Protein AF-A0A9W8LEF3-F1 (afdb_monomer_lite)

pLDDT: mean 71.41, std 21.62, range [19.64, 96.75]

Sequence (665 aa):
MGGATNPAVAVLLEEIARAKLHAEERRRAAAEAATIQYGVIREGDSVILRLPPAPLKPADDDCCKSGCTPCILDSYQDRLHAYNEDAQALRAQYERVLSGAPIDASEHHIRHALPGGLLEPLQFSGISVMHTHMLGGYARLVVLEASASNFVLALGEHVQIRATFSDGARITRPYTPVMTEAPDGVVRPHLFVRLYGEDHRMSEFWSGVATGHRLAVRGPVATQENMTRAFASDVCVLAAAGSGIAPIFQVLQFAHVNSAYRNRRIVVVHCARDHASLWLSQEITKFSKEMPGLDAFQVVRAAGDAVAQLQWYATPSSQPSSGTAHSNIDNDQNQQPLSWFNVGIASLMLAINIVLSLWLGLGMSKSLIVSTVRCIVQLTALGMVLNQLFLTENPVYIFSMVLGLGTLAAFEVTYWRSKHRFPGMFAGAFVAITGSAVGVALFGNSLSLNTHPAYTAQKFIPTVGMLFGANLIGVSIGVNAVMSSLDTHRDRIESALCYGASRWEAMKPVVVASLKSALVPSISNMSACGLLSIPGLMVGWSLSGANVLVASRYQMVVMIMLTASTALSTMLAVIFCASVLINGTPMLRLDLLTANKPKQAVNMSGTSRSSSRMTLLRAGRRPKSDLYLSRNPSCVAVASTTTSSTTATRTHSGVRLISAAAAGR

Organism: NCBI:txid1052879

Foldseek 3Di:
DDDDPPVLLVVVLVLLVVLVVVQVVQVVVLLVVCLVVAAFDDDDPDTDGGADDQQDQDDPQQWLPQPFVVTLNNVSVVLNVLSVVLVVVRVVLNVVVVVPDDDDSVPDRRPNRQRPAQAASRFWHWWFWAAKDDQPVFKIKTWTDDRPSRQSADQQWWKKWWDADPVRRIHIHTWFWAFDQDPVRHTTTMTIGTADDPVDPVNVRVVPDHGGGIIGMHDRDHGDPVRVVLLVFQEHEAEDEQRRVRSVNVVLSVLLSDPVNLAGQYEYEYEYAAPSSPPCVVVLVVSCVSRVNYHYFYWYADDDPDGGDRDDPDDPDDDDDDDDDDDPPPPPPPDDDDDVVVVVVVVVVVVVVLVVCVVVVVPCNVVSVVVSVCVVVVVVVVVVVLVVVLVPQDLVVLVVVLLVLLLVLLCCLAPPLDQWHFPCSSVLLSCLQSVLLVVLQCCCQVPVVVDVVSSGPVRSVVLSNLLSVLLSQLQSQLLNQLVVCCVVCVVVLLVCLVVVDDLCRSCVVSNVVSNVRSLVVLVVCLVCDPPPDDDPQLVVCVVVVHDSVVSVSVVNSSSVSSSSSNSRSSSSSNVVSSDRQCDDDSDGPPVRTDRDPPPDDPDDDDDDDDDDDDDDDDDDDDDDDDDDDDDDDDDDDDDDDPRDDFDFDDDPPSNIYGYDDDDDD

InterPro domains:
  IPR001433 Oxidor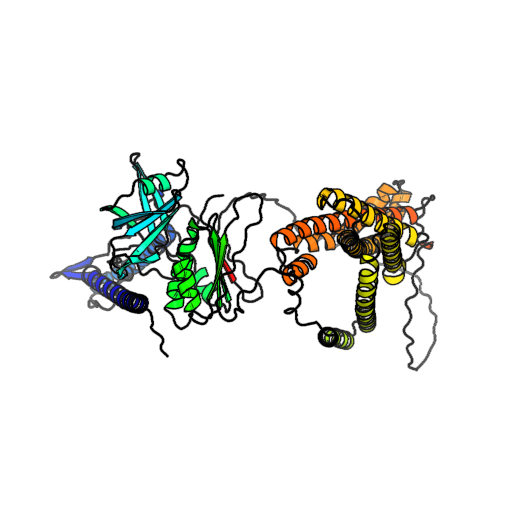eductase FAD/NAD(P)-binding [PF00175] (240-302)
  IPR005226 UPF0014 family [PF03649] (340-578)
  IPR005226 UPF0014 family [PTHR30028] (321-593)
  IPR008333 Flavoprotein pyridine nucleotide cytochrome reductase-like, FAD-binding domain [PF00970] (144-223)
  IPR017938 Riboflavin synthase-like beta-barrel [SSF63380] (124-222)
  IPR019180 Oxidoreductase-like, N-terminal [PF09791] (50-90)
  IPR039261 Ferredoxin-NADP reductase (FNR), nucleotide-binding domain [G3DSA:3.40.50.80] (233-339)
  IPR039261 Ferredoxin-NADP reductase (FNR), nucleotide-binding domain [SSF52343] (236-306)

Structure (mmCIF, N/CA/C/O backbone):
data_AF-A0A9W8LEF3-F1
#
_entry.id   AF-A0A9W8LEF3-F1
#
loop_
_atom_site.group_PDB
_atom_site.id
_atom_site.type_symbol
_atom_site.label_atom_id
_atom_site.label_alt_id
_atom_site.label_comp_id
_atom_site.label_asym_id
_atom_site.label_entity_id
_atom_site.label_seq_id
_atom_site.pdbx_PDB_ins_code
_atom_site.Cartn_x
_atom_site.Cartn_y
_atom_site.Cartn_z
_atom_site.occupancy
_atom_site.B_iso_or_equiv
_atom_site.auth_seq_id
_atom_site.auth_comp_id
_atom_site.auth_asym_id
_atom_site.auth_atom_id
_atom_site.pdbx_PDB_model_num
ATOM 1 N N . MET A 1 1 ? -3.833 -38.435 25.271 1.00 26.52 1 MET A N 1
ATOM 2 C CA . MET A 1 1 ? -3.897 -38.640 26.736 1.00 26.52 1 MET A CA 1
ATOM 3 C C . MET A 1 1 ? -2.701 -37.917 27.345 1.00 26.52 1 MET A C 1
ATOM 5 O O . MET A 1 1 ? -1.607 -38.187 26.889 1.00 26.52 1 MET A O 1
ATOM 9 N N . GLY A 1 2 ? -2.788 -36.968 28.272 1.00 25.78 2 GLY A N 1
ATOM 10 C CA . GLY A 1 2 ? -3.915 -36.203 28.794 1.00 25.78 2 GLY A CA 1
ATOM 11 C C . GLY A 1 2 ? -3.561 -34.710 28.757 1.00 25.78 2 GLY A C 1
ATOM 12 O O . GLY A 1 2 ? -2.390 -34.342 28.841 1.00 25.78 2 GLY A O 1
ATOM 13 N N . GLY A 1 3 ? -4.571 -33.862 28.567 1.00 34.03 3 GLY A N 1
ATOM 14 C CA . GLY A 1 3 ? -4.418 -32.419 28.687 1.00 34.03 3 GLY A CA 1
ATOM 15 C C . GLY A 1 3 ? -4.192 -32.063 30.149 1.00 34.03 3 GLY A C 1
ATOM 16 O O . GLY A 1 3 ? -5.148 -31.972 30.910 1.00 34.03 3 GLY A O 1
ATOM 17 N N . ALA A 1 4 ? -2.938 -31.881 30.544 1.00 30.72 4 ALA A N 1
ATOM 18 C CA . ALA A 1 4 ? -2.635 -31.155 31.763 1.00 30.72 4 ALA A CA 1
ATOM 19 C C . ALA A 1 4 ? -2.737 -29.664 31.424 1.00 30.72 4 ALA A C 1
ATOM 21 O O . ALA A 1 4 ? -1.800 -29.067 30.899 1.00 30.72 4 ALA A O 1
ATOM 22 N N . THR A 1 5 ? -3.905 -29.068 31.667 1.00 39.22 5 THR A N 1
ATOM 23 C CA . THR A 1 5 ? -3.983 -27.624 31.909 1.00 39.22 5 THR A CA 1
ATOM 24 C C . THR A 1 5 ? -2.947 -27.295 32.977 1.00 39.22 5 THR A C 1
ATOM 26 O O . THR A 1 5 ? -2.982 -27.899 34.050 1.00 39.22 5 THR A O 1
ATOM 29 N N . ASN A 1 6 ? -2.007 -26.396 32.678 1.00 41.62 6 ASN A N 1
ATOM 30 C CA . ASN A 1 6 ? -1.021 -25.948 33.654 1.00 41.62 6 ASN A CA 1
ATOM 31 C C . ASN A 1 6 ? -1.768 -25.491 34.925 1.00 41.62 6 ASN A C 1
ATOM 33 O O . ASN A 1 6 ? -2.637 -24.618 34.805 1.00 41.62 6 ASN A O 1
ATOM 37 N N . PRO A 1 7 ? -1.481 -26.058 36.113 1.00 48.97 7 PRO A N 1
ATOM 38 C CA . PRO A 1 7 ? -2.145 -25.657 37.348 1.00 48.97 7 PRO A CA 1
ATOM 39 C C . PRO A 1 7 ? -2.039 -24.146 37.583 1.00 48.97 7 PRO A C 1
ATOM 41 O O . PRO A 1 7 ? -3.008 -23.559 38.037 1.00 48.97 7 PRO A O 1
ATOM 44 N N . ALA A 1 8 ? -0.956 -23.483 37.159 1.00 41.62 8 ALA A N 1
ATOM 45 C CA . ALA A 1 8 ? -0.800 -22.030 37.276 1.00 41.62 8 ALA A CA 1
ATOM 46 C C . ALA A 1 8 ? -1.797 -21.235 36.413 1.00 41.62 8 ALA A C 1
ATOM 48 O O . ALA A 1 8 ? -2.279 -20.181 36.818 1.00 41.62 8 ALA A O 1
ATOM 49 N N . VAL A 1 9 ? -2.153 -21.745 35.230 1.00 40.91 9 VAL A N 1
ATOM 50 C CA . VAL A 1 9 ? -3.129 -21.094 34.342 1.00 40.91 9 VAL A CA 1
ATOM 51 C C . VAL A 1 9 ? -4.555 -21.376 34.805 1.00 40.91 9 VAL A C 1
ATOM 53 O O . VAL A 1 9 ? -5.395 -20.485 34.739 1.00 40.91 9 VAL A O 1
ATOM 56 N N . ALA A 1 10 ? -4.826 -22.580 35.314 1.00 45.97 10 ALA A N 1
ATOM 57 C CA . ALA A 1 10 ? -6.099 -22.904 35.956 1.00 45.97 10 ALA A CA 1
ATOM 58 C C . ALA A 1 10 ? -6.313 -22.076 37.238 1.00 45.97 10 ALA A C 1
ATOM 60 O O . ALA A 1 10 ? -7.399 -21.543 37.440 1.00 45.97 10 ALA A O 1
ATOM 61 N N . VAL A 1 11 ? -5.263 -21.880 38.041 1.00 50.81 11 VAL A N 1
ATOM 62 C CA . VAL A 1 11 ? -5.265 -20.992 39.213 1.00 50.81 11 VAL A CA 1
ATOM 63 C C . VAL A 1 11 ? -5.464 -19.540 38.791 1.00 50.81 11 VAL A C 1
ATOM 65 O O . VAL A 1 11 ? -6.337 -18.885 39.339 1.00 50.81 11 VAL A O 1
ATOM 68 N N . LEU A 1 12 ? -4.760 -19.049 37.765 1.00 48.22 12 LEU A N 1
ATOM 69 C CA . LEU A 1 12 ? -4.962 -17.702 37.215 1.00 48.22 12 LEU A CA 1
ATOM 70 C C . LEU A 1 12 ? -6.402 -17.497 36.719 1.00 48.22 12 LEU A C 1
ATOM 72 O O . LEU A 1 12 ? -7.000 -16.449 36.938 1.00 48.22 12 LEU A O 1
ATOM 76 N N . LEU A 1 13 ? -6.962 -18.497 36.042 1.00 49.72 13 LEU A N 1
ATOM 77 C CA . LEU A 1 13 ? -8.337 -18.510 35.548 1.00 49.72 13 LEU A CA 1
ATOM 78 C C . LEU A 1 13 ? -9.351 -18.403 36.683 1.00 49.72 13 LEU A C 1
ATOM 80 O O . LEU A 1 13 ? -10.273 -17.587 36.628 1.00 49.72 13 LEU A O 1
ATOM 84 N N . GLU A 1 14 ? -9.163 -19.223 37.710 1.00 53.50 14 GLU A N 1
ATOM 85 C CA . GLU A 1 14 ? -10.018 -19.255 38.884 1.00 53.50 14 GLU A CA 1
ATOM 86 C C . GLU A 1 14 ? -9.855 -17.986 39.729 1.00 53.50 14 GLU A C 1
ATOM 88 O O . GLU A 1 14 ? -10.844 -17.435 40.203 1.00 53.50 14 GLU A O 1
ATOM 93 N N . GLU A 1 15 ? -8.639 -17.448 39.839 1.00 52.44 15 GLU A N 1
ATOM 94 C CA . GLU A 1 15 ? -8.349 -16.175 40.496 1.00 52.44 15 GLU A CA 1
ATOM 95 C C . GLU A 1 15 ? -8.943 -14.990 39.741 1.00 52.44 15 GLU A C 1
ATOM 97 O O . GLU A 1 15 ? -9.512 -14.115 40.381 1.00 52.44 15 GLU A O 1
ATOM 102 N N . ILE A 1 16 ? -8.881 -14.949 38.406 1.00 52.31 16 ILE A N 1
ATOM 103 C CA . ILE A 1 16 ? -9.513 -13.892 37.601 1.00 52.31 16 ILE A CA 1
ATOM 104 C C . ILE A 1 16 ? -11.039 -13.972 37.720 1.00 52.31 16 ILE A C 1
ATOM 106 O O . ILE A 1 16 ? -11.699 -12.938 37.841 1.00 52.31 16 ILE A O 1
ATOM 110 N N . ALA A 1 17 ? -11.615 -15.177 37.697 1.00 51.53 17 ALA A N 1
ATOM 111 C CA . ALA A 1 17 ? -13.053 -15.373 37.861 1.00 51.53 17 ALA A CA 1
ATOM 112 C C . ALA A 1 17 ? -13.523 -14.972 39.271 1.00 51.53 17 ALA A C 1
ATOM 114 O O . ALA A 1 17 ? -14.443 -14.161 39.397 1.00 51.53 17 ALA A O 1
ATOM 115 N N . ARG A 1 18 ? -12.840 -15.449 40.325 1.00 55.31 18 ARG A N 1
ATOM 116 C CA . ARG A 1 18 ? -13.085 -15.036 41.718 1.00 55.31 18 ARG A CA 1
ATOM 117 C C . ARG A 1 18 ? -12.869 -13.538 41.900 1.00 55.31 18 ARG A C 1
ATOM 119 O O . ARG A 1 18 ? -13.651 -12.882 42.572 1.00 55.31 18 ARG A O 1
ATOM 126 N N . ALA A 1 19 ? -11.850 -12.968 41.268 1.00 52.25 19 ALA A N 1
ATOM 127 C CA . ALA A 1 19 ? -11.566 -11.545 41.333 1.00 52.25 19 ALA A CA 1
ATOM 128 C C . ALA A 1 19 ? -12.664 -10.686 40.715 1.00 52.25 19 ALA A C 1
ATOM 130 O O . ALA A 1 19 ? -13.012 -9.661 41.295 1.00 52.25 19 ALA A O 1
ATOM 131 N N . LYS A 1 20 ? -13.202 -11.084 39.555 1.00 51.72 20 LYS A N 1
ATOM 132 C CA . LYS A 1 20 ? -14.331 -10.388 38.928 1.00 51.72 20 LYS A CA 1
ATOM 133 C C . LYS A 1 20 ? -15.567 -10.444 39.814 1.00 51.72 20 LYS A C 1
ATOM 135 O O . LYS A 1 20 ? -16.158 -9.397 40.058 1.00 51.72 20 LYS A O 1
ATOM 140 N N . LEU A 1 21 ? -15.884 -11.622 40.354 1.00 56.53 21 LEU A N 1
ATOM 141 C CA . LEU A 1 21 ? -16.992 -11.804 41.291 1.00 56.53 21 LEU A CA 1
ATOM 142 C C . LEU A 1 21 ? -16.815 -10.915 42.535 1.00 56.53 21 LEU A C 1
ATOM 144 O O . LEU A 1 21 ? -17.673 -10.094 42.831 1.00 56.53 21 LEU A O 1
ATOM 148 N N . HIS A 1 22 ? -15.655 -10.973 43.192 1.00 58.12 22 HIS A N 1
ATOM 149 C CA . HIS A 1 22 ? -15.358 -10.157 44.371 1.00 58.12 22 HIS A CA 1
ATOM 150 C C . HIS A 1 22 ? -15.259 -8.656 44.076 1.00 58.12 22 HIS A C 1
ATOM 152 O O . HIS A 1 22 ? -15.467 -7.835 44.967 1.00 58.12 22 HIS A O 1
ATOM 158 N N . ALA A 1 23 ? -14.885 -8.251 42.861 1.00 54.81 23 ALA A N 1
ATOM 159 C CA . ALA A 1 23 ? -14.901 -6.848 42.455 1.00 54.81 23 ALA A CA 1
ATOM 160 C C . ALA A 1 23 ? -16.338 -6.348 42.248 1.00 54.81 23 ALA A C 1
ATOM 162 O O . ALA A 1 23 ? -16.652 -5.231 42.654 1.00 54.81 23 ALA A O 1
ATOM 163 N N . GLU A 1 24 ? -17.215 -7.166 41.662 1.00 58.88 24 GLU A N 1
ATOM 164 C CA . GLU A 1 24 ? -18.645 -6.866 41.541 1.00 58.88 24 GLU A CA 1
ATOM 165 C C . GLU A 1 24 ? -19.339 -6.839 42.905 1.00 58.88 24 GLU A C 1
ATOM 167 O O . GLU A 1 24 ? -20.070 -5.892 43.185 1.00 58.88 24 GLU A O 1
ATOM 172 N N . GLU A 1 25 ? -19.057 -7.802 43.783 1.00 64.00 25 GLU A N 1
ATOM 173 C CA . GLU A 1 25 ? -19.547 -7.826 45.167 1.00 64.00 25 GLU A CA 1
ATOM 174 C C . GLU A 1 25 ? -19.088 -6.589 45.944 1.00 64.00 25 GLU A C 1
ATOM 176 O O . GLU A 1 25 ? -19.910 -5.924 46.565 1.00 64.00 25 GLU A O 1
ATOM 181 N N . ARG A 1 26 ? -17.803 -6.211 45.854 1.00 63.16 26 ARG A N 1
ATOM 182 C CA . ARG A 1 26 ? -17.285 -4.981 46.481 1.00 63.16 26 ARG A CA 1
ATOM 183 C C . ARG A 1 26 ? -17.950 -3.723 45.931 1.00 63.16 26 ARG A C 1
ATOM 185 O O . ARG A 1 26 ? -18.236 -2.812 46.699 1.00 63.16 26 ARG A O 1
ATOM 192 N N . ARG A 1 27 ? -18.212 -3.658 44.620 1.00 60.84 27 ARG A N 1
ATOM 193 C CA . ARG A 1 27 ? -18.936 -2.533 44.002 1.00 60.84 27 ARG A CA 1
ATOM 194 C C . ARG A 1 27 ? -20.383 -2.463 44.473 1.00 60.84 27 ARG A C 1
ATOM 196 O O . ARG A 1 27 ? -20.844 -1.368 44.769 1.00 60.84 27 ARG A O 1
ATOM 203 N N . ARG A 1 28 ? -21.076 -3.601 44.571 1.00 64.81 28 ARG A N 1
ATOM 204 C CA . ARG A 1 28 ? -22.438 -3.672 45.120 1.00 64.81 28 ARG A CA 1
ATOM 205 C C . ARG A 1 28 ? -22.457 -3.257 46.585 1.00 64.81 28 ARG A C 1
ATOM 207 O O . ARG A 1 28 ? -23.192 -2.344 46.918 1.00 64.81 28 ARG A O 1
ATOM 214 N N . ALA A 1 29 ? -21.568 -3.805 47.410 1.00 65.69 29 ALA A N 1
ATOM 215 C CA . ALA A 1 29 ? -21.446 -3.436 48.818 1.00 65.69 29 ALA A CA 1
ATOM 216 C C . ALA A 1 29 ? -21.098 -1.947 49.011 1.00 65.69 29 ALA A C 1
ATOM 218 O O . ALA A 1 29 ? -21.640 -1.299 49.899 1.00 65.69 29 ALA A O 1
ATOM 219 N N . ALA A 1 30 ? -20.228 -1.374 48.169 1.00 63.66 30 ALA A N 1
ATOM 220 C CA . ALA A 1 30 ? -19.911 0.055 48.198 1.00 63.66 30 ALA A CA 1
ATOM 221 C C . ALA A 1 30 ? -21.093 0.927 47.745 1.00 63.66 30 ALA A C 1
ATOM 223 O O . ALA A 1 30 ? -21.325 1.980 48.332 1.00 63.66 30 ALA A O 1
ATOM 224 N N . ALA A 1 31 ? -21.853 0.495 46.735 1.00 62.41 31 ALA A N 1
ATOM 225 C CA . ALA A 1 31 ? -23.067 1.179 46.294 1.00 62.41 31 ALA A CA 1
ATOM 226 C C . ALA A 1 31 ? -24.179 1.102 47.352 1.00 62.41 31 ALA A C 1
ATOM 228 O O . ALA A 1 31 ? -24.823 2.108 47.633 1.00 62.41 31 ALA A O 1
ATOM 229 N N . GLU A 1 32 ? -24.359 -0.051 47.995 1.00 65.44 32 GLU A N 1
ATOM 230 C CA . GLU A 1 32 ? -25.280 -0.243 49.118 1.00 65.44 32 GLU A CA 1
ATOM 231 C C . GLU A 1 32 ? -24.872 0.631 50.313 1.00 65.44 32 GLU A C 1
ATOM 233 O O . GLU A 1 32 ? -25.692 1.391 50.824 1.00 65.44 32 GLU A O 1
ATOM 238 N N . ALA A 1 33 ? -23.592 0.627 50.700 1.00 66.25 33 ALA A N 1
ATOM 239 C CA . ALA A 1 33 ? -23.071 1.492 51.759 1.00 66.25 33 ALA A CA 1
ATOM 240 C C . ALA A 1 33 ? -23.239 2.986 51.433 1.00 66.25 33 ALA A C 1
ATOM 242 O O . ALA A 1 33 ? -23.631 3.768 52.299 1.00 66.25 33 ALA A O 1
ATOM 243 N N . ALA A 1 34 ? -22.998 3.388 50.180 1.00 64.31 34 ALA A N 1
ATOM 244 C CA . ALA A 1 34 ? -23.219 4.758 49.728 1.00 64.31 34 ALA A CA 1
ATOM 245 C C . ALA A 1 34 ? -24.706 5.140 49.766 1.00 64.31 34 ALA A C 1
ATOM 247 O O . ALA A 1 34 ? -25.024 6.249 50.177 1.00 64.31 34 ALA A O 1
ATOM 248 N N . THR A 1 35 ? -25.606 4.225 49.403 1.00 64.19 35 THR A N 1
ATOM 249 C CA . THR A 1 35 ? -27.065 4.440 49.448 1.00 64.19 35 THR A CA 1
ATOM 250 C C . THR A 1 35 ? -27.576 4.563 50.889 1.00 64.19 35 THR A C 1
ATOM 252 O O . THR A 1 35 ? -28.529 5.287 51.154 1.00 64.19 35 THR A O 1
ATOM 255 N N . ILE A 1 36 ? -26.919 3.905 51.850 1.00 65.94 36 ILE A N 1
ATOM 256 C CA . ILE A 1 36 ? -27.213 4.063 53.284 1.00 65.94 36 ILE A CA 1
ATOM 257 C C . ILE A 1 36 ? -26.703 5.417 53.809 1.00 65.94 36 ILE A C 1
ATOM 259 O O . ILE A 1 36 ? -27.335 6.039 54.664 1.00 65.94 36 ILE A O 1
ATOM 263 N N . GLN A 1 37 ? -25.548 5.878 53.326 1.00 69.56 37 GLN A N 1
ATOM 264 C CA . GLN A 1 37 ? -24.887 7.089 53.820 1.00 69.56 37 GLN A CA 1
ATOM 265 C C . GLN A 1 37 ? -25.419 8.387 53.186 1.00 69.56 37 GLN A C 1
ATOM 267 O O . GLN A 1 37 ? -25.444 9.435 53.841 1.00 69.56 37 GLN A O 1
ATOM 272 N N . TYR A 1 38 ? -25.824 8.323 51.920 1.00 75.56 38 TYR A N 1
ATOM 273 C CA . TYR A 1 38 ? -26.247 9.451 51.100 1.00 75.56 38 TYR A CA 1
ATOM 274 C C . TYR A 1 38 ? -27.653 9.188 50.562 1.00 75.56 38 TYR A C 1
ATOM 276 O O . TYR A 1 38 ? -27.955 8.100 50.087 1.00 75.56 38 TYR A O 1
ATOM 284 N N . GLY A 1 39 ? -28.522 10.189 50.640 1.00 79.12 39 GLY A N 1
ATOM 285 C CA . GLY A 1 39 ? -29.931 10.048 50.302 1.00 79.12 39 GLY A CA 1
ATOM 286 C C . GLY A 1 39 ? -30.819 11.012 51.079 1.00 79.12 39 GLY A C 1
ATOM 287 O O . GLY A 1 39 ? -30.340 11.930 51.753 1.00 79.12 39 GLY A O 1
ATOM 288 N N . VAL A 1 40 ? -32.128 10.791 50.982 1.00 80.19 40 VAL A N 1
ATOM 289 C CA . VAL A 1 40 ? -33.130 11.470 51.809 1.00 80.19 40 VAL A CA 1
ATOM 290 C C . VAL A 1 40 ? -33.367 10.628 53.057 1.00 80.19 40 VAL A C 1
ATOM 292 O O . VAL A 1 40 ? -33.936 9.543 52.980 1.00 80.19 40 VAL A O 1
ATOM 295 N N . ILE A 1 41 ? -32.903 11.115 54.205 1.00 80.56 41 ILE A N 1
ATOM 296 C CA . ILE A 1 41 ? -32.904 10.371 55.469 1.00 80.56 41 ILE A CA 1
ATOM 297 C C . ILE A 1 41 ? -33.775 11.117 56.479 1.00 80.56 41 ILE A C 1
ATOM 299 O O . ILE A 1 41 ? -33.809 12.348 56.502 1.00 80.56 41 ILE A O 1
ATOM 303 N N . ARG A 1 42 ? -34.482 10.372 57.329 1.00 79.00 42 ARG A N 1
ATOM 304 C CA . ARG A 1 42 ? -35.242 10.932 58.448 1.00 79.00 42 ARG A CA 1
ATOM 305 C C . ARG A 1 42 ? -34.418 10.819 59.730 1.00 79.00 42 ARG A C 1
ATOM 307 O O . ARG A 1 42 ? -34.134 9.709 60.172 1.00 79.00 42 ARG A O 1
ATOM 314 N N . GLU A 1 43 ? -34.043 11.950 60.319 1.00 79.62 43 GLU A N 1
ATOM 315 C CA . GLU A 1 43 ? -33.398 12.020 61.637 1.00 79.62 43 GLU A CA 1
ATOM 316 C C . GLU A 1 43 ? -34.360 12.722 62.610 1.00 79.62 43 GLU A C 1
ATOM 318 O O . GLU A 1 43 ? -34.551 13.942 62.566 1.00 79.62 43 GLU A O 1
ATOM 323 N N . GLY A 1 44 ? -35.020 11.930 63.463 1.00 78.81 44 GLY A N 1
ATOM 324 C CA . GLY A 1 44 ? -36.086 12.408 64.350 1.00 78.81 44 GLY A CA 1
ATOM 325 C C . GLY A 1 44 ? -37.299 12.929 63.568 1.00 78.81 44 GLY A C 1
ATOM 326 O O . GLY A 1 44 ? -37.806 12.244 62.679 1.00 78.81 44 GLY A O 1
ATOM 327 N N . ASP A 1 45 ? -37.734 14.154 63.879 1.00 76.06 45 ASP A N 1
ATOM 328 C CA . ASP A 1 45 ? -38.826 14.851 63.176 1.00 76.06 45 ASP A CA 1
ATOM 329 C C . ASP A 1 45 ? -38.370 15.585 61.903 1.00 76.06 45 ASP A C 1
ATOM 331 O O . ASP A 1 45 ? -39.199 16.089 61.144 1.00 76.06 45 ASP A O 1
ATOM 335 N N . SER A 1 46 ? -37.061 15.639 61.634 1.00 78.69 46 SER A N 1
ATOM 336 C CA . SER A 1 46 ? -36.499 16.360 60.489 1.00 78.69 46 SER A CA 1
ATOM 337 C C . SER A 1 46 ? -36.116 15.425 59.339 1.00 78.69 46 SER A C 1
ATOM 339 O O . SER A 1 46 ? -35.589 14.329 59.542 1.00 78.69 46 SER A O 1
ATOM 341 N N . VAL A 1 47 ? -36.387 15.862 58.108 1.00 83.50 47 VAL A N 1
ATOM 342 C CA . VAL A 1 47 ? -35.930 15.193 56.883 1.00 83.50 47 VAL A CA 1
ATOM 343 C C . VAL A 1 47 ? -34.673 15.910 56.404 1.00 83.50 47 VAL A C 1
ATOM 345 O O . VAL A 1 47 ? -34.672 17.132 56.276 1.00 83.50 47 VAL A O 1
ATOM 348 N N . ILE A 1 48 ? -33.605 15.161 56.136 1.00 86.31 48 ILE A N 1
ATOM 349 C CA . ILE A 1 48 ? -32.303 15.695 55.731 1.00 86.31 48 ILE A CA 1
ATOM 350 C C . ILE A 1 48 ? -31.916 15.093 54.382 1.00 86.31 48 ILE A C 1
ATOM 352 O O . ILE A 1 48 ? -31.995 13.882 54.178 1.00 86.31 48 ILE A O 1
ATOM 356 N N . LEU A 1 49 ? -31.454 15.944 53.468 1.00 86.69 49 LEU A N 1
ATOM 357 C CA . LEU A 1 49 ? -30.831 15.533 52.215 1.00 86.69 49 LEU A CA 1
ATOM 358 C C . LEU A 1 49 ? -29.307 15.463 52.391 1.00 86.69 49 LEU A C 1
ATOM 360 O O . LEU A 1 49 ? -28.657 16.491 52.588 1.00 86.69 49 LEU A O 1
ATOM 364 N N . ARG A 1 50 ? -28.723 14.267 52.272 1.00 85.19 50 ARG A N 1
ATOM 365 C CA . ARG A 1 50 ? -27.265 14.066 52.222 1.00 85.19 50 ARG A CA 1
ATOM 366 C C . ARG A 1 50 ? -26.836 13.730 50.801 1.00 85.19 50 ARG A C 1
ATOM 368 O O . ARG A 1 50 ? -27.129 12.648 50.308 1.00 85.19 50 ARG A O 1
ATOM 375 N N . LEU A 1 51 ? -26.125 14.647 50.150 1.00 82.25 51 LEU A N 1
ATOM 376 C CA . LEU A 1 51 ? -25.555 14.413 48.822 1.00 82.25 51 LEU A CA 1
ATOM 377 C C . LEU A 1 51 ? -24.179 13.735 48.926 1.00 82.25 51 LEU A C 1
ATOM 379 O O . LEU A 1 51 ? -23.427 14.047 49.856 1.00 82.25 51 LEU A O 1
ATOM 383 N N . PRO A 1 52 ? -23.822 12.852 47.975 1.00 79.12 52 PRO A N 1
ATOM 384 C CA . PRO A 1 52 ? -22.463 12.331 47.876 1.00 79.12 52 PRO A CA 1
ATOM 385 C C . PRO A 1 52 ? -21.463 13.466 47.581 1.00 79.12 52 PRO A C 1
ATOM 387 O O . PRO A 1 52 ? -21.850 14.518 47.068 1.00 79.12 52 PRO A O 1
ATOM 390 N N . PRO A 1 53 ? -20.168 13.302 47.899 1.00 80.69 53 PRO A N 1
ATOM 391 C CA . PRO A 1 53 ? -19.164 14.296 47.542 1.00 80.69 53 PRO A CA 1
ATOM 392 C C . PRO A 1 53 ? -18.980 14.349 46.018 1.00 80.69 53 PRO A C 1
ATOM 394 O O . PRO A 1 53 ? -18.913 13.316 45.348 1.00 80.69 53 PRO A O 1
ATOM 397 N N . ALA A 1 54 ? -18.871 15.563 45.474 1.00 81.50 54 ALA A N 1
ATOM 398 C CA . ALA A 1 54 ? -18.631 15.767 44.049 1.00 81.50 54 ALA A CA 1
ATOM 399 C C . ALA A 1 54 ? -17.265 15.188 43.624 1.00 81.50 54 ALA A C 1
ATOM 401 O O . ALA A 1 54 ? -16.304 15.246 44.402 1.00 81.50 54 ALA A O 1
ATOM 402 N N . PRO A 1 55 ? -17.138 14.666 42.388 1.00 82.38 55 PRO A N 1
ATOM 403 C CA . PRO A 1 55 ? -15.861 14.174 41.887 1.00 82.38 55 PRO A CA 1
ATOM 404 C C . PRO A 1 55 ? -14.821 15.302 41.855 1.00 82.38 55 PRO A C 1
ATOM 406 O O . PRO A 1 55 ? -15.103 16.421 41.425 1.00 82.38 55 PRO A O 1
ATOM 409 N N . LEU A 1 56 ? -13.595 15.005 42.291 1.00 82.12 56 LEU A N 1
ATOM 410 C CA . LEU A 1 56 ? -12.502 15.974 42.272 1.00 82.12 56 LEU A CA 1
ATOM 411 C C . LEU A 1 56 ? -11.971 16.138 40.844 1.00 82.12 56 LEU A C 1
ATOM 413 O O . LEU A 1 56 ? -11.622 15.153 40.187 1.00 82.12 56 LEU A O 1
ATOM 417 N N . LYS A 1 57 ? -11.876 17.387 40.372 1.00 83.00 57 LYS A N 1
ATOM 418 C CA . LYS A 1 57 ? -11.307 17.688 39.056 1.00 83.00 57 LYS A CA 1
ATOM 419 C C . LYS A 1 57 ? -9.821 17.286 39.014 1.00 83.00 57 LYS A C 1
ATOM 421 O O . LYS A 1 57 ? -9.063 17.744 39.872 1.00 83.00 57 LYS A O 1
ATOM 426 N N . PRO A 1 58 ? -9.388 16.488 38.020 1.00 81.88 58 PRO A N 1
ATOM 427 C CA . PRO A 1 58 ? -7.975 16.195 37.797 1.00 81.88 58 PRO A CA 1
ATOM 428 C C . PRO A 1 58 ? -7.176 17.475 37.543 1.00 81.88 58 PRO A C 1
ATOM 430 O O . PRO A 1 58 ? -7.680 18.408 36.911 1.00 81.88 58 PRO A O 1
ATOM 433 N N . ALA A 1 59 ? -5.926 17.508 37.995 1.00 79.25 59 ALA A N 1
ATOM 434 C CA . ALA A 1 59 ? -5.029 18.619 37.699 1.00 79.25 59 ALA A CA 1
ATOM 435 C C . ALA A 1 59 ? -4.468 18.508 36.264 1.00 79.25 59 ALA A C 1
ATOM 437 O O . ALA A 1 59 ? -4.456 17.429 35.671 1.00 79.25 59 ALA A O 1
ATOM 438 N N . ASP A 1 60 ? -3.994 19.609 35.675 1.00 73.69 60 ASP A N 1
ATOM 439 C CA . ASP A 1 60 ? -3.521 19.608 34.278 1.00 73.69 60 ASP A CA 1
ATOM 440 C C . ASP A 1 60 ? -2.281 18.711 34.062 1.00 73.69 60 ASP A C 1
ATOM 442 O O . ASP A 1 60 ? -2.061 18.170 32.974 1.00 73.69 60 ASP A O 1
ATOM 446 N N . ASP A 1 61 ? -1.485 18.505 35.112 1.00 74.56 61 ASP A N 1
ATOM 447 C CA . ASP A 1 61 ? -0.333 17.599 35.174 1.00 74.56 61 ASP A CA 1
ATOM 448 C C . ASP A 1 61 ? -0.717 16.115 35.340 1.00 74.56 61 ASP A C 1
ATOM 450 O O . ASP A 1 61 ? 0.119 15.220 35.161 1.00 74.56 61 ASP A O 1
ATOM 454 N N . ASP A 1 62 ? -1.999 15.832 35.578 1.00 74.50 62 ASP A N 1
ATOM 455 C CA . ASP A 1 62 ? -2.540 14.473 35.560 1.00 74.50 62 ASP A CA 1
ATOM 456 C C . ASP A 1 62 ? -2.791 13.969 34.147 1.00 74.50 62 ASP A C 1
ATOM 458 O O . ASP A 1 62 ? -2.949 12.765 33.939 1.00 74.50 62 ASP A O 1
ATOM 462 N N . CYS A 1 63 ? -2.815 14.857 33.156 1.00 74.19 63 CYS A N 1
ATOM 463 C CA . CYS A 1 63 ? -2.895 14.450 31.768 1.00 74.19 63 CYS A CA 1
ATOM 464 C C . CYS A 1 63 ? -1.560 13.832 31.328 1.00 74.19 63 CYS A C 1
ATOM 466 O O . CYS A 1 63 ? -0.506 14.468 31.352 1.00 74.19 63 CYS A O 1
ATOM 468 N N . CYS A 1 64 ? -1.601 12.592 30.842 1.00 69.56 64 CYS A N 1
ATOM 469 C CA . CYS A 1 64 ? -0.431 11.911 30.285 1.00 69.56 64 CYS A CA 1
ATOM 470 C C . CYS A 1 64 ? 0.076 12.533 28.966 1.00 69.56 64 CYS A C 1
ATOM 472 O O . CYS A 1 64 ? 1.164 12.176 28.512 1.00 69.56 64 CYS A O 1
ATOM 474 N N . LYS A 1 65 ? -0.692 13.454 28.355 1.00 70.38 65 LYS A N 1
ATOM 475 C CA . LYS A 1 65 ? -0.411 14.152 27.082 1.00 70.38 65 LYS A CA 1
ATOM 476 C C . LYS A 1 65 ? -0.102 13.225 25.897 1.00 70.38 65 LYS A C 1
ATOM 478 O O . LYS A 1 65 ? 0.481 13.654 24.909 1.00 70.38 65 LYS A O 1
ATOM 483 N N . SER A 1 66 ? -0.522 11.963 25.969 1.00 64.75 66 SER A N 1
ATOM 484 C CA . SER A 1 66 ? -0.287 10.949 24.934 1.00 64.75 66 SER A CA 1
ATOM 485 C C . SER A 1 66 ? -1.419 10.830 23.904 1.00 64.75 66 SER A C 1
ATOM 487 O O . SER A 1 66 ? -1.436 9.871 23.142 1.00 64.75 66 SER A O 1
ATOM 489 N N . GLY A 1 67 ? -2.367 11.776 23.873 1.00 58.69 67 GLY A N 1
ATOM 490 C CA . GLY A 1 67 ? -3.482 11.767 22.913 1.00 58.69 67 GLY A CA 1
ATOM 491 C C . GLY A 1 67 ? -4.523 10.665 23.158 1.00 58.69 67 GLY A C 1
ATOM 492 O O . GLY A 1 67 ? -5.116 10.158 22.210 1.00 58.69 67 GLY A O 1
ATOM 493 N N . CYS A 1 68 ? -4.719 10.253 24.415 1.00 64.38 68 CYS A N 1
ATOM 494 C CA . CYS A 1 68 ? -5.661 9.193 24.784 1.00 64.38 68 CYS A CA 1
ATOM 495 C C . CYS A 1 68 ? -7.123 9.602 24.545 1.00 64.38 68 CYS A C 1
ATOM 497 O O . CYS A 1 68 ? -7.503 10.738 24.812 1.00 64.38 68 CYS A O 1
ATOM 499 N N . THR A 1 69 ? -7.934 8.642 24.093 1.00 55.72 69 THR A N 1
ATOM 500 C CA . THR A 1 69 ? -9.398 8.737 23.992 1.00 55.72 69 THR A CA 1
ATOM 501 C C . THR A 1 69 ? -10.027 7.445 24.545 1.00 55.72 69 THR A C 1
ATOM 503 O O . THR A 1 69 ? -9.748 6.365 24.004 1.00 55.72 69 THR A O 1
ATOM 506 N N . PRO A 1 70 ? -10.857 7.514 25.605 1.00 62.91 70 PRO A N 1
ATOM 507 C CA . PRO A 1 70 ? -11.172 8.701 26.415 1.00 62.91 70 PRO A CA 1
ATOM 508 C C . PRO A 1 70 ? -9.969 9.203 27.242 1.00 62.91 70 PRO A C 1
ATOM 510 O O . PRO A 1 70 ? -9.098 8.437 27.656 1.00 62.91 70 PRO A O 1
ATOM 513 N N . CYS A 1 71 ? -9.894 10.516 27.448 1.00 72.62 71 CYS A N 1
ATOM 514 C CA . CYS A 1 71 ? -8.935 11.194 28.318 1.00 72.62 71 CYS A CA 1
ATOM 515 C C . CYS A 1 71 ? -9.415 11.177 29.784 1.00 72.62 71 CYS A C 1
ATOM 517 O O . CYS A 1 71 ? -10.594 10.990 30.065 1.00 72.62 71 CYS A O 1
ATOM 519 N N . ILE A 1 72 ? -8.518 11.452 30.740 1.00 77.12 72 ILE A N 1
ATOM 520 C CA . ILE A 1 72 ? -8.882 11.618 32.160 1.00 77.12 72 ILE A CA 1
ATOM 521 C C . ILE A 1 72 ? -9.924 12.727 32.370 1.00 77.12 72 ILE A C 1
ATOM 523 O O . ILE A 1 72 ? -10.773 12.624 33.253 1.00 77.12 72 ILE A O 1
ATOM 527 N N . LEU A 1 73 ? -9.872 13.777 31.546 1.00 80.62 73 LEU A N 1
ATOM 528 C CA . LEU A 1 73 ? -10.851 14.859 31.574 1.00 80.62 73 LEU A CA 1
ATOM 529 C C . LEU A 1 73 ? -12.222 14.391 31.079 1.00 80.62 73 LEU A C 1
ATOM 531 O O . LEU A 1 73 ? -13.223 14.825 31.637 1.00 80.62 73 LEU A O 1
ATOM 535 N N . ASP A 1 74 ? -12.261 13.465 30.120 1.00 78.44 74 ASP A N 1
ATOM 536 C CA . ASP A 1 74 ? -13.504 12.866 29.626 1.00 78.44 74 ASP A CA 1
ATOM 537 C C . ASP A 1 74 ? -14.111 11.977 30.720 1.00 78.44 74 ASP A C 1
ATOM 539 O O . ASP A 1 74 ? -15.266 12.151 31.089 1.00 78.44 74 ASP A O 1
ATOM 543 N N . SER A 1 75 ? -13.301 11.124 31.365 1.00 76.69 75 SER A N 1
ATOM 544 C CA . SER A 1 75 ? -13.764 10.313 32.505 1.00 76.69 75 SER A CA 1
ATOM 545 C C . SER A 1 75 ? -14.250 11.164 33.684 1.00 76.69 75 SER A C 1
ATOM 547 O O . SER A 1 75 ? -15.171 10.770 34.401 1.00 76.69 75 SER A O 1
ATOM 549 N N . TYR A 1 76 ? -13.633 12.328 33.908 1.00 83.81 76 TYR A N 1
ATOM 550 C CA . TYR A 1 76 ? -14.109 13.296 34.893 1.00 83.81 76 TYR A CA 1
ATOM 551 C C . TYR A 1 76 ? -15.451 13.910 34.480 1.00 83.81 76 TYR A C 1
ATOM 553 O O . TYR A 1 76 ? -16.341 14.005 35.320 1.00 83.81 76 TYR A O 1
ATOM 561 N N . GLN A 1 77 ? -15.618 14.298 33.212 1.00 84.94 77 GLN A N 1
ATOM 562 C CA . GLN A 1 77 ? -16.879 14.837 32.698 1.00 84.94 77 GLN A CA 1
ATOM 563 C C . GLN A 1 77 ? -18.016 13.817 32.805 1.00 84.94 77 GLN A C 1
ATOM 565 O O . GLN A 1 77 ? -19.086 14.172 33.295 1.00 84.94 77 GLN A O 1
ATOM 570 N N . ASP A 1 78 ? -17.766 12.556 32.450 1.00 82.00 78 ASP A N 1
ATOM 571 C CA . ASP A 1 78 ? -18.747 11.471 32.558 1.00 82.00 78 ASP A CA 1
ATOM 572 C C . ASP A 1 78 ? -19.189 11.260 34.013 1.00 82.00 78 ASP A C 1
ATOM 574 O O . ASP A 1 78 ? -20.382 11.184 34.315 1.00 82.00 78 ASP A O 1
ATOM 578 N N . ARG A 1 79 ? -18.232 11.231 34.951 1.00 79.88 79 ARG A N 1
ATOM 579 C CA . ARG A 1 79 ? -18.541 11.128 36.386 1.00 79.88 79 ARG A CA 1
ATOM 580 C C . ARG A 1 79 ? -19.269 12.351 36.918 1.00 79.88 79 ARG A C 1
ATOM 582 O O . ARG A 1 79 ? -20.186 12.202 37.718 1.00 79.88 79 ARG A O 1
ATOM 589 N N . LEU A 1 80 ? -18.881 13.548 36.487 1.00 86.50 80 LEU A N 1
ATOM 590 C CA . LEU A 1 80 ? -19.550 14.783 36.880 1.00 86.50 80 LEU A CA 1
ATOM 591 C C . LEU A 1 80 ? -20.998 14.806 36.375 1.00 86.50 80 LEU A C 1
ATOM 593 O O . LEU A 1 80 ? -21.885 15.244 37.103 1.00 86.50 80 LEU A O 1
ATOM 597 N N . HIS A 1 81 ? -21.245 14.304 35.164 1.00 86.81 81 HIS A N 1
ATOM 598 C CA . HIS A 1 81 ? -22.589 14.155 34.616 1.00 86.81 81 HIS A CA 1
ATOM 599 C C . HIS A 1 81 ? -23.432 13.195 35.461 1.00 86.81 81 HIS A C 1
ATOM 601 O O . HIS A 1 81 ? -24.513 13.574 35.903 1.00 86.81 81 HIS A O 1
ATOM 607 N N . ALA A 1 82 ? -22.908 12.002 35.766 1.00 81.56 82 ALA A N 1
ATOM 608 C CA . ALA A 1 82 ? -23.593 11.026 36.617 1.00 81.56 82 ALA A CA 1
ATOM 609 C C . ALA A 1 82 ? -23.881 11.574 38.027 1.00 81.56 82 ALA A C 1
ATOM 611 O O . ALA A 1 82 ? -24.992 11.444 38.529 1.00 81.56 82 ALA A O 1
ATOM 612 N N . TYR A 1 83 ? -22.910 12.261 38.638 1.00 86.56 83 TYR A N 1
ATOM 613 C CA . TYR A 1 83 ? -23.102 12.942 39.920 1.00 86.56 83 TYR A CA 1
ATOM 614 C C . TYR A 1 83 ? -24.227 13.985 39.857 1.00 86.56 83 TYR A C 1
ATOM 616 O O . TYR A 1 83 ? -25.041 14.073 40.775 1.00 86.56 83 TYR A O 1
ATOM 624 N N . ASN A 1 84 ? -24.287 14.781 38.785 1.00 88.69 84 ASN A N 1
ATOM 625 C CA . ASN A 1 84 ? -25.320 15.801 38.626 1.00 88.69 84 ASN A CA 1
ATOM 626 C C . ASN A 1 84 ? -26.717 15.185 38.463 1.00 88.69 84 ASN A C 1
ATOM 628 O O . ASN A 1 84 ? -27.664 15.716 39.040 1.00 88.69 84 ASN A O 1
ATOM 632 N N . GLU A 1 85 ? -26.847 14.081 37.720 1.00 87.25 85 GLU A N 1
ATOM 633 C CA . GLU A 1 85 ? -28.108 13.335 37.595 1.00 87.25 85 GLU A CA 1
ATOM 634 C C . GLU A 1 85 ? -28.567 12.778 38.949 1.00 87.25 85 GLU A C 1
ATOM 636 O O . GLU A 1 85 ? -29.711 13.008 39.348 1.00 87.25 85 GLU A O 1
ATOM 641 N N . ASP A 1 86 ? -27.668 12.121 39.690 1.00 83.88 86 ASP A N 1
ATOM 642 C CA . ASP A 1 86 ? -27.969 11.567 41.015 1.00 83.88 86 ASP A CA 1
ATOM 643 C C . ASP A 1 86 ? -28.356 12.683 42.005 1.00 83.88 86 ASP A C 1
ATOM 645 O O . ASP A 1 86 ? -29.349 12.591 42.730 1.00 83.88 86 ASP A O 1
ATOM 649 N N . ALA A 1 87 ? -27.621 13.801 42.005 1.00 86.12 87 ALA A N 1
ATOM 650 C CA . ALA A 1 87 ? -27.916 14.941 42.869 1.00 86.12 87 ALA A CA 1
ATOM 651 C C . ALA A 1 87 ? -29.265 15.601 42.538 1.00 86.12 87 ALA A C 1
ATOM 653 O O . ALA A 1 87 ? -29.966 16.049 43.448 1.00 86.12 87 ALA A O 1
ATOM 654 N N . GLN A 1 88 ? -29.640 15.674 41.258 1.00 88.00 88 GLN A N 1
ATOM 655 C CA . GLN A 1 88 ? -30.952 16.173 40.836 1.00 88.00 88 GLN A CA 1
ATOM 656 C C . GLN A 1 88 ? -32.076 15.230 41.267 1.00 88.00 88 GLN A C 1
ATOM 658 O O . GLN A 1 88 ? -33.075 15.693 41.817 1.00 88.00 88 GLN A O 1
ATOM 663 N N . ALA A 1 89 ? -31.902 13.923 41.077 1.00 85.50 89 ALA A N 1
ATOM 664 C CA . ALA A 1 89 ? -32.887 12.926 41.474 1.00 85.50 89 ALA A CA 1
ATOM 665 C C . ALA A 1 89 ? -33.115 12.912 42.995 1.00 85.50 89 ALA A C 1
ATOM 667 O O . ALA A 1 89 ? -34.263 12.930 43.442 1.00 85.50 89 ALA A O 1
ATOM 668 N N . LEU A 1 90 ? -32.044 12.983 43.792 1.00 86.00 90 LEU A N 1
ATOM 669 C CA . LEU A 1 90 ? -32.139 13.070 45.251 1.00 86.00 90 LEU A CA 1
ATOM 670 C C . LEU A 1 90 ? -32.818 14.365 45.723 1.00 86.00 90 LEU A C 1
ATOM 672 O O . LEU A 1 90 ? -33.618 14.332 46.657 1.00 86.00 90 LEU A O 1
ATOM 676 N N . ARG A 1 91 ? -32.557 15.505 45.068 1.00 89.06 91 ARG A N 1
ATOM 677 C CA . ARG A 1 91 ? -33.263 16.770 45.356 1.00 89.06 91 ARG A CA 1
ATOM 678 C C . ARG A 1 91 ? -34.754 16.677 45.037 1.00 89.06 91 ARG A C 1
ATOM 680 O O . ARG A 1 91 ? -35.568 17.073 45.864 1.00 89.06 91 ARG A O 1
ATOM 687 N N . ALA A 1 92 ? -35.116 16.099 43.893 1.00 87.12 92 ALA A N 1
ATOM 688 C CA . ALA A 1 92 ? -36.513 15.892 43.517 1.00 87.12 92 ALA A CA 1
ATOM 689 C C . ALA A 1 92 ? -37.233 14.926 44.477 1.00 87.12 92 ALA A C 1
ATOM 691 O O . ALA A 1 92 ? -38.404 15.116 44.807 1.00 87.12 92 ALA A O 1
ATOM 692 N N . GLN A 1 93 ? -36.544 13.888 44.961 1.00 85.75 93 GLN A N 1
ATOM 693 C CA . GLN A 1 93 ? -37.077 13.005 45.997 1.00 85.75 93 GLN A CA 1
ATOM 694 C C . GLN A 1 93 ? -37.277 13.755 47.321 1.00 85.75 93 GLN A C 1
ATOM 696 O O . GLN A 1 93 ? -38.336 13.628 47.931 1.00 85.75 93 GLN A O 1
ATOM 701 N N . TYR A 1 94 ? -36.312 14.580 47.734 1.00 87.38 94 TYR A N 1
ATOM 702 C CA . TYR A 1 94 ? -36.406 15.393 48.948 1.00 87.38 94 TYR A CA 1
ATOM 703 C C . TYR A 1 94 ? -37.616 16.339 48.918 1.00 87.38 94 TYR A C 1
ATOM 705 O O . TYR A 1 94 ? -38.382 16.383 49.878 1.00 87.38 94 TYR A O 1
ATOM 713 N N . GLU A 1 95 ? -37.847 17.030 47.798 1.00 87.56 95 GLU A N 1
ATOM 714 C CA . GLU A 1 95 ? -39.020 17.896 47.608 1.00 87.56 95 GLU A CA 1
ATOM 715 C C . GLU A 1 95 ? -40.343 17.119 47.699 1.00 87.56 95 GLU A C 1
ATOM 717 O O . GLU A 1 95 ? -41.281 17.566 48.364 1.00 87.56 95 GLU A O 1
ATOM 722 N N . ARG A 1 96 ? -40.415 15.919 47.105 1.00 85.94 96 ARG A N 1
ATOM 723 C CA . ARG A 1 96 ? -41.598 15.049 47.216 1.00 85.94 96 ARG A CA 1
ATOM 724 C C . ARG A 1 96 ? -41.851 14.602 48.655 1.00 85.94 96 ARG A C 1
ATOM 726 O O . ARG A 1 96 ? -42.996 14.640 49.107 1.00 85.94 96 ARG A O 1
ATOM 733 N N . VAL A 1 97 ? -40.808 14.228 49.392 1.00 86.19 97 VAL A N 1
ATOM 734 C CA . VAL A 1 97 ? -40.926 13.822 50.802 1.00 86.19 97 VAL A CA 1
ATOM 735 C C . VAL A 1 97 ? -41.388 14.993 51.674 1.00 86.19 97 VAL A C 1
ATOM 737 O O . VAL A 1 97 ? -42.275 14.815 52.508 1.00 86.19 97 VAL A O 1
ATOM 740 N N . LEU A 1 98 ? -40.880 16.209 51.436 1.00 85.94 98 LEU A N 1
ATOM 741 C CA . LEU A 1 98 ? -41.373 17.421 52.104 1.00 85.94 98 LEU A CA 1
ATOM 742 C C . LEU A 1 98 ? -42.858 17.697 51.810 1.00 85.94 98 LEU A C 1
ATOM 744 O O . LEU A 1 98 ? -43.562 18.214 52.673 1.00 85.94 98 LEU A O 1
ATOM 748 N N . SER A 1 99 ? -43.350 17.319 50.624 1.00 86.06 99 SER A N 1
ATOM 749 C CA . SER A 1 99 ? -44.768 17.432 50.246 1.00 86.06 99 SER A CA 1
ATOM 750 C C . SER A 1 99 ? -45.678 16.317 50.794 1.00 86.06 99 SER A C 1
ATOM 752 O O . SER A 1 99 ? -46.873 16.309 50.506 1.00 86.06 99 SER A O 1
ATOM 754 N N . GLY A 1 100 ? -45.141 15.390 51.599 1.00 81.50 100 GLY A N 1
ATOM 755 C CA . GLY A 1 100 ? -45.904 14.330 52.268 1.00 81.50 100 GLY A CA 1
ATOM 756 C C . GLY A 1 100 ? -45.796 12.939 51.635 1.00 81.50 100 GLY A C 1
ATOM 757 O O . GLY A 1 100 ? -46.503 12.027 52.063 1.00 81.50 100 GLY A O 1
ATOM 758 N N . ALA A 1 101 ? -44.925 12.742 50.639 1.00 82.25 101 ALA A N 1
ATOM 759 C CA . ALA A 1 101 ? -44.657 11.414 50.087 1.00 82.25 101 ALA A CA 1
ATOM 760 C C . ALA A 1 101 ? -43.823 10.547 51.063 1.00 82.25 101 ALA A C 1
ATOM 762 O O . ALA A 1 101 ? -42.970 11.078 51.781 1.00 82.25 101 ALA A O 1
ATOM 763 N N . PRO A 1 102 ? -44.027 9.215 51.097 1.00 79.19 102 PRO A N 1
ATOM 764 C CA . PRO A 1 102 ? -43.185 8.315 51.881 1.00 79.19 102 PRO A CA 1
ATOM 765 C C . PRO A 1 102 ? -41.749 8.273 51.335 1.00 79.19 102 PRO A C 1
ATOM 767 O O . PRO A 1 102 ? -41.524 8.426 50.136 1.00 79.19 102 PRO A O 1
ATOM 770 N N . ILE A 1 103 ? -40.775 8.043 52.220 1.00 76.50 103 ILE A N 1
ATOM 771 C CA . ILE A 1 103 ? -39.376 7.820 51.829 1.00 76.50 103 ILE A CA 1
ATOM 772 C C . ILE A 1 103 ? -39.254 6.385 51.315 1.00 76.50 103 ILE A C 1
ATOM 774 O O . ILE A 1 103 ? -39.452 5.443 52.082 1.00 76.50 103 ILE A O 1
ATOM 778 N N . ASP A 1 104 ? -38.899 6.221 50.044 1.00 71.12 104 ASP A N 1
ATOM 779 C CA . ASP A 1 104 ? -38.593 4.922 49.449 1.00 71.12 104 ASP A CA 1
ATOM 780 C C . ASP A 1 104 ? -37.088 4.818 49.161 1.00 71.12 104 ASP A C 1
ATOM 782 O O . ASP A 1 104 ? -36.555 5.444 48.243 1.00 71.12 104 ASP A O 1
ATOM 786 N N . ALA A 1 105 ? -36.389 4.021 49.973 1.00 62.44 105 ALA A N 1
ATOM 787 C CA . ALA A 1 105 ? -34.950 3.789 49.845 1.00 62.44 105 ALA A CA 1
ATOM 788 C C . ALA A 1 105 ? -34.577 2.970 48.594 1.00 62.44 105 ALA A C 1
ATOM 790 O O . ALA A 1 105 ? -33.411 2.939 48.208 1.00 62.44 105 ALA A O 1
ATOM 791 N N . SER A 1 106 ? -35.545 2.308 47.950 1.00 60.69 106 SER A N 1
ATOM 792 C CA . SER A 1 106 ? -35.318 1.531 46.726 1.00 60.69 106 SER A CA 1
ATOM 793 C C . SER A 1 106 ? -35.426 2.367 45.445 1.00 60.69 106 SER A C 1
ATOM 795 O O . SER A 1 106 ? -34.960 1.940 44.388 1.00 60.69 106 SER A O 1
ATOM 797 N N . GLU A 1 107 ? -35.991 3.576 45.541 1.00 61.25 107 GLU A N 1
ATOM 798 C CA . GLU A 1 107 ? -36.360 4.413 44.395 1.00 61.25 107 GLU A CA 1
ATOM 799 C C . GLU A 1 107 ? -35.146 5.019 43.671 1.00 61.25 107 GLU A C 1
ATOM 801 O O . GLU A 1 107 ? -35.202 5.278 42.466 1.00 61.25 107 GLU A O 1
ATOM 806 N N . HIS A 1 108 ? -34.024 5.219 44.373 1.00 63.06 108 HIS A N 1
ATOM 807 C CA . HIS A 1 108 ? -32.824 5.807 43.785 1.00 63.06 108 HIS A CA 1
ATOM 808 C C . HIS A 1 108 ? -31.539 5.103 44.239 1.00 63.06 108 HIS A C 1
ATOM 810 O O . HIS A 1 108 ? -31.045 5.312 45.342 1.00 63.06 108 HIS A O 1
ATOM 816 N N . HIS A 1 109 ? -30.970 4.284 43.351 1.00 64.12 109 HIS A N 1
ATOM 817 C CA . HIS A 1 109 ? -29.608 3.774 43.502 1.00 64.12 109 HIS A CA 1
ATOM 818 C C . HIS A 1 109 ? -28.617 4.828 43.015 1.00 64.12 109 HIS A C 1
ATOM 820 O O . HIS A 1 109 ? -28.645 5.187 41.836 1.00 64.12 109 HIS A O 1
ATOM 826 N N . ILE A 1 110 ? -27.723 5.273 43.900 1.00 66.38 110 ILE A N 1
ATOM 827 C CA . ILE A 1 110 ? -26.637 6.194 43.549 1.00 66.38 110 ILE A CA 1
ATOM 828 C C . ILE A 1 110 ? -25.738 5.507 42.519 1.00 66.38 110 ILE A C 1
ATOM 830 O O . ILE A 1 110 ? -25.052 4.527 42.820 1.00 66.38 110 ILE A O 1
ATOM 834 N N . ARG A 1 111 ? -25.754 6.012 41.285 1.00 60.94 111 ARG A N 1
ATOM 835 C CA . ARG A 1 111 ? -24.985 5.457 40.164 1.00 60.94 111 ARG A CA 1
ATOM 836 C C . ARG A 1 111 ? -23.524 5.879 40.253 1.00 60.94 111 ARG A C 1
ATOM 838 O O . ARG A 1 111 ? -22.631 5.101 39.918 1.00 60.94 111 ARG A O 1
ATOM 845 N N . HIS A 1 112 ? -23.274 7.084 40.758 1.00 64.38 112 HIS A N 1
ATOM 846 C CA . HIS A 1 112 ? -21.965 7.608 41.126 1.00 64.38 112 HIS A CA 1
ATOM 847 C C . HIS A 1 112 ? -21.567 7.112 42.533 1.00 64.38 112 HIS A C 1
ATOM 849 O O . HIS A 1 112 ? -21.363 7.885 43.470 1.00 64.38 112 HIS A O 1
ATOM 855 N N . ALA A 1 113 ? -21.476 5.797 42.727 1.00 53.31 113 ALA A N 1
ATOM 856 C CA . ALA A 1 113 ? -20.822 5.258 43.917 1.00 53.31 113 ALA A CA 1
ATOM 857 C C . ALA A 1 113 ? -19.299 5.368 43.734 1.00 53.31 113 ALA A C 1
ATOM 859 O O . ALA A 1 113 ? -18.772 4.962 42.694 1.00 53.31 113 ALA A O 1
ATOM 860 N N . LEU A 1 114 ? -18.588 5.921 44.728 1.00 53.06 114 LEU A N 1
ATOM 861 C CA . LEU A 1 114 ? -17.121 5.933 44.739 1.00 53.06 114 LEU A CA 1
ATOM 862 C C . LEU A 1 114 ? -16.612 4.482 44.677 1.00 53.06 114 LEU A C 1
ATOM 864 O O . LEU A 1 114 ? -16.961 3.685 45.550 1.00 53.06 114 LEU A O 1
ATOM 868 N N . PRO A 1 115 ? -15.814 4.103 43.669 1.00 51.12 115 PRO A N 1
ATOM 869 C CA . PRO A 1 115 ? -15.221 2.776 43.604 1.00 51.12 115 PRO A CA 1
ATOM 870 C C . PRO A 1 115 ? -14.358 2.470 44.841 1.00 51.12 115 PRO A C 1
ATOM 872 O O . PRO A 1 115 ? -13.233 2.925 44.986 1.00 51.12 115 PRO A O 1
ATOM 875 N N . GLY A 1 116 ? -14.860 1.626 45.740 1.00 47.69 116 GLY A N 1
ATOM 876 C CA . GLY A 1 116 ? -14.112 1.135 46.904 1.00 47.69 116 GLY A CA 1
ATOM 877 C C . GLY A 1 116 ? -13.068 0.071 46.544 1.00 47.69 116 GLY A C 1
ATOM 878 O O . GLY A 1 116 ? -13.182 -1.075 46.978 1.00 47.69 116 GLY A O 1
ATOM 879 N N . GLY A 1 117 ? -12.073 0.413 45.718 1.00 57.56 117 GLY A N 1
ATOM 880 C CA . GLY A 1 117 ? -11.039 -0.509 45.235 1.00 57.56 117 GLY A CA 1
ATOM 881 C C . GLY A 1 117 ? -9.615 0.050 45.319 1.00 57.56 117 GLY A C 1
ATOM 882 O O . GLY A 1 117 ? -9.406 1.248 45.456 1.00 57.56 117 GLY A O 1
ATOM 883 N N . LEU A 1 118 ? -8.609 -0.830 45.211 1.00 62.09 118 LEU A N 1
ATOM 884 C CA . LEU A 1 118 ? -7.193 -0.422 45.197 1.00 62.09 118 LEU A CA 1
ATOM 885 C C . LEU A 1 118 ? -6.856 0.453 43.974 1.00 62.09 118 LEU A C 1
ATOM 887 O O . LEU A 1 118 ? -5.982 1.309 44.066 1.00 62.09 118 LEU A O 1
ATOM 891 N N . LEU A 1 119 ? -7.532 0.243 42.840 1.00 71.12 119 LEU A N 1
ATOM 892 C CA . LEU A 1 119 ? -7.383 1.044 41.626 1.00 71.12 119 LEU A CA 1
ATOM 893 C C . LEU A 1 119 ? -8.650 1.870 41.380 1.00 71.12 119 LEU A C 1
ATOM 895 O O . LEU A 1 119 ? -9.739 1.321 41.212 1.00 71.12 119 LEU A O 1
ATOM 899 N N . GLU A 1 120 ? -8.467 3.187 41.342 1.00 73.44 120 GLU A N 1
ATOM 900 C CA . GLU A 1 120 ? -9.495 4.186 41.066 1.00 73.44 120 GLU A CA 1
ATOM 901 C C . GLU A 1 120 ? -9.089 4.998 39.815 1.00 73.44 120 GLU A C 1
ATOM 903 O O . GLU A 1 120 ? -7.938 5.425 39.715 1.00 73.44 120 GLU A O 1
ATOM 908 N N . PRO A 1 121 ? -9.987 5.252 38.845 1.00 73.31 121 PRO A N 1
ATOM 909 C CA . PRO A 1 121 ? -9.670 6.058 37.663 1.00 73.31 121 PRO A CA 1
ATOM 910 C C . PRO A 1 121 ? -9.274 7.514 37.955 1.00 73.31 121 PRO A C 1
ATOM 912 O O . PRO A 1 121 ? -8.404 8.056 37.275 1.00 73.31 121 PRO A O 1
ATOM 915 N N . LEU A 1 122 ? -9.901 8.159 38.949 1.00 75.00 122 LEU A N 1
ATOM 916 C CA . LEU A 1 122 ? -9.655 9.572 39.275 1.00 75.00 122 LEU A CA 1
ATOM 917 C C . LEU A 1 122 ? -8.600 9.783 40.375 1.00 75.00 122 LEU A C 1
ATOM 919 O O . LEU A 1 122 ? -7.994 10.853 40.421 1.00 75.00 122 LEU A O 1
ATOM 923 N N . GLN A 1 123 ? -8.350 8.791 41.235 1.00 78.62 123 GLN A N 1
ATOM 924 C CA . GLN A 1 123 ? -7.476 8.930 42.405 1.00 78.62 123 GLN A CA 1
ATOM 925 C C . GLN A 1 123 ? -6.258 8.011 42.323 1.00 78.62 123 GLN A C 1
ATOM 927 O O . GLN A 1 123 ? -6.332 6.886 41.840 1.00 78.62 123 GLN A O 1
ATOM 932 N N . PHE A 1 124 ? -5.121 8.499 42.815 1.00 82.12 124 PHE A N 1
ATOM 933 C CA . PHE A 1 124 ? -3.908 7.701 42.929 1.00 82.12 124 PHE A CA 1
ATOM 934 C C . PHE A 1 124 ? -3.871 6.954 44.260 1.00 82.12 124 PHE A C 1
ATOM 936 O O . PHE A 1 124 ? -3.984 7.561 45.325 1.00 82.12 124 PHE A O 1
ATOM 943 N N . SER A 1 125 ? -3.617 5.656 44.172 1.00 84.25 125 SER A N 1
ATOM 944 C CA . SER A 1 125 ? -3.393 4.757 45.297 1.00 84.25 125 SER A CA 1
ATOM 945 C C . SER A 1 125 ? -1.911 4.408 45.398 1.00 84.25 125 SER A C 1
ATOM 947 O O . SER A 1 125 ? -1.231 4.208 44.390 1.00 84.25 125 SER A O 1
ATOM 949 N N . GLY A 1 126 ? -1.389 4.336 46.622 1.00 85.88 126 GLY A N 1
ATOM 950 C CA . GLY A 1 126 ? 0.011 3.992 46.872 1.00 85.88 126 GLY A CA 1
ATOM 951 C C . GLY A 1 126 ? 0.222 2.482 46.943 1.00 85.88 126 GLY A C 1
ATOM 952 O O . GLY A 1 126 ? -0.167 1.885 47.948 1.00 85.88 126 GLY A O 1
ATOM 953 N N . ILE A 1 127 ? 0.887 1.896 45.946 1.00 86.81 127 ILE A N 1
ATOM 954 C CA . ILE A 1 127 ? 1.176 0.456 45.847 1.00 86.81 127 ILE A CA 1
ATOM 955 C C . ILE A 1 127 ? 2.673 0.213 46.044 1.00 86.81 127 ILE A C 1
ATOM 957 O O . ILE A 1 127 ? 3.498 0.856 45.397 1.00 86.81 127 ILE A O 1
ATOM 961 N N . SER A 1 128 ? 3.029 -0.707 46.938 1.00 88.31 128 SER A N 1
ATOM 962 C CA . SER A 1 128 ? 4.424 -1.025 47.249 1.00 88.31 128 SER A CA 1
ATOM 963 C C . SER A 1 128 ? 5.075 -1.875 46.154 1.00 88.31 128 SER A C 1
ATOM 965 O O . SER A 1 128 ? 4.451 -2.759 45.566 1.00 88.31 128 SER A O 1
ATOM 967 N N . VAL A 1 129 ? 6.352 -1.617 45.885 1.00 89.38 129 VAL A N 1
ATOM 968 C CA . VAL A 1 129 ? 7.193 -2.436 45.007 1.00 89.38 129 VAL A CA 1
ATOM 969 C C . VAL A 1 129 ? 7.797 -3.572 45.815 1.00 89.38 129 VAL A C 1
ATOM 971 O O . VAL A 1 129 ? 8.503 -3.332 46.789 1.00 89.38 129 VAL A O 1
ATOM 974 N N . MET A 1 130 ? 7.568 -4.807 45.388 1.00 86.50 130 MET A N 1
ATOM 975 C CA . MET A 1 130 ? 8.094 -5.988 46.066 1.00 86.50 130 MET A CA 1
ATOM 976 C C . MET A 1 130 ? 9.506 -6.313 45.574 1.00 86.50 130 MET A C 1
ATOM 978 O O . MET A 1 130 ? 10.456 -6.372 46.350 1.00 86.50 130 MET A O 1
ATOM 982 N N . HIS A 1 131 ? 9.673 -6.446 44.260 1.00 84.62 131 HIS A N 1
ATOM 983 C CA . HIS A 1 131 ? 10.958 -6.773 43.652 1.00 84.62 131 HIS A CA 1
ATOM 984 C C . HIS A 1 131 ? 11.204 -5.944 42.404 1.00 84.62 131 HIS A C 1
ATOM 986 O O . HIS A 1 131 ? 10.280 -5.530 41.702 1.00 84.62 131 HIS A O 1
ATOM 992 N N . THR A 1 132 ? 12.480 -5.714 42.126 1.00 87.06 132 THR A N 1
ATOM 993 C CA . THR A 1 132 ? 12.923 -5.012 40.934 1.00 87.06 132 THR A CA 1
ATOM 994 C C . THR A 1 132 ? 14.136 -5.712 40.340 1.00 87.06 132 THR A C 1
ATOM 996 O O . THR A 1 132 ? 15.117 -5.956 41.037 1.00 87.06 132 THR A O 1
ATOM 999 N N . HIS A 1 133 ? 14.092 -5.991 39.039 1.00 85.12 133 HIS A N 1
ATOM 1000 C CA . HIS A 1 133 ? 15.172 -6.656 38.313 1.00 85.12 133 HIS A CA 1
ATOM 1001 C C . HIS A 1 133 ? 15.556 -5.852 37.073 1.00 85.12 133 HIS A C 1
ATOM 1003 O O . HIS A 1 133 ? 14.697 -5.443 36.293 1.00 85.12 133 HIS A O 1
ATOM 1009 N N . MET A 1 134 ? 16.854 -5.629 36.875 1.00 81.62 134 MET A N 1
ATOM 1010 C CA . MET A 1 134 ? 17.367 -4.990 35.663 1.00 81.62 134 MET A CA 1
ATOM 1011 C C . MET A 1 134 ? 17.497 -6.020 34.539 1.00 81.62 134 MET A C 1
ATOM 1013 O O . MET A 1 134 ? 18.108 -7.071 34.714 1.00 81.62 134 MET A O 1
ATOM 1017 N N . LEU A 1 135 ? 16.946 -5.692 33.373 1.00 76.00 135 LEU A N 1
ATOM 1018 C CA . LEU A 1 135 ? 16.987 -6.497 32.157 1.00 76.00 135 LEU A CA 1
ATOM 1019 C C . LEU A 1 135 ? 17.894 -5.793 31.137 1.00 76.00 135 LEU A C 1
ATOM 1021 O O . LEU A 1 135 ? 17.505 -4.807 30.511 1.00 76.00 135 LEU A O 1
ATOM 1025 N N . GLY A 1 136 ? 19.135 -6.267 31.002 1.00 65.56 136 GLY A N 1
ATOM 1026 C CA . GLY A 1 136 ? 20.053 -5.841 29.935 1.00 65.56 136 GLY A CA 1
ATOM 1027 C C . GLY A 1 136 ? 20.530 -4.381 29.975 1.00 65.56 136 GLY A C 1
ATOM 1028 O O . GLY A 1 136 ? 20.989 -3.874 28.961 1.00 65.56 136 GLY A O 1
ATOM 1029 N N . GLY A 1 137 ? 20.419 -3.673 31.104 1.00 69.88 137 GLY A N 1
ATOM 1030 C CA . GLY A 1 137 ? 20.868 -2.275 31.246 1.00 69.88 137 GLY A CA 1
ATOM 1031 C C . GLY A 1 137 ? 19.953 -1.217 30.608 1.00 69.88 137 GLY A C 1
ATOM 1032 O O . GLY A 1 137 ? 20.099 -0.037 30.899 1.00 69.88 137 GLY A O 1
ATOM 1033 N N . TYR A 1 138 ? 18.971 -1.618 29.797 1.00 77.38 138 TYR A N 1
ATOM 1034 C CA . TYR A 1 138 ? 18.019 -0.719 29.121 1.00 77.38 138 TYR A CA 1
ATOM 1035 C C . TYR A 1 138 ? 16.561 -0.955 29.533 1.00 77.38 138 TYR A C 1
ATOM 1037 O O . TYR A 1 138 ? 15.646 -0.327 28.993 1.00 77.38 138 TYR A O 1
ATOM 1045 N N . ALA A 1 139 ? 16.305 -1.887 30.447 1.00 81.56 139 ALA A N 1
ATOM 1046 C CA . ALA A 1 139 ? 14.964 -2.204 30.905 1.00 81.56 139 ALA A CA 1
ATOM 1047 C C . ALA A 1 139 ? 14.947 -2.681 32.349 1.00 81.56 139 ALA A C 1
ATOM 1049 O O . ALA A 1 139 ? 15.959 -3.117 32.899 1.00 81.56 139 ALA A O 1
ATOM 1050 N N . ARG A 1 140 ? 13.772 -2.584 32.959 1.00 86.94 140 ARG A N 1
ATOM 1051 C CA . ARG A 1 140 ? 13.533 -2.911 34.355 1.00 86.94 140 ARG A CA 1
ATOM 1052 C C . ARG A 1 140 ? 12.194 -3.618 34.491 1.00 86.94 140 ARG A C 1
ATOM 1054 O O . ARG A 1 140 ? 11.179 -3.146 33.981 1.00 86.94 140 ARG A O 1
ATOM 1061 N N . LEU A 1 141 ? 12.211 -4.749 35.177 1.00 86.69 141 LEU A N 1
ATOM 1062 C CA . LEU A 1 141 ? 11.029 -5.477 35.609 1.00 86.69 141 LEU A CA 1
ATOM 1063 C C . LEU A 1 141 ? 10.706 -5.056 37.038 1.00 86.69 141 LEU A C 1
ATOM 1065 O O . LEU A 1 141 ? 11.570 -5.148 37.909 1.00 86.69 141 LEU A O 1
ATOM 1069 N N . VAL A 1 142 ? 9.477 -4.610 37.277 1.00 88.75 142 VAL A N 1
ATOM 1070 C CA . VAL A 1 142 ? 9.010 -4.188 38.603 1.00 88.75 142 VAL A CA 1
ATOM 1071 C C . VAL A 1 142 ? 7.807 -5.036 38.997 1.00 88.75 142 VAL A C 1
ATOM 1073 O O . VAL A 1 142 ? 6.803 -5.052 38.289 1.00 88.75 142 VAL A O 1
ATOM 1076 N N . VAL A 1 143 ? 7.909 -5.739 40.124 1.00 86.69 143 VAL A N 1
ATOM 1077 C CA . VAL A 1 143 ? 6.846 -6.587 40.679 1.00 86.69 143 VAL A CA 1
ATOM 1078 C C . VAL A 1 143 ? 6.128 -5.810 41.771 1.00 86.69 143 VAL A C 1
ATOM 1080 O O . VAL A 1 143 ? 6.769 -5.340 42.715 1.00 86.69 143 VAL A O 1
ATOM 1083 N N . LEU A 1 144 ? 4.810 -5.659 41.652 1.00 86.62 144 LEU A N 1
ATOM 1084 C CA . LEU A 1 144 ? 4.023 -4.910 42.630 1.00 86.62 144 LEU A CA 1
ATOM 1085 C C . LEU A 1 144 ? 3.422 -5.830 43.694 1.00 86.62 144 LEU A C 1
ATOM 1087 O O . LEU A 1 144 ? 2.983 -6.948 43.418 1.00 86.62 144 LEU A O 1
ATOM 1091 N N . GLU A 1 145 ? 3.352 -5.318 44.917 1.00 83.62 145 GLU A N 1
ATOM 1092 C CA . GLU A 1 145 ? 2.689 -5.960 46.045 1.00 83.62 145 GLU A CA 1
ATOM 1093 C C . GLU A 1 145 ? 1.177 -5.697 45.982 1.00 83.62 145 GLU A C 1
ATOM 1095 O O . GLU A 1 145 ? 0.632 -4.813 46.643 1.00 83.62 145 GLU A O 1
ATOM 1100 N N . ALA A 1 146 ? 0.485 -6.445 45.124 1.00 72.56 146 ALA A N 1
ATOM 1101 C CA . ALA A 1 146 ? -0.966 -6.394 45.015 1.00 72.56 146 ALA A CA 1
ATOM 1102 C C . ALA A 1 146 ? -1.538 -7.766 44.647 1.00 72.56 146 ALA A C 1
ATOM 1104 O O . ALA A 1 146 ? -0.942 -8.506 43.866 1.00 72.56 146 ALA A O 1
ATOM 1105 N N . SER A 1 147 ? -2.724 -8.080 45.178 1.00 65.00 147 SER A N 1
ATOM 1106 C CA . SER A 1 147 ? -3.501 -9.239 44.727 1.00 65.00 147 SER A CA 1
ATOM 1107 C C . SER A 1 147 ? -3.873 -9.069 43.252 1.00 65.00 147 SER A C 1
ATOM 1109 O O . SER A 1 147 ? -4.309 -7.983 42.853 1.00 65.00 147 SER A O 1
ATOM 1111 N N . ALA A 1 148 ? -3.772 -10.146 42.465 1.00 59.91 148 ALA A N 1
ATOM 1112 C CA . ALA A 1 148 ? -4.215 -10.188 41.069 1.00 59.91 148 ALA A CA 1
ATOM 1113 C C . ALA A 1 148 ? -5.656 -9.666 40.902 1.00 59.91 148 ALA A C 1
ATOM 1115 O O . ALA A 1 148 ? -5.981 -9.013 39.910 1.00 59.91 148 ALA A O 1
ATOM 1116 N N . SER A 1 149 ? -6.492 -9.849 41.931 1.00 59.50 149 SER A N 1
ATOM 1117 C CA . SER A 1 149 ? -7.877 -9.388 41.938 1.00 59.50 149 SER A CA 1
ATOM 1118 C C . SER A 1 149 ? -8.069 -7.874 41.876 1.00 59.50 149 SER A C 1
ATOM 1120 O O . SER A 1 149 ? -9.112 -7.398 41.432 1.00 59.50 149 SER A O 1
ATOM 1122 N N . ASN A 1 150 ? -7.064 -7.108 42.291 1.00 64.75 150 ASN A N 1
ATOM 1123 C CA . ASN A 1 150 ? -7.110 -5.652 42.270 1.00 64.75 150 ASN A CA 1
ATOM 1124 C C . ASN A 1 150 ? -6.682 -5.064 40.918 1.00 64.75 150 ASN A C 1
ATOM 1126 O O . ASN A 1 150 ? -6.880 -3.875 40.696 1.00 64.75 150 ASN A O 1
ATOM 1130 N N . PHE A 1 151 ? -6.117 -5.879 40.022 1.00 67.62 151 PHE A N 1
ATOM 1131 C CA . PHE A 1 151 ? -5.611 -5.478 38.707 1.00 67.62 151 PHE A CA 1
ATOM 1132 C C . PHE A 1 151 ? -6.313 -6.233 37.563 1.00 67.62 151 PHE A C 1
ATOM 1134 O O . PHE A 1 151 ? -5.713 -6.525 36.526 1.00 67.62 151 PHE A O 1
ATOM 1141 N N . VAL A 1 152 ? -7.603 -6.544 37.724 1.00 62.19 152 VAL A N 1
ATOM 1142 C CA . VAL A 1 152 ? -8.425 -7.087 36.632 1.00 62.19 152 VAL A CA 1
ATOM 1143 C C . VAL A 1 152 ? -8.763 -5.964 35.654 1.00 62.19 152 VAL A C 1
ATOM 1145 O O . VAL A 1 152 ? -9.803 -5.318 35.746 1.00 62.19 152 VAL A O 1
ATOM 1148 N N . LEU A 1 153 ? -7.843 -5.723 34.729 1.00 69.12 153 LEU A N 1
ATOM 1149 C CA . LEU A 1 153 ? -8.000 -4.781 33.629 1.00 69.12 153 LEU A CA 1
ATOM 1150 C C . LEU A 1 153 ? -8.727 -5.462 32.462 1.00 69.12 153 LEU A C 1
ATOM 1152 O O . LEU A 1 153 ? -8.395 -6.593 32.090 1.00 69.12 153 LEU A O 1
ATOM 1156 N N . ALA A 1 154 ? -9.701 -4.782 31.862 1.00 64.25 154 ALA A N 1
ATOM 1157 C CA . ALA A 1 154 ? -10.322 -5.222 30.621 1.00 64.25 154 ALA A CA 1
ATOM 1158 C C . ALA A 1 154 ? -9.331 -5.151 29.445 1.00 64.25 154 ALA A C 1
ATOM 1160 O O . ALA A 1 154 ? -8.256 -4.550 29.532 1.00 64.25 154 ALA A O 1
ATOM 1161 N N . LEU A 1 155 ? -9.693 -5.792 28.328 1.00 67.06 155 LEU A N 1
ATOM 1162 C CA . LEU A 1 155 ? -8.880 -5.804 27.112 1.00 67.06 155 LEU A CA 1
ATOM 1163 C C . LEU A 1 155 ? -8.525 -4.379 26.680 1.00 67.06 155 LEU A C 1
ATOM 1165 O O . LEU A 1 155 ? -9.397 -3.608 26.285 1.00 67.06 155 LEU A O 1
ATOM 1169 N N . GLY A 1 156 ? -7.233 -4.061 26.714 1.00 65.50 156 GLY A N 1
ATOM 1170 C CA . GLY A 1 156 ? -6.735 -2.764 26.285 1.00 65.50 156 GLY A CA 1
ATOM 1171 C C . GLY A 1 156 ? -6.790 -1.660 27.332 1.00 65.50 156 GLY A C 1
ATOM 1172 O O . GLY A 1 156 ? -6.450 -0.524 27.010 1.00 65.50 156 GLY A O 1
ATOM 1173 N N . GLU A 1 157 ? -7.181 -1.957 28.567 1.00 76.19 157 GLU A N 1
ATOM 1174 C CA . GLU A 1 157 ? -7.036 -1.029 29.685 1.00 76.19 157 GLU A CA 1
ATOM 1175 C C . GLU A 1 157 ? -5.599 -1.028 30.215 1.00 76.19 157 GLU A C 1
ATOM 1177 O O . GLU A 1 157 ? -4.893 -2.038 30.191 1.00 76.19 157 GLU A O 1
ATOM 1182 N N . HIS A 1 158 ? -5.165 0.121 30.722 1.00 82.25 158 HIS A N 1
ATOM 1183 C CA . HIS A 1 158 ? -3.850 0.296 31.330 1.00 82.25 158 HIS A CA 1
ATOM 1184 C C . HIS A 1 158 ? -3.965 1.061 32.653 1.00 82.25 158 HIS A C 1
ATOM 1186 O O . HIS A 1 158 ? -5.002 1.650 32.965 1.00 82.25 158 HIS A O 1
ATOM 1192 N N . VAL A 1 159 ? -2.889 1.064 33.439 1.00 86.44 159 VAL A N 1
ATOM 1193 C CA . VAL A 1 159 ? -2.773 1.908 34.635 1.00 86.44 159 VAL A CA 1
ATOM 1194 C C . VAL A 1 159 ? -1.902 3.116 34.338 1.00 86.44 159 VAL A C 1
ATOM 1196 O O . VAL A 1 159 ? -1.075 3.104 33.427 1.00 86.44 159 VAL A O 1
ATOM 1199 N N . GLN A 1 160 ? -2.068 4.177 35.112 1.00 86.81 160 GLN A N 1
ATOM 1200 C CA . GLN A 1 160 ? -1.211 5.350 35.044 1.00 86.81 160 GLN A CA 1
ATOM 1201 C C . GLN A 1 160 ? -0.409 5.484 36.327 1.00 86.81 160 GLN A C 1
ATOM 1203 O O . GLN A 1 160 ? -0.945 5.342 37.424 1.00 86.81 160 GLN A O 1
ATOM 1208 N N . ILE A 1 161 ? 0.880 5.766 36.169 1.00 89.25 161 ILE A N 1
ATOM 1209 C CA . ILE A 1 161 ? 1.824 5.897 37.275 1.00 89.25 161 ILE A CA 1
ATOM 1210 C C . ILE A 1 161 ? 2.330 7.328 37.296 1.00 89.25 161 ILE A C 1
ATOM 1212 O O . ILE A 1 161 ? 2.773 7.844 36.264 1.00 89.25 161 ILE A O 1
ATOM 1216 N N . ARG A 1 162 ? 2.239 7.960 38.468 1.00 89.75 162 ARG A N 1
ATOM 1217 C CA . ARG A 1 162 ? 2.727 9.317 38.702 1.00 89.75 162 ARG A CA 1
ATOM 1218 C C . ARG A 1 162 ? 4.076 9.262 39.411 1.00 89.75 162 ARG A C 1
ATOM 1220 O O . ARG A 1 162 ? 4.188 8.701 40.498 1.00 89.75 162 ARG A O 1
ATOM 1227 N N . ALA A 1 163 ? 5.071 9.881 38.794 1.00 89.50 163 ALA A N 1
ATOM 1228 C CA . ALA A 1 163 ? 6.362 10.175 39.393 1.00 89.50 163 ALA A CA 1
ATOM 1229 C C . ALA A 1 163 ? 6.351 11.603 39.951 1.00 89.50 163 ALA A C 1
ATOM 1231 O O . ALA A 1 163 ? 5.911 12.530 39.265 1.00 89.50 163 ALA A O 1
ATOM 1232 N N . THR A 1 164 ? 6.854 11.767 41.172 1.00 87.75 164 THR A N 1
ATOM 1233 C CA . THR A 1 164 ? 7.071 13.070 41.812 1.00 87.75 164 THR A CA 1
ATOM 1234 C C . THR A 1 164 ? 8.567 13.251 42.012 1.00 87.75 164 THR A C 1
ATOM 1236 O O . THR A 1 164 ? 9.230 12.353 42.528 1.00 87.75 164 THR A O 1
ATOM 1239 N N . PHE A 1 165 ? 9.091 14.397 41.593 1.00 86.50 165 PHE A N 1
ATOM 1240 C CA . PHE A 1 165 ? 10.518 14.710 41.638 1.00 86.50 165 PHE A CA 1
ATOM 1241 C C . PHE A 1 165 ? 10.826 15.735 42.739 1.00 86.50 165 PHE A C 1
ATOM 1243 O O . PHE A 1 165 ? 9.924 16.384 43.271 1.00 86.50 165 PHE A O 1
ATOM 1250 N N . SER A 1 166 ? 12.106 15.879 43.091 1.00 82.38 166 SER A N 1
ATOM 1251 C CA . SER A 1 166 ? 12.579 16.796 44.142 1.00 82.38 166 SER A CA 1
ATOM 1252 C C . SER A 1 166 ? 12.316 18.275 43.835 1.00 82.38 166 SER A C 1
ATOM 1254 O O . SER A 1 166 ? 12.158 19.067 44.758 1.00 82.38 166 SER A O 1
ATOM 1256 N N . ASP A 1 167 ? 12.207 18.638 42.555 1.00 83.50 167 ASP A N 1
ATOM 1257 C CA . ASP A 1 167 ? 11.826 19.971 42.067 1.00 83.50 167 ASP A CA 1
ATOM 1258 C C . ASP A 1 167 ? 10.314 20.259 42.192 1.00 83.50 167 ASP A C 1
ATOM 1260 O O . ASP A 1 167 ? 9.848 21.323 41.790 1.00 83.50 167 ASP A O 1
ATOM 1264 N N . GLY A 1 168 ? 9.530 19.312 42.719 1.00 80.94 168 GLY A N 1
ATOM 1265 C CA . GLY A 1 168 ? 8.075 19.407 42.839 1.00 80.94 168 GLY A CA 1
ATOM 1266 C C . GLY A 1 168 ? 7.318 19.104 41.543 1.00 80.94 168 GLY A C 1
ATOM 1267 O O . GLY A 1 168 ? 6.085 19.084 41.550 1.00 80.94 168 GLY A O 1
ATOM 1268 N N . ALA A 1 169 ? 8.012 18.828 40.433 1.00 82.62 169 ALA A N 1
ATOM 1269 C CA . ALA A 1 169 ? 7.351 18.464 39.190 1.00 82.62 169 ALA A CA 1
ATOM 1270 C C . ALA A 1 169 ? 6.729 17.064 39.293 1.00 82.62 169 ALA A C 1
ATOM 1272 O O . ALA A 1 169 ? 7.263 16.153 39.935 1.00 82.62 169 ALA A O 1
ATOM 1273 N N . ARG A 1 170 ? 5.591 16.882 38.618 1.00 86.69 170 ARG A N 1
ATOM 1274 C CA . ARG A 1 170 ? 4.850 15.618 38.572 1.00 86.69 170 ARG A CA 1
ATOM 1275 C C . ARG A 1 170 ? 4.687 15.174 37.127 1.00 86.69 170 ARG A C 1
ATOM 1277 O O . ARG A 1 170 ? 4.316 15.965 36.263 1.00 86.69 170 ARG A O 1
ATOM 1284 N N . ILE A 1 171 ? 4.992 13.909 36.850 1.00 85.44 171 ILE A N 1
ATOM 1285 C CA . ILE A 1 171 ? 4.878 13.324 35.510 1.00 85.44 171 ILE A CA 1
ATOM 1286 C C . ILE A 1 171 ? 4.059 12.045 35.601 1.00 85.44 171 ILE A C 1
ATOM 1288 O O . ILE A 1 171 ? 4.410 11.130 36.338 1.00 85.44 171 ILE A O 1
ATOM 1292 N N . THR A 1 172 ? 2.996 11.964 34.804 1.00 85.62 172 THR A N 1
ATOM 1293 C CA . THR A 1 172 ? 2.124 10.786 34.736 1.00 85.62 172 THR A CA 1
ATOM 1294 C C . THR A 1 172 ? 2.308 10.056 33.406 1.00 85.62 172 THR A C 1
ATOM 1296 O O . THR A 1 172 ? 2.279 10.683 32.340 1.00 85.62 172 THR A O 1
ATOM 1299 N N . ARG A 1 173 ? 2.502 8.731 33.435 1.00 85.44 173 ARG A N 1
ATOM 1300 C CA . ARG A 1 173 ? 2.657 7.899 32.225 1.00 85.44 173 ARG A CA 1
ATOM 1301 C C . ARG A 1 173 ? 1.838 6.604 32.285 1.00 85.44 173 ARG A C 1
ATOM 1303 O O . ARG A 1 173 ? 1.669 6.056 33.375 1.00 85.44 173 ARG A O 1
ATOM 1310 N N . PRO A 1 174 ? 1.320 6.128 31.136 1.00 85.81 174 PRO A N 1
ATOM 1311 C CA . PRO A 1 174 ? 0.570 4.880 31.057 1.00 85.81 174 PRO A CA 1
ATOM 1312 C C . PRO A 1 174 ? 1.499 3.658 31.035 1.00 85.81 174 PRO A C 1
ATOM 1314 O O . PRO A 1 174 ? 2.530 3.670 30.363 1.00 85.81 174 PRO A O 1
ATOM 1317 N N . TYR A 1 175 ? 1.098 2.596 31.731 1.00 87.25 175 TYR A N 1
ATOM 1318 C CA . TYR A 1 175 ? 1.766 1.297 31.755 1.00 87.25 175 TYR A CA 1
ATOM 1319 C C . TYR A 1 175 ? 0.733 0.174 31.763 1.00 87.25 175 TYR A C 1
ATOM 1321 O O . TYR A 1 175 ? -0.275 0.251 32.465 1.00 87.25 175 TYR A O 1
ATOM 1329 N N . THR A 1 176 ? 0.999 -0.893 31.014 1.00 86.25 176 THR A N 1
ATOM 1330 C CA . THR A 1 176 ? 0.158 -2.093 31.030 1.00 86.25 176 THR A CA 1
ATOM 1331 C C . THR A 1 176 ? 0.801 -3.144 31.935 1.00 86.25 176 THR A C 1
ATOM 1333 O O . THR A 1 176 ? 1.886 -3.629 31.604 1.00 86.25 176 THR A O 1
ATOM 1336 N N . PRO A 1 177 ? 0.186 -3.481 33.080 1.00 86.19 177 PRO A N 1
ATOM 1337 C CA . PRO A 1 177 ? 0.662 -4.552 33.934 1.00 86.19 177 PRO A CA 1
ATOM 1338 C C . PRO A 1 177 ? 0.353 -5.898 33.288 1.00 86.19 177 PRO A C 1
ATOM 1340 O O . PRO A 1 177 ? -0.720 -6.115 32.727 1.00 86.19 177 PRO A O 1
ATOM 1343 N N . VAL A 1 178 ? 1.317 -6.800 33.383 1.00 79.94 178 VAL A N 1
ATOM 1344 C CA . VAL A 1 178 ? 1.233 -8.169 32.890 1.00 79.94 178 VAL A CA 1
ATOM 1345 C C . VAL A 1 178 ? 1.122 -9.098 34.093 1.00 79.94 178 VAL A C 1
ATOM 1347 O O . VAL A 1 178 ? 1.884 -8.961 35.047 1.00 79.94 178 VAL A O 1
ATOM 1350 N N . MET A 1 179 ? 0.172 -10.031 34.069 1.00 76.81 179 MET A N 1
ATOM 1351 C CA . MET A 1 179 ? 0.031 -11.012 35.146 1.00 76.81 179 MET A CA 1
ATOM 1352 C C . MET A 1 179 ? 0.990 -12.165 34.905 1.00 76.81 179 MET A C 1
ATOM 1354 O O . MET A 1 179 ? 0.820 -12.908 33.946 1.00 76.81 179 MET A O 1
ATOM 1358 N N . THR A 1 180 ? 1.987 -12.345 35.757 1.00 66.62 180 THR A N 1
ATOM 1359 C CA . THR A 1 180 ? 2.889 -13.501 35.677 1.00 66.62 180 THR A CA 1
ATOM 1360 C C . THR A 1 180 ? 3.088 -14.108 37.051 1.00 66.62 180 THR A C 1
ATOM 1362 O O . THR A 1 180 ? 2.908 -13.443 38.073 1.00 66.62 180 THR A O 1
ATOM 1365 N N . GLU A 1 181 ? 3.425 -15.392 37.055 1.00 64.75 181 GLU A N 1
ATOM 1366 C CA . GLU A 1 181 ? 3.808 -16.129 38.252 1.00 64.75 181 GLU A CA 1
ATOM 1367 C C . GLU A 1 181 ? 5.122 -15.547 38.787 1.00 64.75 181 GLU A C 1
ATOM 1369 O O . GLU A 1 181 ? 6.121 -15.472 38.067 1.00 64.75 181 GLU A O 1
ATOM 1374 N N . ALA A 1 182 ? 5.096 -15.057 40.024 1.00 61.81 182 ALA A N 1
ATOM 1375 C CA . ALA A 1 182 ? 6.295 -14.639 40.729 1.00 61.81 182 ALA A CA 1
ATOM 1376 C C . ALA A 1 182 ? 7.075 -15.881 41.224 1.00 61.81 182 ALA A C 1
ATOM 1378 O O . ALA A 1 182 ? 6.541 -16.990 41.217 1.00 61.81 182 ALA A O 1
ATOM 1379 N N . PRO A 1 183 ? 8.347 -15.742 41.646 1.00 57.16 183 PRO A N 1
ATOM 1380 C CA . PRO A 1 183 ? 9.180 -16.882 42.056 1.00 57.16 183 PRO A CA 1
ATOM 1381 C C . PRO A 1 183 ? 8.620 -17.709 43.226 1.00 57.16 183 PRO A C 1
ATOM 1383 O O . PRO A 1 183 ? 9.052 -18.836 43.441 1.00 57.16 183 PRO A O 1
ATOM 1386 N N . ASP A 1 184 ? 7.678 -17.143 43.984 1.00 65.12 184 ASP A N 1
ATOM 1387 C CA . ASP A 1 184 ? 6.931 -17.776 45.074 1.00 65.12 184 ASP A CA 1
ATOM 1388 C C . ASP A 1 184 ? 5.711 -18.591 44.589 1.00 65.12 184 ASP A C 1
ATOM 1390 O O . ASP A 1 184 ? 4.977 -19.134 45.411 1.00 65.12 184 ASP A O 1
ATOM 1394 N N . GLY A 1 185 ? 5.484 -18.685 43.274 1.00 58.16 185 GLY A N 1
ATOM 1395 C CA . GLY A 1 185 ? 4.347 -19.385 42.668 1.00 58.16 185 GLY A CA 1
ATOM 1396 C C . GLY A 1 185 ? 3.043 -18.578 42.665 1.00 58.16 185 GLY A C 1
ATOM 1397 O O . GLY A 1 185 ? 2.004 -19.080 42.239 1.00 58.16 185 GLY A O 1
ATOM 1398 N N . VAL A 1 186 ? 3.067 -17.326 43.139 1.00 67.56 186 VAL A N 1
ATOM 1399 C CA . VAL A 1 186 ? 1.877 -16.469 43.243 1.00 67.56 186 VAL A CA 1
ATOM 1400 C C . VAL A 1 186 ? 1.782 -15.553 42.026 1.00 67.56 186 VAL A C 1
ATOM 1402 O O . VAL A 1 186 ? 2.747 -14.887 41.651 1.00 67.56 186 VAL A O 1
ATOM 1405 N N . VAL A 1 187 ? 0.604 -15.458 41.407 1.00 68.12 187 VAL A N 1
ATOM 1406 C CA . VAL A 1 187 ? 0.379 -14.529 40.293 1.00 68.12 187 VAL A CA 1
ATOM 1407 C C . VAL A 1 187 ? 0.341 -13.092 40.811 1.00 68.12 187 VAL A C 1
ATOM 1409 O O . VAL A 1 187 ? -0.484 -12.734 41.653 1.00 68.12 187 VAL A O 1
ATOM 1412 N N . ARG A 1 188 ? 1.205 -12.233 40.261 1.00 77.69 188 ARG A N 1
ATOM 1413 C CA . ARG A 1 188 ? 1.277 -10.810 40.623 1.00 77.69 188 ARG A CA 1
ATOM 1414 C C . ARG A 1 188 ? 1.368 -9.908 39.387 1.00 77.69 188 ARG A C 1
ATOM 1416 O O . ARG A 1 188 ? 1.818 -10.354 38.326 1.00 77.69 188 ARG A O 1
ATOM 1423 N N . PRO A 1 189 ? 0.982 -8.626 39.499 1.00 83.50 189 PRO A N 1
ATOM 1424 C CA . PRO A 1 189 ? 1.172 -7.656 38.428 1.00 83.50 189 PRO A CA 1
ATOM 1425 C C . PRO A 1 189 ? 2.650 -7.274 38.275 1.00 83.50 189 PRO A C 1
ATOM 1427 O O . PRO A 1 189 ? 3.281 -6.740 39.191 1.00 83.50 189 PRO A O 1
ATOM 1430 N N . HIS A 1 190 ? 3.177 -7.517 37.078 1.00 85.44 190 HIS A N 1
ATOM 1431 C CA . HIS A 1 190 ? 4.531 -7.181 36.659 1.00 85.44 190 HIS A CA 1
ATOM 1432 C C . HIS A 1 190 ? 4.502 -6.024 35.659 1.00 85.44 190 HIS A C 1
ATOM 1434 O O . HIS A 1 190 ? 3.736 -6.025 34.693 1.00 85.44 190 HIS A O 1
ATOM 1440 N N . LEU A 1 191 ? 5.359 -5.031 35.872 1.00 88.88 191 LEU A N 1
ATOM 1441 C CA . LEU A 1 191 ? 5.541 -3.900 34.973 1.00 88.88 191 LEU A CA 1
ATOM 1442 C C . LEU A 1 191 ? 6.862 -4.042 34.227 1.00 88.88 191 LEU A C 1
ATOM 1444 O O . LEU A 1 191 ? 7.934 -4.079 34.831 1.00 88.88 191 LEU A O 1
ATOM 1448 N N . PHE A 1 192 ? 6.769 -4.064 32.902 1.00 86.00 192 PHE A N 1
ATOM 1449 C CA . PHE A 1 192 ? 7.923 -4.035 32.017 1.00 86.00 192 PHE A CA 1
ATOM 1450 C C . PHE A 1 192 ? 8.218 -2.595 31.607 1.00 86.00 192 PHE A C 1
ATOM 1452 O O . PHE A 1 192 ? 7.517 -2.002 30.783 1.00 86.00 192 PHE A O 1
ATOM 1459 N N . VAL A 1 193 ? 9.267 -2.023 32.188 1.00 87.94 193 VAL A N 1
ATOM 1460 C CA . VAL A 1 193 ? 9.645 -0.629 31.977 1.00 87.94 193 VAL A CA 1
ATOM 1461 C C . VAL A 1 193 ? 10.892 -0.563 31.114 1.00 87.94 193 VAL A C 1
ATOM 1463 O O . VAL A 1 193 ? 11.950 -1.071 31.475 1.00 87.94 193 VAL A O 1
ATOM 1466 N N . ARG A 1 194 ? 10.790 0.116 29.972 1.00 86.69 194 ARG A N 1
ATOM 1467 C CA . ARG A 1 194 ? 11.961 0.471 29.171 1.00 86.69 194 ARG A CA 1
ATOM 1468 C C . ARG A 1 194 ? 12.612 1.731 29.733 1.00 86.69 194 ARG A C 1
ATOM 1470 O O . ARG A 1 194 ? 11.929 2.736 29.919 1.00 86.69 194 ARG A O 1
ATOM 1477 N N . LEU A 1 195 ? 13.920 1.673 29.949 1.00 86.50 195 LEU A N 1
ATOM 1478 C CA . LEU A 1 195 ? 14.738 2.814 30.330 1.00 86.50 195 LEU A CA 1
ATOM 1479 C C . LEU A 1 195 ? 15.313 3.451 29.062 1.00 86.50 195 LEU A C 1
ATOM 1481 O O . LEU A 1 195 ? 15.903 2.788 28.207 1.00 86.50 195 LEU A O 1
ATOM 1485 N N . TYR A 1 196 ? 15.090 4.749 28.935 1.00 81.88 196 TYR A N 1
ATOM 1486 C CA . TYR A 1 196 ? 15.682 5.599 27.907 1.00 81.88 196 TYR A CA 1
ATOM 1487 C C . TYR A 1 196 ? 16.825 6.414 28.533 1.00 81.88 196 TYR A C 1
ATOM 1489 O O . TYR A 1 196 ? 16.903 6.472 29.758 1.00 81.88 196 TYR A O 1
ATOM 1497 N N . GLY A 1 197 ? 17.702 7.004 27.713 1.00 74.94 197 GLY A N 1
ATOM 1498 C CA . GLY A 1 197 ? 18.903 7.721 28.177 1.00 74.94 197 GLY A CA 1
ATOM 1499 C C . GLY A 1 197 ? 18.635 8.867 29.165 1.00 74.94 197 GLY A C 1
ATOM 1500 O O . GLY A 1 197 ? 17.484 9.197 29.448 1.00 74.94 197 GLY A O 1
ATOM 1501 N N . GLU A 1 198 ? 19.713 9.478 29.661 1.00 64.06 198 GLU A N 1
ATOM 1502 C CA . GLU A 1 198 ? 19.718 10.411 30.806 1.00 64.06 198 GLU A CA 1
ATOM 1503 C C . GLU A 1 198 ? 18.779 11.626 30.657 1.00 64.06 198 GLU A C 1
ATOM 1505 O O . GLU A 1 198 ? 18.284 12.139 31.654 1.00 64.06 198 GLU A O 1
ATOM 1510 N N . ASP A 1 199 ? 18.403 12.007 29.433 1.00 70.69 199 ASP A N 1
ATOM 1511 C CA . ASP A 1 199 ? 17.465 13.112 29.171 1.00 70.69 199 ASP A CA 1
ATOM 1512 C C . ASP A 1 199 ? 15.985 12.789 29.491 1.00 70.69 199 ASP A C 1
ATOM 1514 O O . ASP A 1 199 ? 15.095 13.633 29.341 1.00 70.69 199 ASP A O 1
ATOM 1518 N N . HIS A 1 200 ? 15.666 11.558 29.909 1.00 80.81 200 HIS A N 1
ATOM 1519 C CA . HIS A 1 200 ? 14.293 11.120 30.160 1.00 80.81 200 HIS A CA 1
ATOM 1520 C C . HIS A 1 200 ? 13.960 11.032 31.655 1.00 80.81 200 HIS A C 1
ATOM 1522 O O . HIS A 1 200 ? 14.136 9.990 32.283 1.00 80.81 200 HIS A O 1
ATOM 1528 N N . ARG A 1 201 ? 13.310 12.076 32.185 1.00 84.06 201 ARG A N 1
ATOM 1529 C CA . ARG A 1 201 ? 12.873 12.175 33.596 1.00 84.06 201 ARG A CA 1
ATOM 1530 C C . ARG A 1 201 ? 12.128 10.944 34.135 1.00 84.06 201 ARG A C 1
ATOM 1532 O O . ARG A 1 201 ? 12.340 10.525 35.264 1.00 84.06 201 ARG A O 1
ATOM 1539 N N . MET A 1 202 ? 11.243 10.330 33.343 1.00 87.31 202 MET A N 1
ATOM 1540 C CA . MET A 1 202 ? 10.533 9.122 33.799 1.00 87.31 202 MET A CA 1
ATOM 1541 C C . MET A 1 202 ? 11.478 7.914 33.928 1.00 87.31 202 MET A C 1
ATOM 1543 O O . MET A 1 202 ? 11.302 7.099 34.827 1.00 87.31 202 MET A O 1
ATOM 1547 N N . SER A 1 203 ? 12.482 7.792 33.053 1.00 86.81 203 SER A N 1
ATOM 1548 C CA . SER A 1 203 ? 13.511 6.746 33.152 1.00 86.81 203 SER A CA 1
ATOM 1549 C C . SER A 1 203 ? 14.376 6.940 34.395 1.00 86.81 203 SER A C 1
ATOM 1551 O O . SER A 1 203 ? 14.678 5.963 35.072 1.00 86.81 203 SER A O 1
ATOM 1553 N N . GLU A 1 204 ? 14.715 8.190 34.720 1.00 87.00 204 GLU A N 1
ATOM 1554 C CA . GLU A 1 204 ? 15.425 8.556 35.950 1.00 87.00 204 GLU A CA 1
ATOM 1555 C C . GLU A 1 204 ? 14.632 8.109 37.186 1.00 87.00 204 GLU A C 1
ATOM 1557 O O . GLU A 1 204 ? 15.163 7.374 38.020 1.00 87.00 204 GLU A O 1
ATOM 1562 N N . PHE A 1 205 ? 13.331 8.421 37.245 1.00 90.06 205 PHE A N 1
ATOM 1563 C CA . PHE A 1 205 ? 12.448 7.926 38.305 1.00 90.06 205 PHE A CA 1
ATOM 1564 C C . PHE A 1 205 ? 12.522 6.398 38.434 1.00 90.06 205 PHE A C 1
ATOM 1566 O O . PHE A 1 205 ? 12.825 5.884 39.507 1.00 90.06 205 PHE A O 1
ATOM 1573 N N . TRP A 1 206 ? 12.329 5.663 37.335 1.00 90.38 206 TRP A N 1
ATOM 1574 C CA . TRP A 1 206 ? 12.373 4.198 37.352 1.00 90.38 206 TRP A CA 1
ATOM 1575 C C . TRP A 1 206 ? 13.743 3.615 37.699 1.00 90.38 206 TRP A C 1
ATOM 1577 O O . TRP A 1 206 ? 13.811 2.516 38.248 1.00 90.38 206 TRP A O 1
ATOM 1587 N N . SER A 1 207 ? 14.831 4.327 37.406 1.00 86.12 207 SER A N 1
ATOM 1588 C CA . SER A 1 207 ? 16.177 3.903 37.790 1.00 86.12 207 SER A CA 1
ATOM 1589 C C . SER A 1 207 ? 16.370 3.912 39.313 1.00 86.12 207 SER A C 1
ATOM 1591 O O . SER A 1 207 ? 17.001 2.994 39.844 1.00 86.12 207 SER A O 1
ATOM 1593 N N . GLY A 1 208 ? 15.742 4.871 40.008 1.00 85.50 208 GLY A N 1
ATOM 1594 C CA . GLY A 1 208 ? 15.784 5.028 41.464 1.00 85.50 208 GLY A CA 1
ATOM 1595 C C . GLY A 1 208 ? 14.769 4.189 42.253 1.00 85.50 208 GLY A C 1
ATOM 1596 O O . GLY A 1 208 ? 14.869 4.110 43.476 1.00 85.50 208 GLY A O 1
ATOM 1597 N N . VAL A 1 209 ? 13.799 3.539 41.597 1.00 89.12 209 VAL A N 1
ATOM 1598 C CA . VAL A 1 209 ? 12.785 2.711 42.279 1.00 89.12 209 VAL A CA 1
ATOM 1599 C C . VAL A 1 209 ? 13.420 1.443 42.860 1.00 89.12 209 VAL A C 1
ATOM 1601 O O . VAL A 1 209 ? 13.854 0.558 42.123 1.00 89.12 209 VAL A O 1
ATOM 1604 N N . ALA A 1 210 ? 13.419 1.316 44.186 1.00 88.25 210 ALA A N 1
ATOM 1605 C CA . ALA A 1 210 ? 13.901 0.141 44.912 1.00 88.25 210 ALA A CA 1
ATOM 1606 C C . ALA A 1 210 ? 12.748 -0.690 45.507 1.00 88.25 210 ALA A C 1
ATOM 1608 O O . ALA A 1 210 ? 11.596 -0.252 45.552 1.00 88.25 210 ALA A O 1
ATOM 1609 N N . THR A 1 211 ? 13.062 -1.895 45.987 1.00 89.44 211 THR A N 1
ATOM 1610 C CA . THR A 1 211 ? 12.134 -2.699 46.798 1.00 89.44 211 THR A CA 1
ATOM 1611 C C . THR A 1 211 ? 11.661 -1.901 48.020 1.00 89.44 211 THR A C 1
ATOM 1613 O O . THR A 1 211 ? 12.449 -1.223 48.672 1.00 89.44 211 THR A O 1
ATOM 1616 N N . GLY A 1 212 ? 10.361 -1.958 48.303 1.00 85.50 212 GLY A N 1
ATOM 1617 C CA . GLY A 1 212 ? 9.674 -1.200 49.350 1.00 85.50 212 GLY A CA 1
ATOM 1618 C C . GLY A 1 212 ? 9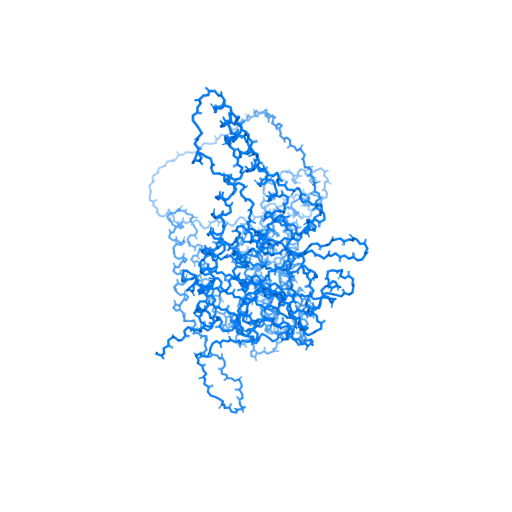.195 0.193 48.925 1.00 85.50 212 GLY A C 1
ATOM 1619 O O . GLY A 1 212 ? 8.430 0.822 49.656 1.00 85.50 212 GLY A O 1
ATOM 1620 N N . HIS A 1 213 ? 9.588 0.692 47.746 1.00 89.19 213 HIS A N 1
ATOM 1621 C CA . HIS A 1 213 ? 9.142 2.002 47.268 1.00 89.19 213 HIS A CA 1
ATOM 1622 C C . HIS A 1 213 ? 7.631 2.006 46.982 1.00 89.19 213 HIS A C 1
ATOM 1624 O O . HIS A 1 213 ? 7.108 1.060 46.393 1.00 89.19 213 HIS A O 1
ATOM 1630 N N . ARG A 1 214 ? 6.917 3.072 47.367 1.00 89.75 214 ARG A N 1
ATOM 1631 C CA . ARG A 1 214 ? 5.470 3.204 47.122 1.00 89.75 214 ARG A CA 1
ATOM 1632 C C . ARG A 1 214 ? 5.208 3.993 45.845 1.00 89.75 214 ARG A C 1
ATOM 1634 O O . ARG A 1 214 ? 5.465 5.190 45.788 1.00 89.75 214 ARG A O 1
ATOM 1641 N N . LEU A 1 215 ? 4.655 3.330 44.836 1.00 90.75 215 LEU A N 1
ATOM 1642 C CA . LEU A 1 215 ? 4.256 3.938 43.571 1.00 90.75 215 LEU A CA 1
ATOM 1643 C C . LEU A 1 215 ? 2.847 4.519 43.670 1.00 90.75 215 LEU A C 1
ATOM 1645 O O . LEU A 1 215 ? 1.931 3.854 44.150 1.00 90.75 215 LEU A O 1
ATOM 1649 N N . ALA A 1 216 ? 2.659 5.734 43.158 1.00 90.06 216 ALA A N 1
ATOM 1650 C CA . ALA A 1 216 ? 1.336 6.312 42.962 1.00 90.06 216 ALA A CA 1
ATOM 1651 C C . ALA A 1 216 ? 0.733 5.759 41.662 1.00 90.06 216 ALA A C 1
ATOM 1653 O O . ALA A 1 216 ? 1.146 6.151 40.567 1.00 90.06 216 ALA A O 1
ATOM 1654 N N . VAL A 1 217 ? -0.245 4.859 41.782 1.00 88.62 217 VAL A N 1
ATOM 1655 C CA . VAL A 1 217 ? -0.896 4.163 40.662 1.00 88.62 217 VAL A CA 1
ATOM 1656 C C . VAL A 1 217 ? -2.385 4.496 40.629 1.00 88.62 217 VAL A C 1
ATOM 1658 O O . VAL A 1 217 ? -3.039 4.513 41.666 1.00 88.62 217 VAL A O 1
ATOM 1661 N N . ARG A 1 218 ? -2.934 4.730 39.437 1.00 84.50 218 ARG A N 1
ATOM 1662 C CA . ARG A 1 218 ? -4.378 4.876 39.208 1.00 84.50 218 ARG A CA 1
ATOM 1663 C C . ARG A 1 218 ? -4.841 4.072 37.998 1.00 84.50 218 ARG A C 1
ATOM 1665 O O . ARG A 1 218 ? -4.036 3.753 37.122 1.00 84.50 218 ARG A O 1
ATOM 1672 N N . GLY A 1 219 ? -6.133 3.791 37.914 1.00 78.75 219 GLY A N 1
ATOM 1673 C CA . GLY A 1 219 ? -6.742 3.057 36.804 1.00 78.75 219 GLY A CA 1
ATOM 1674 C C . GLY A 1 219 ? -7.992 2.293 37.242 1.00 78.75 219 GLY A C 1
ATOM 1675 O O . GLY A 1 219 ? -8.412 2.442 38.383 1.00 78.75 219 GLY A O 1
ATOM 1676 N N . PRO A 1 220 ? -8.593 1.468 36.374 1.00 76.81 220 PRO A N 1
ATOM 1677 C CA . PRO A 1 220 ? -8.265 1.284 34.960 1.00 76.81 220 PRO A CA 1
ATOM 1678 C C . PRO A 1 220 ? -8.504 2.552 34.133 1.00 76.81 220 PRO A C 1
ATOM 1680 O O . PRO A 1 220 ? -9.457 3.291 34.369 1.00 76.81 220 PRO A O 1
ATOM 1683 N N . VAL A 1 221 ? -7.638 2.799 33.150 1.00 73.44 221 VAL A N 1
ATOM 1684 C CA . VAL A 1 221 ? -7.865 3.800 32.102 1.00 73.44 221 VAL A CA 1
ATOM 1685 C C . VAL A 1 221 ? -8.120 3.056 30.799 1.00 73.44 221 VAL A C 1
ATOM 1687 O O . VAL A 1 221 ? -7.263 2.306 30.322 1.00 73.44 221 VAL A O 1
ATOM 1690 N N . ALA A 1 222 ? -9.310 3.248 30.236 1.00 64.88 222 ALA A N 1
ATOM 1691 C CA . ALA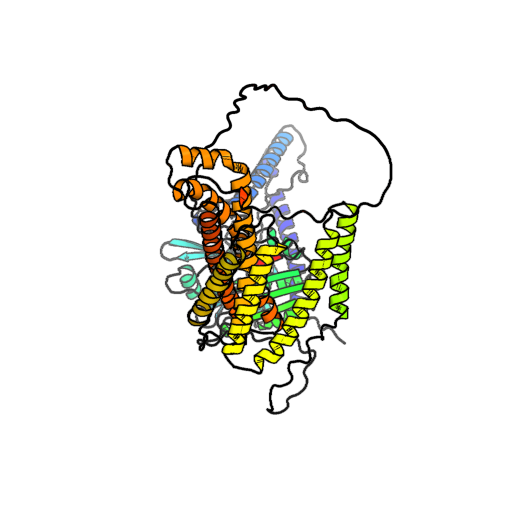 A 1 222 ? -9.687 2.640 28.971 1.00 64.88 222 ALA A CA 1
ATOM 1692 C C . ALA A 1 222 ? -8.907 3.263 27.811 1.00 64.88 222 ALA A C 1
ATOM 1694 O O . ALA A 1 222 ? -8.766 4.482 27.711 1.00 64.88 222 ALA A O 1
ATOM 1695 N N . THR A 1 223 ? -8.438 2.417 26.899 1.00 59.75 223 THR A N 1
ATOM 1696 C CA . THR A 1 223 ? -7.859 2.854 25.626 1.00 59.75 223 THR A CA 1
ATOM 1697 C C . THR A 1 223 ? -8.678 2.250 24.495 1.00 59.75 223 THR A C 1
ATOM 1699 O O . THR A 1 223 ? -8.568 1.054 24.266 1.00 59.75 223 THR A O 1
ATOM 1702 N N . GLN A 1 224 ? -9.472 3.089 23.813 1.00 53.19 224 GLN A N 1
ATOM 1703 C CA . GLN A 1 224 ? -10.270 2.836 22.596 1.00 53.19 224 GLN A CA 1
ATOM 1704 C C . GLN A 1 224 ? -11.094 1.526 22.498 1.00 53.19 224 GLN A C 1
ATOM 1706 O O . GLN A 1 224 ? -10.589 0.416 22.618 1.00 53.19 224 GLN A O 1
ATOM 1711 N N . GLU A 1 225 ? -12.337 1.639 22.005 1.00 50.41 225 GLU A N 1
ATOM 1712 C CA . GLU A 1 225 ? -13.206 0.519 21.557 1.00 50.41 225 GLU A CA 1
ATOM 1713 C C . GLU A 1 225 ? -12.571 -0.437 20.511 1.00 50.41 225 GLU A C 1
ATOM 1715 O O . GLU A 1 225 ? -13.155 -1.455 20.128 1.00 50.41 225 GLU A O 1
ATOM 1720 N N . ASN A 1 226 ? -11.383 -0.108 19.999 1.00 52.03 226 ASN A N 1
ATOM 1721 C CA . ASN A 1 226 ? -10.738 -0.769 18.873 1.00 52.03 226 ASN A CA 1
ATOM 1722 C C . ASN A 1 226 ? -10.207 -2.170 19.194 1.00 52.03 226 ASN A C 1
ATOM 1724 O O . ASN A 1 226 ? -10.259 -3.024 18.311 1.00 52.03 226 ASN A O 1
ATOM 1728 N N . MET A 1 227 ? -9.736 -2.446 20.417 1.00 56.59 227 MET A N 1
ATOM 1729 C CA . MET A 1 227 ? -9.186 -3.772 20.742 1.00 56.59 227 MET A CA 1
ATOM 1730 C C . MET A 1 227 ? -10.281 -4.838 20.787 1.00 56.59 227 MET A C 1
ATOM 1732 O O . MET A 1 227 ? -10.195 -5.826 20.061 1.00 56.59 227 MET A O 1
ATOM 1736 N N . THR A 1 228 ? -11.374 -4.602 21.511 1.00 54.25 228 THR A N 1
ATOM 1737 C CA . THR A 1 228 ? -12.522 -5.525 21.546 1.00 54.25 228 THR A CA 1
ATOM 1738 C C . THR A 1 228 ? -13.131 -5.729 20.151 1.00 54.25 228 THR A C 1
ATOM 1740 O O . THR A 1 228 ? -13.476 -6.849 19.781 1.00 54.25 228 THR A O 1
ATOM 1743 N N . ARG A 1 229 ? -13.186 -4.675 19.319 1.00 57.12 229 ARG A N 1
ATOM 1744 C CA . ARG A 1 229 ? -13.648 -4.759 17.918 1.00 57.12 229 ARG A CA 1
ATOM 1745 C C . ARG A 1 229 ? -12.674 -5.461 16.971 1.00 57.12 229 ARG A C 1
ATOM 1747 O O . ARG A 1 229 ? -13.114 -5.970 15.942 1.00 57.12 229 ARG A O 1
ATOM 1754 N N . ALA A 1 230 ? -11.373 -5.452 17.238 1.00 54.72 230 ALA A N 1
ATOM 1755 C CA . ALA A 1 230 ? -10.404 -6.192 16.431 1.00 54.72 230 ALA A CA 1
ATOM 1756 C C . ALA A 1 230 ? -10.466 -7.692 16.725 1.00 54.72 230 ALA A C 1
ATOM 1758 O O . ALA A 1 230 ? -10.371 -8.497 15.804 1.00 54.72 230 ALA A O 1
ATOM 1759 N N . PHE A 1 231 ? -10.763 -8.054 17.975 1.00 57.72 231 PHE A N 1
ATOM 1760 C CA . PHE A 1 231 ? -11.067 -9.430 18.367 1.00 57.72 231 PHE A CA 1
ATOM 1761 C C . PHE A 1 231 ? -12.410 -9.947 17.863 1.00 57.72 231 PHE A C 1
ATOM 1763 O O . PHE A 1 231 ? -12.683 -11.130 18.030 1.00 57.72 231 PHE A O 1
ATOM 1770 N N . ALA A 1 232 ? -13.230 -9.108 17.224 1.00 56.44 232 ALA A N 1
ATOM 1771 C CA . ALA A 1 232 ? -14.442 -9.549 16.545 1.00 56.44 232 ALA A CA 1
ATOM 1772 C C . ALA A 1 232 ? -14.163 -10.168 15.160 1.00 56.44 232 ALA A C 1
ATOM 1774 O O . ALA A 1 232 ? -14.974 -10.969 14.702 1.00 56.44 232 ALA A O 1
ATOM 1775 N N . SER A 1 233 ? -13.023 -9.866 14.524 1.00 63.38 233 SER A N 1
ATOM 1776 C CA . SER A 1 233 ? -12.638 -10.378 13.196 1.00 63.38 233 SER A CA 1
ATOM 1777 C C . SER A 1 233 ? -12.146 -11.838 13.216 1.00 63.38 233 SER A C 1
ATOM 1779 O O . SER A 1 233 ? -11.679 -12.329 14.246 1.00 63.38 233 SER A O 1
ATOM 1781 N N . ASP A 1 234 ? -12.208 -12.514 12.060 1.00 65.94 234 ASP A N 1
ATOM 1782 C CA . ASP A 1 234 ? -11.763 -13.912 11.884 1.00 65.94 234 ASP A CA 1
ATOM 1783 C C . ASP A 1 234 ? -10.241 -14.090 12.025 1.00 65.94 234 ASP A C 1
ATOM 1785 O O . ASP A 1 234 ? -9.767 -15.141 12.460 1.00 65.94 234 ASP A O 1
ATOM 1789 N N . VAL A 1 235 ? -9.471 -13.049 11.682 1.00 75.62 235 VAL A N 1
ATOM 1790 C CA . VAL A 1 235 ? -8.007 -13.008 11.806 1.00 75.62 235 VAL A CA 1
ATOM 1791 C C . VAL A 1 235 ? -7.585 -11.726 12.519 1.00 75.62 235 VAL A C 1
ATOM 1793 O O . VAL A 1 235 ? -7.920 -10.625 12.073 1.00 75.62 235 VAL A O 1
ATOM 1796 N N . CYS A 1 236 ? -6.822 -11.869 13.604 1.00 80.75 236 CYS A N 1
ATOM 1797 C CA . CYS A 1 236 ? -6.295 -10.762 14.399 1.00 80.75 236 CYS A CA 1
ATOM 1798 C C . CYS A 1 236 ? -4.766 -10.715 14.287 1.00 80.75 236 CYS A C 1
ATOM 1800 O O . CYS A 1 236 ? -4.096 -11.668 14.677 1.00 80.75 236 CYS A O 1
ATOM 1802 N N . VAL A 1 237 ? -4.210 -9.620 13.757 1.00 83.88 237 VAL A N 1
ATOM 1803 C CA . VAL A 1 237 ? -2.754 -9.424 13.649 1.00 83.88 237 VAL A CA 1
ATOM 1804 C C . VAL A 1 237 ? -2.303 -8.372 14.661 1.00 83.88 237 VAL A C 1
ATOM 1806 O O . VAL A 1 237 ? -2.757 -7.225 14.617 1.00 83.88 237 VAL A O 1
ATOM 1809 N N . LEU A 1 238 ? -1.394 -8.764 15.553 1.00 85.31 238 LEU A N 1
ATOM 1810 C CA . LEU A 1 238 ? -0.880 -7.972 16.666 1.00 85.31 238 LEU A CA 1
ATOM 1811 C C . LEU A 1 238 ? 0.624 -7.748 16.485 1.00 85.31 238 LEU A C 1
ATOM 1813 O O . LEU A 1 238 ? 1.401 -8.697 16.538 1.00 85.31 238 LEU A O 1
ATOM 1817 N N . ALA A 1 239 ? 1.047 -6.499 16.292 1.00 85.56 239 ALA A N 1
ATOM 1818 C CA . ALA A 1 239 ? 2.462 -6.154 16.152 1.00 85.56 239 ALA A CA 1
ATOM 1819 C C . ALA A 1 239 ? 2.966 -5.344 17.357 1.00 85.56 239 ALA A C 1
ATOM 1821 O O . ALA A 1 239 ? 2.399 -4.298 17.687 1.00 85.56 239 ALA A O 1
ATOM 1822 N N . ALA A 1 240 ? 4.052 -5.806 17.985 1.00 84.31 240 ALA A N 1
ATOM 1823 C CA . ALA A 1 240 ? 4.736 -5.127 19.086 1.00 84.31 240 ALA A CA 1
ATOM 1824 C C . ALA A 1 240 ? 6.220 -4.918 18.808 1.00 84.31 240 ALA A C 1
ATOM 1826 O O . ALA A 1 240 ? 6.886 -5.745 18.187 1.00 84.31 240 ALA A O 1
ATOM 1827 N N . ALA A 1 241 ? 6.752 -3.842 19.385 1.00 81.69 241 ALA A N 1
ATOM 1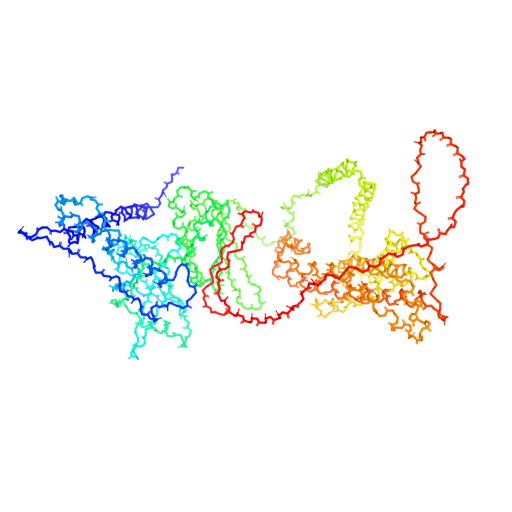828 C CA . ALA A 1 241 ? 8.183 -3.626 19.523 1.00 81.69 241 ALA A CA 1
ATOM 1829 C C . ALA A 1 241 ? 8.540 -3.269 20.975 1.00 81.69 241 ALA A C 1
ATOM 1831 O O . ALA A 1 241 ? 7.937 -2.368 21.568 1.00 81.69 241 ALA A O 1
ATOM 1832 N N . GLY A 1 242 ? 9.534 -3.956 21.548 1.00 78.50 242 GLY A N 1
ATOM 1833 C CA . GLY A 1 242 ? 9.989 -3.737 22.927 1.00 78.50 242 GLY A CA 1
ATOM 1834 C C . GLY A 1 242 ? 8.851 -3.804 23.955 1.00 78.50 242 GLY A C 1
ATOM 1835 O O . GLY A 1 242 ? 8.071 -4.751 23.967 1.00 78.50 242 GLY A O 1
ATOM 1836 N N . SER A 1 243 ? 8.700 -2.766 24.789 1.00 78.31 243 SER A N 1
ATOM 1837 C CA . SER A 1 243 ? 7.663 -2.706 25.836 1.00 78.31 243 SER A CA 1
ATOM 1838 C C . SER A 1 243 ? 6.222 -2.714 25.313 1.00 78.31 243 SER A C 1
ATOM 1840 O O . SER A 1 243 ? 5.300 -2.948 26.091 1.00 78.31 243 SER A O 1
ATOM 1842 N N . GLY A 1 244 ? 6.011 -2.509 24.006 1.00 79.19 244 GLY A N 1
ATOM 1843 C CA . GLY A 1 244 ? 4.704 -2.670 23.362 1.00 79.19 244 GLY A CA 1
ATOM 1844 C C . GLY A 1 244 ? 4.157 -4.102 23.421 1.00 79.19 244 GLY A C 1
ATOM 1845 O O . GLY A 1 244 ? 2.987 -4.312 23.117 1.00 79.19 244 GLY A O 1
ATOM 1846 N N . ILE A 1 245 ? 4.965 -5.083 23.840 1.00 84.31 245 ILE A N 1
ATOM 1847 C CA . ILE A 1 245 ? 4.518 -6.467 24.020 1.00 84.31 245 ILE A CA 1
ATOM 1848 C C . ILE A 1 245 ? 3.576 -6.648 25.218 1.00 84.31 245 ILE A C 1
ATOM 1850 O O . ILE A 1 245 ? 2.731 -7.533 25.181 1.00 84.31 245 ILE A O 1
ATOM 1854 N N . ALA A 1 246 ? 3.663 -5.801 26.249 1.00 83.00 246 ALA A N 1
ATOM 1855 C CA . ALA A 1 246 ? 2.840 -5.909 27.456 1.00 83.00 246 ALA A CA 1
ATOM 1856 C C . ALA A 1 246 ? 1.315 -5.902 27.180 1.00 83.00 246 ALA A C 1
ATOM 1858 O O . ALA A 1 246 ? 0.637 -6.833 27.619 1.00 83.00 246 ALA A O 1
ATOM 1859 N N . PRO A 1 247 ? 0.753 -4.947 26.406 1.00 80.75 247 PRO A N 1
ATOM 1860 C CA . PRO A 1 247 ? -0.668 -4.983 26.047 1.00 80.75 247 PRO A CA 1
ATOM 1861 C C . PRO A 1 247 ? -1.046 -6.166 25.150 1.00 80.75 247 PRO A C 1
ATOM 1863 O O . PRO A 1 247 ? -2.127 -6.727 25.310 1.00 80.75 247 PRO A O 1
ATOM 1866 N N . ILE A 1 248 ? -0.163 -6.606 24.246 1.00 84.69 248 ILE A N 1
ATOM 1867 C CA . ILE A 1 248 ? -0.410 -7.812 23.436 1.00 84.69 248 ILE A CA 1
ATOM 1868 C C . ILE A 1 248 ? -0.441 -9.054 24.324 1.00 84.69 248 ILE A C 1
ATOM 1870 O O . ILE A 1 248 ? -1.269 -9.937 24.133 1.00 84.69 248 ILE A O 1
ATOM 1874 N N . PHE A 1 249 ? 0.431 -9.125 25.321 1.00 82.75 249 PHE A N 1
ATOM 1875 C CA . PHE A 1 249 ? 0.472 -10.253 26.231 1.00 82.75 249 PHE A CA 1
ATOM 1876 C C . PHE A 1 249 ? -0.793 -10.336 27.090 1.00 82.75 249 PHE A C 1
ATOM 1878 O O . PHE A 1 249 ? -1.394 -11.402 27.169 1.00 82.75 249 PHE A O 1
ATOM 1885 N N . GLN A 1 250 ? -1.268 -9.212 27.637 1.00 78.88 250 GLN A N 1
ATOM 1886 C CA . GLN A 1 250 ? -2.556 -9.136 28.343 1.00 78.88 250 GLN A CA 1
ATOM 1887 C C . GLN A 1 250 ? -3.713 -9.669 27.478 1.00 78.88 250 GLN A C 1
ATOM 1889 O O . GLN A 1 250 ? -4.577 -10.415 27.940 1.00 78.88 250 GLN A O 1
ATOM 1894 N N . VAL A 1 251 ? -3.705 -9.312 26.195 1.00 78.00 251 VAL A N 1
ATOM 1895 C CA . VAL A 1 251 ? -4.668 -9.789 25.202 1.00 78.00 251 VAL A CA 1
ATOM 1896 C C . VAL A 1 251 ? -4.566 -11.306 24.987 1.00 78.00 251 VAL A C 1
ATOM 1898 O O . VAL A 1 251 ? -5.591 -11.986 24.956 1.00 78.00 251 VAL A O 1
ATOM 1901 N N . LEU A 1 252 ? -3.353 -11.855 24.866 1.00 79.25 252 LEU A N 1
ATOM 1902 C CA . LEU A 1 252 ? -3.138 -13.300 24.725 1.00 79.25 252 LEU A CA 1
ATOM 1903 C C . LEU A 1 252 ? -3.608 -14.067 25.961 1.00 79.25 252 LEU A C 1
ATOM 1905 O O . LEU A 1 252 ? -4.250 -15.104 25.815 1.00 79.25 252 LEU A O 1
ATOM 1909 N N . GLN A 1 253 ? -3.360 -13.539 27.161 1.00 77.06 253 GLN A N 1
ATOM 1910 C CA . GLN A 1 253 ? -3.865 -14.123 28.404 1.00 77.06 253 GLN A CA 1
ATOM 1911 C C . GLN A 1 253 ? -5.392 -14.171 28.403 1.00 77.06 253 GLN A C 1
ATOM 1913 O O . GLN A 1 253 ? -5.982 -15.210 28.685 1.00 77.06 253 GLN A O 1
ATOM 1918 N N . PHE A 1 254 ? -6.044 -13.079 28.006 1.00 74.31 254 PHE A N 1
ATOM 1919 C CA . PHE A 1 254 ? -7.498 -13.042 27.890 1.00 74.31 254 PHE A CA 1
ATOM 1920 C C . PHE A 1 254 ? -8.034 -14.022 26.832 1.00 74.31 254 PHE A C 1
ATOM 1922 O O . PHE A 1 254 ? -9.045 -14.685 27.069 1.00 74.31 254 PHE A O 1
ATOM 1929 N N . ALA A 1 255 ? -7.381 -14.128 25.672 1.00 73.94 255 ALA A N 1
ATOM 1930 C CA . ALA A 1 255 ? -7.789 -15.035 24.598 1.00 73.94 255 ALA A CA 1
ATOM 1931 C C . ALA A 1 255 ? -7.594 -16.512 24.973 1.00 73.94 255 ALA A C 1
ATOM 1933 O O . ALA A 1 255 ? -8.432 -17.345 24.639 1.00 73.94 255 ALA A O 1
ATOM 1934 N N . HIS A 1 256 ? -6.526 -16.821 25.709 1.00 73.56 256 HIS A N 1
ATOM 1935 C CA . HIS A 1 256 ? -6.257 -18.156 26.231 1.00 73.56 256 HIS A CA 1
ATOM 1936 C C . HIS A 1 256 ? -7.329 -18.600 27.235 1.00 73.56 256 HIS A C 1
ATOM 1938 O O . HIS A 1 256 ? -7.778 -19.746 27.216 1.00 73.56 256 HIS A O 1
ATOM 1944 N N . VAL A 1 257 ? -7.762 -17.664 28.084 1.00 66.69 257 VAL A N 1
ATOM 1945 C CA . VAL A 1 257 ? -8.770 -17.874 29.127 1.00 66.69 257 VAL A CA 1
ATOM 1946 C C . VAL A 1 257 ? -10.172 -18.084 28.550 1.00 66.69 257 VAL A C 1
ATOM 1948 O O . VAL A 1 257 ? -10.933 -18.925 29.025 1.00 66.69 257 VAL A O 1
ATOM 1951 N N . ASN A 1 258 ? -10.532 -17.327 27.516 1.00 66.12 258 ASN A N 1
ATOM 1952 C CA . ASN A 1 258 ? -11.875 -17.356 26.954 1.00 66.12 258 ASN A CA 1
ATOM 1953 C C . ASN A 1 258 ? -11.978 -18.351 25.790 1.00 66.12 258 ASN A C 1
ATOM 1955 O O . ASN A 1 258 ? -11.461 -18.113 24.696 1.00 66.12 258 ASN A O 1
ATOM 1959 N N . SER A 1 259 ? -12.748 -19.424 25.984 1.00 64.12 259 SER A N 1
ATOM 1960 C CA . SER A 1 259 ? -12.975 -20.474 24.975 1.00 64.12 259 SER A CA 1
ATOM 1961 C C . SER A 1 259 ? -13.482 -19.943 23.625 1.00 64.12 259 SER A C 1
ATOM 1963 O O . SER A 1 259 ? -13.111 -20.479 22.584 1.00 64.12 259 SER A O 1
ATOM 1965 N N . ALA A 1 260 ? -14.249 -18.846 23.626 1.00 65.62 260 ALA A N 1
ATOM 1966 C CA . ALA A 1 260 ? -14.738 -18.173 22.419 1.00 65.62 260 ALA A CA 1
ATOM 1967 C C . ALA A 1 260 ? -13.626 -17.581 21.525 1.00 65.62 260 ALA A C 1
ATOM 1969 O O . ALA A 1 260 ? -13.845 -17.354 20.334 1.00 65.62 260 ALA A O 1
ATOM 1970 N N . TYR A 1 261 ? -12.441 -17.316 22.085 1.00 68.38 261 TYR A N 1
ATOM 1971 C CA . TYR A 1 261 ? -11.310 -16.710 21.374 1.00 68.38 261 TYR A CA 1
ATOM 1972 C C . TYR A 1 261 ? -10.128 -17.671 21.192 1.00 68.38 261 TYR A C 1
ATOM 1974 O O . TYR A 1 261 ? -9.311 -17.446 20.303 1.00 68.38 261 TYR A O 1
ATOM 1982 N N . ARG A 1 262 ? -10.072 -18.771 21.955 1.00 67.50 262 ARG A N 1
ATOM 1983 C CA . ARG A 1 262 ? -8.974 -19.755 21.938 1.00 67.50 262 ARG A CA 1
ATOM 1984 C C . ARG A 1 262 ? -8.695 -20.383 20.565 1.00 67.50 262 ARG A C 1
ATOM 1986 O O . ARG A 1 262 ? -7.553 -20.711 20.262 1.00 67.50 262 ARG A O 1
ATOM 1993 N N . ASN A 1 263 ? -9.734 -20.535 19.743 1.00 69.00 263 ASN A N 1
ATOM 1994 C CA . ASN A 1 263 ? -9.643 -21.133 18.406 1.00 69.00 263 ASN A CA 1
ATOM 1995 C C . ASN A 1 263 ? -9.556 -20.094 17.275 1.00 69.00 263 ASN A C 1
ATOM 1997 O O . ASN A 1 263 ? -9.570 -20.468 16.103 1.00 69.00 263 ASN A O 1
ATOM 2001 N N . ARG A 1 264 ? -9.507 -18.793 17.592 1.00 74.81 264 ARG A N 1
ATOM 2002 C CA . ARG A 1 264 ? -9.359 -17.755 16.566 1.00 74.81 264 ARG A CA 1
ATOM 2003 C C . ARG A 1 264 ? -7.935 -17.719 16.038 1.00 74.81 264 ARG A C 1
ATOM 2005 O O . ARG A 1 264 ? -6.988 -18.034 16.755 1.00 74.81 264 ARG A O 1
ATOM 2012 N N . ARG A 1 265 ? -7.789 -17.268 14.792 1.00 83.31 265 ARG A N 1
ATOM 2013 C CA . ARG A 1 265 ? -6.478 -17.089 14.179 1.00 83.31 265 ARG A CA 1
ATOM 2014 C C . ARG A 1 265 ? -5.859 -15.776 14.654 1.00 83.31 265 ARG A C 1
ATOM 2016 O O . ARG A 1 265 ? -6.298 -14.695 14.257 1.00 83.31 265 ARG A O 1
ATOM 2023 N N . ILE A 1 266 ? -4.859 -15.873 15.521 1.00 84.69 266 ILE A N 1
ATOM 2024 C CA . ILE A 1 266 ? -4.132 -14.742 16.094 1.00 84.69 266 ILE A CA 1
ATOM 2025 C C . ILE A 1 266 ? -2.694 -14.816 15.593 1.00 84.69 266 ILE A C 1
ATOM 2027 O O . ILE A 1 266 ? -2.019 -15.820 15.778 1.00 84.69 266 ILE A O 1
ATOM 2031 N N . VAL A 1 267 ? -2.216 -13.747 14.970 1.00 85.88 267 VAL A N 1
ATOM 2032 C CA . VAL A 1 267 ? -0.834 -13.631 14.503 1.00 85.88 267 VAL A CA 1
ATOM 2033 C C . VAL A 1 267 ? -0.133 -12.562 15.326 1.00 85.88 267 VAL A C 1
ATOM 2035 O O . VAL A 1 267 ? -0.516 -11.397 15.271 1.00 85.88 267 VAL A O 1
ATOM 2038 N N . VAL A 1 268 ? 0.897 -12.936 16.080 1.00 86.62 268 VAL A N 1
ATOM 2039 C CA . VAL A 1 268 ? 1.704 -12.015 16.890 1.00 86.62 268 VAL A CA 1
ATOM 2040 C C . VAL A 1 268 ? 3.046 -11.796 16.215 1.00 86.62 268 VAL A C 1
ATOM 2042 O O . VAL A 1 268 ? 3.757 -12.753 15.946 1.00 86.62 268 VAL A O 1
ATOM 2045 N N . VAL A 1 269 ? 3.427 -10.544 15.978 1.00 88.44 269 VAL A N 1
ATOM 2046 C CA . VAL A 1 269 ? 4.743 -10.164 15.454 1.00 88.44 269 VAL A CA 1
ATOM 2047 C C . VAL A 1 269 ? 5.461 -9.323 16.505 1.00 88.44 269 VAL A C 1
ATOM 2049 O O . VAL A 1 269 ? 5.076 -8.186 16.767 1.00 88.44 269 VAL A O 1
ATOM 2052 N N . HIS A 1 270 ? 6.497 -9.882 17.123 1.00 86.25 270 HIS A N 1
ATOM 2053 C CA . HIS A 1 270 ? 7.308 -9.227 18.142 1.00 86.25 270 HIS A CA 1
ATOM 2054 C C . HIS A 1 270 ? 8.685 -8.862 17.581 1.00 86.25 270 HIS A C 1
ATOM 2056 O O . HIS A 1 270 ? 9.497 -9.734 17.282 1.00 86.25 270 HIS A O 1
ATOM 2062 N N . CYS A 1 271 ? 8.954 -7.565 17.467 1.00 84.69 271 CYS A N 1
ATOM 2063 C CA . CYS A 1 271 ? 10.203 -7.027 16.941 1.00 84.69 271 CYS A CA 1
ATOM 2064 C C . CYS A 1 271 ? 11.120 -6.511 18.063 1.00 84.69 271 CYS A C 1
ATOM 2066 O O . CYS A 1 271 ? 10.708 -5.717 18.911 1.00 84.69 271 CYS A O 1
ATOM 2068 N N . ALA A 1 272 ? 12.393 -6.892 18.016 1.00 78.50 272 ALA A N 1
ATOM 2069 C CA . ALA A 1 272 ? 13.422 -6.526 18.983 1.00 78.50 272 ALA A CA 1
ATOM 2070 C C . ALA A 1 272 ? 14.755 -6.187 18.289 1.00 78.50 272 ALA A C 1
ATOM 2072 O O . ALA A 1 272 ? 14.986 -6.531 17.127 1.00 78.50 272 ALA A O 1
ATOM 2073 N N . ARG A 1 273 ? 15.643 -5.461 18.982 1.00 75.88 273 ARG A N 1
ATOM 2074 C CA . ARG A 1 273 ? 16.970 -5.112 18.433 1.00 75.88 273 ARG A CA 1
ATOM 2075 C C . ARG A 1 273 ? 17.973 -6.250 18.590 1.00 75.88 273 ARG A C 1
ATOM 2077 O O . ARG A 1 273 ? 18.870 -6.369 17.773 1.00 75.88 273 ARG A O 1
ATOM 2084 N N . ASP A 1 274 ? 17.809 -7.050 19.626 1.00 74.31 274 ASP A N 1
ATOM 2085 C CA . ASP A 1 274 ? 18.715 -8.097 20.074 1.00 74.31 274 ASP A CA 1
ATOM 2086 C C . ASP A 1 274 ? 17.879 -9.196 20.742 1.00 74.31 274 ASP A C 1
ATOM 2088 O O . ASP A 1 274 ? 16.757 -8.945 21.183 1.00 74.31 274 ASP A O 1
ATOM 2092 N N . HIS A 1 275 ? 18.401 -10.420 20.828 1.00 73.88 275 HIS A N 1
ATOM 2093 C CA . HIS A 1 275 ? 17.651 -11.521 21.441 1.00 73.88 275 HIS A CA 1
ATOM 2094 C C . HIS A 1 275 ? 17.320 -11.259 22.916 1.00 73.88 275 HIS A C 1
ATOM 2096 O O . HIS A 1 275 ? 16.281 -11.715 23.388 1.00 73.88 275 HIS A O 1
ATOM 2102 N N . ALA A 1 276 ? 18.141 -10.483 23.633 1.00 70.81 276 ALA A N 1
ATOM 2103 C CA . ALA A 1 276 ? 17.854 -10.134 25.021 1.00 70.81 276 ALA A CA 1
ATOM 2104 C C . ALA A 1 276 ? 16.695 -9.124 25.154 1.00 70.81 276 ALA A C 1
ATOM 2106 O O . ALA A 1 276 ? 16.061 -9.075 26.208 1.00 70.81 276 ALA A O 1
ATOM 2107 N N . SER A 1 277 ? 16.355 -8.371 24.094 1.00 73.25 277 SER A N 1
ATOM 2108 C CA . SER A 1 277 ? 15.198 -7.459 24.094 1.00 73.25 277 SER A CA 1
ATOM 2109 C C . SER A 1 277 ? 13.875 -8.123 23.702 1.00 73.25 277 SER A C 1
ATOM 2111 O O . SER A 1 277 ? 12.840 -7.454 23.708 1.00 73.25 277 SER A O 1
ATOM 2113 N N . LEU A 1 278 ? 13.866 -9.435 23.435 1.00 77.50 278 LEU A N 1
ATOM 2114 C CA . LEU A 1 278 ? 12.644 -10.223 23.255 1.00 77.50 278 LEU A CA 1
ATOM 2115 C C . LEU A 1 278 ? 12.023 -10.605 24.605 1.00 77.50 278 LEU A C 1
ATOM 2117 O O . LEU A 1 278 ? 12.153 -11.733 25.090 1.00 77.50 278 LEU A O 1
ATOM 2121 N N . TRP A 1 279 ? 11.314 -9.658 25.212 1.00 79.81 279 TRP A N 1
ATOM 2122 C CA . TRP A 1 279 ? 10.592 -9.897 26.462 1.00 79.81 279 TRP A CA 1
ATOM 2123 C C . TRP A 1 279 ? 9.435 -10.882 26.270 1.00 79.81 279 TRP A C 1
ATOM 2125 O O . TRP A 1 279 ? 8.788 -10.897 25.221 1.00 79.81 279 TRP A O 1
ATOM 2135 N N . LEU A 1 280 ? 9.168 -11.686 27.303 1.00 76.62 280 LEU A N 1
ATOM 2136 C CA . LEU A 1 280 ? 8.079 -12.672 27.344 1.00 76.62 280 LEU A CA 1
ATOM 2137 C C . LEU A 1 280 ? 8.127 -13.723 26.215 1.00 76.62 280 LEU A C 1
ATOM 2139 O O . LEU A 1 280 ? 7.115 -14.320 25.844 1.00 76.62 280 LEU A O 1
ATOM 2143 N N . SER A 1 281 ? 9.301 -13.936 25.614 1.00 77.75 281 SER A N 1
ATOM 2144 C CA . SER A 1 281 ? 9.463 -14.821 24.457 1.00 77.75 281 SER A CA 1
ATOM 2145 C C . SER A 1 281 ? 9.134 -16.278 24.777 1.00 77.75 281 SER A C 1
ATOM 2147 O O . SER A 1 281 ? 8.518 -16.961 23.952 1.00 77.75 281 SER A O 1
ATOM 2149 N N . GLN A 1 282 ? 9.491 -16.752 25.972 1.00 77.94 282 GLN A N 1
ATOM 2150 C CA . GLN A 1 282 ? 9.206 -18.117 26.412 1.00 77.94 282 GLN A CA 1
ATOM 2151 C C . GLN A 1 282 ? 7.709 -18.323 26.648 1.00 77.94 282 GLN A C 1
ATOM 2153 O O . GLN A 1 282 ? 7.144 -19.333 26.237 1.00 77.94 282 GLN A O 1
ATOM 2158 N N . GLU A 1 283 ? 7.053 -17.351 27.268 1.00 78.38 283 GLU A N 1
ATOM 2159 C CA . GLU A 1 283 ? 5.635 -17.351 27.602 1.00 78.38 283 GLU A CA 1
ATOM 2160 C C . GLU A 1 283 ? 4.772 -17.293 26.340 1.00 78.38 283 GLU A C 1
ATOM 2162 O O . GLU A 1 283 ? 3.830 -18.069 26.198 1.00 78.38 283 GLU A O 1
ATOM 2167 N N . ILE A 1 284 ? 5.139 -16.455 25.366 1.00 81.12 284 ILE A N 1
ATOM 2168 C CA . ILE A 1 284 ? 4.468 -16.406 24.059 1.00 81.12 284 ILE A CA 1
ATOM 2169 C C . ILE A 1 284 ? 4.631 -17.737 23.313 1.00 81.12 284 ILE A C 1
ATOM 2171 O O . ILE A 1 284 ? 3.676 -18.241 22.723 1.00 81.12 284 ILE A O 1
ATOM 2175 N N . THR A 1 285 ? 5.821 -18.342 23.372 1.00 78.81 285 THR A N 1
ATOM 2176 C CA . THR A 1 285 ? 6.073 -19.653 22.751 1.00 78.81 285 THR A CA 1
ATOM 2177 C C . THR A 1 285 ? 5.241 -20.755 23.411 1.00 78.81 285 THR A C 1
ATOM 2179 O O . THR A 1 285 ? 4.734 -21.640 22.723 1.00 78.81 285 THR A O 1
ATOM 2182 N N . LYS A 1 286 ? 5.052 -20.702 24.737 1.00 77.31 286 LYS A N 1
ATOM 2183 C CA . LYS A 1 286 ? 4.140 -21.605 25.458 1.00 77.31 286 LYS A CA 1
ATOM 2184 C C . LYS A 1 286 ? 2.700 -21.412 24.982 1.00 77.31 286 LYS A C 1
ATOM 2186 O O . LYS A 1 286 ? 2.062 -22.385 24.592 1.00 77.31 286 LYS A O 1
ATOM 2191 N N . PHE A 1 287 ? 2.227 -20.169 24.901 1.00 78.31 287 PHE A N 1
ATOM 2192 C CA . PHE A 1 287 ? 0.885 -19.871 24.404 1.00 78.31 287 PHE A CA 1
ATOM 2193 C C . PHE A 1 287 ? 0.645 -20.362 22.973 1.00 78.31 287 PHE A C 1
ATOM 2195 O O . PHE A 1 287 ? -0.436 -20.873 22.692 1.00 78.31 287 PHE A O 1
ATOM 2202 N N . SER A 1 288 ? 1.640 -20.263 22.087 1.00 80.00 288 SER A N 1
ATOM 2203 C CA . SER A 1 288 ? 1.537 -20.771 20.710 1.00 80.00 288 SER A CA 1
ATOM 2204 C C . SER A 1 288 ? 1.377 -22.298 20.658 1.00 80.00 288 SER A C 1
ATOM 2206 O O . SER A 1 288 ? 0.678 -22.816 19.795 1.00 80.00 288 SER A O 1
ATOM 2208 N N . LYS A 1 289 ? 1.935 -23.039 21.628 1.00 79.56 289 LYS A N 1
ATOM 2209 C CA . LYS A 1 289 ? 1.717 -24.494 21.742 1.00 79.56 289 LYS A CA 1
ATOM 2210 C C . LYS A 1 289 ? 0.324 -24.852 22.264 1.00 79.56 289 LYS A C 1
ATOM 2212 O O . LYS A 1 289 ? -0.212 -25.896 21.908 1.00 79.56 289 LYS A O 1
ATOM 2217 N N . GLU A 1 290 ? -0.248 -24.020 23.130 1.00 75.12 290 GLU A N 1
ATOM 2218 C CA . GLU A 1 290 ? -1.525 -24.293 23.807 1.00 75.12 290 GLU A CA 1
ATOM 2219 C C . GLU A 1 290 ? -2.756 -23.743 23.067 1.00 75.12 290 GLU A C 1
ATOM 2221 O O . GLU A 1 290 ? -3.892 -24.129 23.374 1.00 75.12 290 GLU A O 1
ATOM 2226 N N . MET A 1 291 ? -2.547 -22.824 22.120 1.00 76.25 291 MET A N 1
ATOM 2227 C CA . MET A 1 291 ? -3.576 -22.230 21.271 1.00 76.25 291 MET A CA 1
ATOM 2228 C C . MET A 1 291 ? -3.272 -22.547 19.801 1.00 76.25 291 MET A C 1
ATOM 2230 O O . MET A 1 291 ? -2.410 -21.900 19.214 1.00 76.25 291 MET A O 1
ATOM 2234 N N . PRO A 1 292 ? -3.989 -23.493 19.167 1.00 75.06 292 PRO A N 1
ATOM 2235 C CA . PRO A 1 292 ? -3.679 -23.942 17.806 1.00 75.06 292 PRO A CA 1
ATOM 2236 C C . PRO A 1 292 ? -3.881 -22.859 16.734 1.00 75.06 292 PRO A C 1
ATOM 2238 O O . PRO A 1 292 ? -3.388 -23.003 15.622 1.00 75.06 292 PRO A O 1
ATOM 2241 N N . GLY A 1 293 ? -4.610 -21.784 17.051 1.00 78.94 293 GLY A N 1
ATOM 2242 C CA . GLY A 1 293 ? -4.784 -20.628 16.173 1.00 78.94 293 GLY A CA 1
ATOM 2243 C C . GLY A 1 293 ? -3.754 -19.509 16.370 1.00 78.94 293 GLY A C 1
ATOM 2244 O O . GLY A 1 293 ? -3.861 -18.501 15.675 1.00 78.94 293 GLY A O 1
ATOM 2245 N N . LEU A 1 294 ? -2.801 -19.635 17.307 1.00 84.00 294 LEU A N 1
ATOM 2246 C CA . LEU A 1 294 ? -1.809 -18.597 17.605 1.00 84.00 294 LEU A CA 1
ATOM 2247 C C . LEU A 1 294 ? -0.475 -18.844 16.880 1.00 84.00 294 LEU A C 1
ATOM 2249 O O . LEU A 1 294 ? 0.329 -19.680 17.299 1.00 84.00 294 LEU A O 1
ATOM 2253 N N . ASP A 1 295 ? -0.194 -18.004 15.887 1.00 84.38 295 ASP A N 1
ATOM 2254 C CA . ASP A 1 295 ? 1.092 -17.933 15.194 1.00 84.38 295 ASP A CA 1
ATOM 2255 C C . ASP A 1 295 ? 1.936 -16.792 15.790 1.00 84.38 295 ASP A C 1
ATOM 2257 O O . ASP A 1 295 ? 1.562 -15.621 15.694 1.00 84.38 295 ASP A O 1
ATOM 2261 N N . ALA A 1 296 ? 3.080 -17.099 16.411 1.00 83.56 296 ALA A N 1
ATOM 2262 C CA . ALA A 1 296 ? 3.967 -16.097 17.008 1.00 83.56 296 ALA A CA 1
ATOM 2263 C C . ALA A 1 296 ? 5.298 -15.974 16.249 1.00 83.56 296 ALA A C 1
ATOM 2265 O O . ALA A 1 296 ? 6.083 -16.915 16.170 1.00 83.56 296 ALA A O 1
ATOM 2266 N N . PHE A 1 297 ? 5.581 -14.777 15.744 1.00 82.88 297 PHE A N 1
ATOM 2267 C CA . PHE A 1 297 ? 6.778 -14.418 14.993 1.00 82.88 297 PHE A CA 1
ATOM 2268 C C . PHE A 1 297 ? 7.659 -13.489 15.829 1.00 82.88 297 PHE A C 1
ATOM 2270 O O . PHE A 1 297 ? 7.226 -12.407 16.221 1.00 82.88 297 PHE A O 1
ATOM 2277 N N . GLN A 1 298 ? 8.905 -13.885 16.084 1.00 81.62 298 GLN A N 1
ATOM 2278 C CA . GLN A 1 298 ? 9.896 -13.058 16.777 1.00 81.62 298 GLN A CA 1
ATOM 2279 C C . GLN A 1 298 ? 10.963 -12.601 15.780 1.00 81.62 298 GLN A C 1
ATOM 2281 O O . GLN A 1 298 ? 11.572 -13.415 15.091 1.00 81.62 298 GLN A O 1
ATOM 2286 N N . VAL A 1 299 ? 11.172 -11.291 15.679 1.00 81.44 299 VAL A N 1
ATOM 2287 C CA . VAL A 1 299 ? 12.056 -10.664 14.692 1.00 81.44 299 VAL A CA 1
ATOM 2288 C C . VAL A 1 299 ? 13.146 -9.897 15.424 1.00 81.44 299 VAL A C 1
ATOM 2290 O O . VAL A 1 299 ? 12.855 -8.951 16.153 1.00 81.44 299 VAL A O 1
ATOM 2293 N N . VAL A 1 300 ? 14.404 -10.279 15.212 1.00 79.50 300 VAL A N 1
ATOM 2294 C CA . VAL A 1 300 ? 15.572 -9.625 15.817 1.00 79.50 300 VAL A CA 1
ATOM 2295 C C . VAL A 1 300 ? 16.427 -8.985 14.729 1.00 79.50 300 VAL A C 1
ATOM 2297 O O . VAL A 1 300 ? 16.631 -9.561 13.661 1.00 79.50 300 VAL A O 1
ATOM 2300 N N . ARG A 1 301 ? 16.941 -7.779 14.982 1.00 66.31 301 ARG A N 1
ATOM 2301 C CA . ARG A 1 301 ? 17.926 -7.138 14.102 1.00 66.31 301 ARG A CA 1
ATOM 2302 C C . ARG A 1 301 ? 19.275 -7.866 14.227 1.00 66.31 301 ARG A C 1
ATOM 2304 O O . ARG A 1 301 ? 19.814 -7.969 15.321 1.00 66.31 301 ARG A O 1
ATOM 2311 N N . ALA A 1 302 ? 19.846 -8.338 13.120 1.00 56.03 302 ALA A N 1
ATOM 2312 C CA . ALA A 1 302 ? 21.194 -8.914 13.141 1.00 56.03 302 ALA A CA 1
ATOM 2313 C C . ALA A 1 302 ? 22.243 -7.825 13.421 1.00 56.03 302 ALA A C 1
ATOM 2315 O O . ALA A 1 302 ? 22.116 -6.685 12.963 1.00 56.03 302 ALA A O 1
ATOM 2316 N N . ALA A 1 303 ? 23.260 -8.175 14.209 1.00 41.34 303 ALA A N 1
ATOM 2317 C CA . ALA A 1 303 ? 24.394 -7.307 14.493 1.00 41.34 303 ALA A CA 1
ATOM 2318 C C . ALA A 1 303 ? 25.394 -7.354 13.321 1.00 41.34 303 ALA A C 1
ATOM 2320 O O . ALA A 1 303 ? 25.903 -8.421 12.984 1.00 41.34 303 ALA A O 1
ATOM 2321 N N . GLY A 1 304 ? 25.666 -6.193 12.714 1.00 39.38 304 GLY A N 1
ATOM 2322 C CA . GLY A 1 304 ? 26.518 -6.021 11.526 1.00 39.38 304 GLY A CA 1
ATOM 2323 C C . GLY A 1 304 ? 25.716 -5.766 10.244 1.00 39.38 304 GLY A C 1
ATOM 2324 O O . GLY A 1 304 ? 24.515 -6.011 10.210 1.00 39.38 304 GLY A O 1
ATOM 2325 N N . ASP A 1 305 ? 26.369 -5.304 9.170 1.00 35.75 305 ASP A N 1
ATOM 2326 C CA . ASP A 1 305 ? 25.779 -5.124 7.820 1.00 35.75 305 ASP A CA 1
ATOM 2327 C C . ASP A 1 305 ? 25.275 -6.438 7.172 1.00 35.75 305 ASP A C 1
ATOM 2329 O O . ASP A 1 305 ? 24.878 -6.481 6.006 1.00 35.75 305 ASP A O 1
ATOM 2333 N N . ALA A 1 306 ? 25.228 -7.521 7.947 1.00 31.94 306 ALA A N 1
ATOM 2334 C CA . ALA A 1 306 ? 24.502 -8.731 7.643 1.00 31.94 306 ALA A CA 1
ATOM 2335 C C . ALA A 1 306 ? 23.022 -8.562 8.024 1.00 31.94 306 ALA A C 1
ATOM 2337 O O . ALA A 1 306 ? 22.652 -8.263 9.153 1.00 31.94 306 ALA A O 1
ATOM 2338 N N . VAL A 1 307 ? 22.174 -8.766 7.025 1.00 35.19 307 VAL A N 1
ATOM 2339 C CA . VAL A 1 307 ? 20.720 -8.934 7.082 1.00 35.19 307 VAL A CA 1
ATOM 2340 C C . VAL A 1 307 ? 20.240 -9.604 8.380 1.00 35.19 307 VAL A C 1
ATOM 2342 O O . VAL A 1 307 ? 20.713 -10.677 8.741 1.00 35.19 307 VAL A O 1
ATOM 2345 N N . ALA A 1 308 ? 19.243 -8.995 9.036 1.00 33.59 308 ALA A N 1
ATOM 2346 C CA . ALA A 1 308 ? 18.468 -9.596 10.122 1.00 33.59 308 ALA A CA 1
ATOM 2347 C C . ALA A 1 308 ? 18.060 -11.040 9.779 1.00 33.59 308 ALA A C 1
ATOM 2349 O O . ALA A 1 308 ? 17.235 -11.255 8.889 1.00 33.59 308 ALA A O 1
ATOM 2350 N N . GLN A 1 309 ? 18.655 -12.024 10.459 1.00 29.95 309 GLN A N 1
ATOM 2351 C CA . GLN A 1 309 ? 18.226 -13.415 10.378 1.00 29.95 309 GLN A CA 1
ATOM 2352 C C . GLN A 1 309 ? 16.854 -13.532 11.050 1.00 29.95 309 GLN A C 1
ATOM 2354 O O . GLN A 1 309 ? 16.722 -13.422 12.265 1.00 29.95 309 GLN A O 1
ATOM 2359 N N . LEU A 1 310 ? 15.817 -13.741 10.240 1.00 34.81 310 LEU A N 1
ATOM 2360 C CA . LEU A 1 310 ? 14.514 -14.207 10.704 1.00 34.81 310 LEU A CA 1
ATOM 2361 C C . LEU A 1 310 ? 14.676 -15.662 11.148 1.00 34.81 310 LEU A C 1
ATOM 2363 O O . LEU A 1 310 ? 14.736 -16.564 10.314 1.00 34.81 310 LEU A O 1
ATOM 2367 N N . GLN A 1 311 ? 14.784 -15.890 12.454 1.00 32.16 311 GLN A N 1
ATOM 2368 C CA . GLN A 1 311 ? 14.848 -17.237 13.005 1.00 32.16 311 GLN A CA 1
ATOM 2369 C C . GLN A 1 311 ? 13.419 -17.773 13.161 1.00 32.16 311 GLN A C 1
ATOM 2371 O O . GLN A 1 311 ? 12.638 -17.294 13.981 1.00 32.16 311 GLN A O 1
ATOM 2376 N N . TRP A 1 312 ? 13.063 -18.737 12.313 1.00 29.44 312 TRP A N 1
ATOM 2377 C CA . TRP A 1 312 ? 11.780 -19.433 12.346 1.00 29.44 312 TRP A CA 1
ATOM 2378 C C . TRP A 1 312 ? 11.716 -20.370 13.557 1.00 29.44 312 TRP A C 1
ATOM 2380 O O . TRP A 1 312 ? 12.493 -21.317 13.642 1.00 29.44 312 TRP A O 1
ATOM 2390 N N . TYR A 1 313 ? 10.746 -20.163 14.445 1.00 34.34 313 TYR A N 1
ATOM 2391 C CA . TYR A 1 313 ? 10.293 -21.194 15.380 1.00 34.34 313 TYR A CA 1
ATOM 2392 C C . TYR A 1 313 ? 8.941 -21.719 14.893 1.00 34.34 313 TYR A C 1
ATOM 2394 O O . TYR A 1 313 ? 7.893 -21.359 15.418 1.00 34.34 313 TYR A O 1
ATOM 2402 N N . ALA A 1 314 ? 8.963 -22.541 13.841 1.00 29.69 314 ALA A N 1
ATOM 2403 C CA . ALA A 1 314 ? 7.815 -23.379 13.516 1.00 29.69 314 ALA A CA 1
ATOM 2404 C C . ALA A 1 314 ? 7.696 -24.491 14.570 1.00 29.69 314 ALA A C 1
ATOM 2406 O O . ALA A 1 314 ? 8.698 -25.029 15.049 1.00 29.69 314 ALA A O 1
ATOM 2407 N N . THR A 1 315 ? 6.467 -24.834 14.937 1.00 30.33 315 THR A N 1
ATOM 2408 C CA . THR A 1 315 ? 6.144 -26.000 15.761 1.00 30.33 315 THR A CA 1
ATOM 2409 C C . THR A 1 315 ? 6.753 -27.285 15.168 1.00 30.33 315 THR A C 1
ATOM 2411 O O . THR A 1 315 ? 6.766 -27.464 13.949 1.00 30.33 315 THR A O 1
ATOM 2414 N N . PRO A 1 316 ? 7.269 -28.210 16.001 1.00 28.81 316 PRO A N 1
ATOM 2415 C CA . PRO A 1 316 ? 7.877 -29.444 15.529 1.00 28.81 316 PRO A CA 1
ATOM 2416 C C . PRO A 1 316 ? 6.784 -30.450 15.166 1.00 28.81 316 PRO A C 1
ATOM 2418 O O . PRO A 1 316 ? 6.406 -31.302 15.965 1.00 28.81 316 PRO A O 1
ATOM 2421 N N . SER A 1 317 ? 6.280 -30.374 13.942 1.00 32.16 317 SER A N 1
ATOM 2422 C CA . SER A 1 317 ? 5.588 -31.499 13.317 1.00 32.16 317 SER A CA 1
ATOM 2423 C C . SER A 1 317 ? 6.078 -31.701 11.885 1.00 32.16 317 SER A C 1
ATOM 2425 O O . SER A 1 317 ? 5.292 -31.583 10.957 1.00 32.16 317 SER A O 1
ATOM 2427 N N . SER A 1 318 ? 7.388 -31.952 11.743 1.00 31.72 318 SER A N 1
ATOM 2428 C CA . SER A 1 318 ? 8.043 -32.748 10.682 1.00 31.72 318 SER A CA 1
ATOM 2429 C C . SER A 1 318 ? 9.532 -32.369 10.579 1.00 31.72 318 SER A C 1
ATOM 2431 O O . SER A 1 318 ? 9.911 -31.523 9.772 1.00 31.72 318 SER A O 1
ATOM 2433 N N . GLN A 1 319 ? 10.397 -32.975 11.395 1.00 27.11 319 GLN A N 1
ATOM 2434 C CA . GLN A 1 319 ? 11.822 -33.073 11.047 1.00 27.11 319 GLN A CA 1
ATOM 2435 C C . GLN A 1 319 ? 12.042 -34.349 10.226 1.00 27.11 319 GLN A C 1
ATOM 2437 O O . GLN A 1 319 ? 11.459 -35.378 10.571 1.00 27.11 319 GLN A O 1
ATOM 2442 N N . PRO A 1 320 ? 12.975 -34.344 9.264 1.00 27.75 320 PRO A N 1
ATOM 2443 C CA . PRO A 1 320 ? 13.858 -35.475 9.083 1.00 27.75 320 PRO A CA 1
ATOM 2444 C C . PRO A 1 320 ? 15.275 -35.136 9.559 1.00 27.75 320 PRO A C 1
ATOM 2446 O O . PRO A 1 320 ? 15.719 -33.990 9.598 1.00 27.75 320 PRO A O 1
ATOM 2449 N N . SER A 1 321 ? 15.925 -36.200 9.999 1.00 27.20 321 SER A N 1
ATOM 2450 C CA . SER A 1 321 ? 17.169 -36.310 10.746 1.00 27.20 321 SER A CA 1
ATOM 2451 C C . SER A 1 321 ? 18.413 -35.722 10.079 1.00 27.20 321 SER A C 1
ATOM 2453 O O . SER A 1 321 ? 18.584 -35.758 8.865 1.00 27.20 321 SER A O 1
ATOM 2455 N N . SER A 1 322 ? 19.326 -35.295 10.950 1.00 32.53 322 SER A N 1
ATOM 2456 C CA . SER A 1 322 ? 20.735 -34.982 10.716 1.00 32.53 322 SER A CA 1
ATOM 2457 C C . SER A 1 322 ? 21.444 -35.935 9.744 1.00 32.53 322 SER A C 1
ATOM 2459 O O . SER A 1 322 ? 21.516 -37.138 9.993 1.00 32.53 322 SER A O 1
ATOM 2461 N N . GLY A 1 323 ? 22.057 -35.362 8.709 1.00 25.75 323 GLY A N 1
ATOM 2462 C CA . GLY A 1 323 ? 22.983 -36.018 7.794 1.00 25.75 323 GLY A CA 1
ATOM 2463 C C . GLY A 1 323 ? 23.934 -34.981 7.199 1.00 25.75 323 GLY A C 1
ATOM 2464 O O . GLY A 1 323 ? 23.544 -33.861 6.893 1.00 25.75 323 GLY A O 1
ATOM 2465 N N . THR A 1 324 ? 25.201 -35.350 7.136 1.00 26.05 324 THR A N 1
ATOM 2466 C CA . THR A 1 324 ? 26.396 -34.583 6.777 1.00 26.05 324 THR A CA 1
ATOM 2467 C C . THR A 1 324 ? 26.336 -33.788 5.470 1.00 26.05 324 THR A C 1
ATOM 2469 O O . THR A 1 324 ? 25.697 -34.184 4.503 1.00 26.05 324 THR A O 1
ATOM 2472 N N . ALA A 1 325 ? 27.106 -32.696 5.459 1.00 33.91 325 ALA A N 1
ATOM 2473 C CA . ALA A 1 325 ? 27.413 -31.821 4.336 1.00 33.91 325 ALA A CA 1
ATOM 2474 C C . ALA A 1 325 ? 27.546 -32.536 2.979 1.00 33.91 325 ALA A C 1
ATOM 2476 O O . ALA A 1 325 ? 28.554 -33.184 2.735 1.00 33.91 325 ALA A O 1
ATOM 2477 N N . HIS A 1 326 ? 26.582 -32.321 2.081 1.00 29.28 326 HIS A N 1
ATOM 2478 C CA . HIS A 1 326 ? 26.760 -32.372 0.630 1.00 29.28 326 HIS A CA 1
ATOM 2479 C C . HIS A 1 326 ? 25.700 -31.481 -0.044 1.00 29.28 326 HIS A C 1
ATOM 2481 O O . HIS A 1 326 ? 24.524 -31.554 0.285 1.00 29.28 326 HIS A O 1
ATOM 2487 N N . SER A 1 327 ? 26.172 -30.596 -0.933 1.00 31.47 327 SER A N 1
ATOM 2488 C CA . SER A 1 327 ? 25.452 -29.902 -2.019 1.00 31.47 327 SER A CA 1
ATOM 2489 C C . SER A 1 327 ? 23.957 -29.598 -1.828 1.00 31.47 327 SER A C 1
ATOM 2491 O O . SER A 1 327 ? 23.109 -30.446 -2.081 1.00 31.47 327 SER A O 1
ATOM 2493 N N . ASN A 1 328 ? 23.629 -28.331 -1.543 1.00 30.00 328 ASN A N 1
ATOM 2494 C CA . ASN A 1 328 ? 22.276 -27.788 -1.707 1.00 30.00 328 ASN A CA 1
ATOM 2495 C C . ASN A 1 328 ? 21.891 -27.735 -3.201 1.00 30.00 328 ASN A C 1
ATOM 2497 O O . ASN A 1 328 ? 21.978 -26.689 -3.840 1.00 30.00 328 ASN A O 1
ATOM 2501 N N . ILE A 1 329 ? 21.471 -28.874 -3.743 1.00 36.19 329 ILE A N 1
ATOM 2502 C CA . ILE A 1 329 ? 20.664 -29.016 -4.957 1.00 36.19 329 ILE A CA 1
ATOM 2503 C C . ILE A 1 329 ? 19.474 -29.882 -4.538 1.00 36.19 329 ILE A C 1
ATOM 2505 O O . ILE A 1 329 ? 19.455 -31.043 -4.890 1.00 36.19 329 ILE A O 1
ATOM 2509 N N . ASP A 1 330 ? 18.562 -29.386 -3.692 1.00 32.31 330 ASP A N 1
ATOM 2510 C CA . ASP A 1 330 ? 17.348 -30.153 -3.318 1.00 32.31 330 ASP A CA 1
ATOM 2511 C C . ASP A 1 330 ? 16.211 -29.307 -2.696 1.00 32.31 330 ASP A C 1
ATOM 2513 O O . ASP A 1 330 ? 15.304 -29.838 -2.060 1.00 32.31 330 ASP A O 1
ATOM 2517 N N . ASN A 1 331 ? 16.185 -27.979 -2.891 1.00 38.09 331 ASN A N 1
ATOM 2518 C CA . ASN A 1 331 ? 15.091 -27.138 -2.362 1.00 38.09 331 ASN A CA 1
ATOM 2519 C C . ASN A 1 331 ? 13.918 -26.921 -3.348 1.00 38.09 331 ASN A C 1
ATOM 2521 O O . ASN A 1 331 ? 13.026 -26.122 -3.072 1.00 38.09 331 ASN A O 1
ATOM 2525 N N . ASP A 1 332 ? 13.885 -27.646 -4.473 1.00 36.81 332 ASP A N 1
ATOM 2526 C CA . ASP A 1 332 ? 12.830 -27.544 -5.501 1.00 36.81 332 ASP A CA 1
ATOM 2527 C C . ASP A 1 332 ? 11.580 -28.405 -5.207 1.00 36.81 332 ASP A C 1
ATOM 2529 O O . ASP A 1 332 ? 10.591 -28.347 -5.935 1.00 36.81 332 ASP A O 1
ATOM 2533 N N . GLN A 1 333 ? 11.568 -29.199 -4.131 1.00 36.50 333 GLN A N 1
ATOM 2534 C CA . GLN A 1 333 ? 10.552 -30.246 -3.928 1.00 36.50 333 GLN A CA 1
ATOM 2535 C C . GLN A 1 333 ? 9.239 -29.806 -3.247 1.00 36.50 333 GLN A C 1
ATOM 2537 O O . GLN A 1 333 ? 8.347 -30.638 -3.099 1.00 36.50 333 GLN A O 1
ATOM 2542 N N . ASN A 1 334 ? 9.056 -28.533 -2.863 1.00 40.22 334 ASN A N 1
ATOM 2543 C CA . ASN A 1 334 ? 7.806 -28.084 -2.212 1.00 40.22 334 ASN A CA 1
ATOM 2544 C C . ASN A 1 334 ? 7.025 -26.987 -2.965 1.00 40.22 334 ASN A C 1
ATOM 2546 O O . ASN A 1 334 ? 6.074 -26.418 -2.428 1.00 40.22 334 ASN A O 1
ATOM 2550 N N . GLN A 1 335 ? 7.380 -26.695 -4.221 1.00 47.06 335 GLN A N 1
ATOM 2551 C CA . GLN A 1 335 ? 6.506 -25.947 -5.129 1.00 47.06 335 GLN A CA 1
ATOM 2552 C C . GLN A 1 335 ? 5.678 -26.952 -5.932 1.00 47.06 335 GLN A C 1
ATOM 2554 O O . GLN A 1 335 ? 6.206 -27.641 -6.800 1.00 47.06 335 GLN A O 1
ATOM 2559 N N . GLN A 1 336 ? 4.373 -27.060 -5.649 1.00 53.69 336 GLN A N 1
ATOM 2560 C CA . GLN A 1 336 ? 3.484 -27.860 -6.496 1.00 53.69 336 GLN A CA 1
ATOM 2561 C C . GLN A 1 336 ? 3.604 -27.364 -7.948 1.00 53.69 336 GLN A C 1
ATOM 2563 O O . GLN A 1 336 ? 3.353 -26.179 -8.195 1.00 53.69 336 GLN A O 1
ATOM 2568 N N . PRO A 1 337 ? 3.989 -28.219 -8.912 1.00 58.53 337 PRO A N 1
ATOM 2569 C CA . PRO A 1 337 ? 4.203 -27.781 -10.281 1.00 58.53 337 PRO A CA 1
ATOM 2570 C C . PRO A 1 337 ? 2.878 -27.287 -10.865 1.00 58.53 337 PRO A C 1
ATOM 2572 O O . PRO A 1 337 ? 1.895 -28.029 -10.944 1.00 58.53 337 PRO A O 1
ATOM 2575 N N . LEU A 1 338 ? 2.832 -26.014 -11.265 1.00 71.38 338 LEU A N 1
ATOM 2576 C CA . LEU A 1 338 ? 1.662 -25.451 -11.932 1.00 71.38 338 LEU A CA 1
ATOM 2577 C C . LEU A 1 338 ? 1.495 -26.124 -13.300 1.00 71.38 338 LEU A C 1
ATOM 2579 O O . LEU A 1 338 ? 2.192 -25.806 -14.261 1.00 71.38 338 LEU A O 1
ATOM 2583 N N . SER A 1 339 ? 0.546 -27.056 -13.380 1.00 83.81 339 SER A N 1
ATOM 2584 C CA . SER A 1 339 ? 0.146 -27.702 -14.629 1.00 83.81 339 SER A CA 1
ATOM 2585 C C . SER A 1 339 ? -0.624 -26.734 -15.533 1.00 83.81 339 SER A C 1
ATOM 2587 O O . SER A 1 339 ? -1.328 -25.837 -15.059 1.00 83.81 339 SER A O 1
ATOM 2589 N N . TRP A 1 340 ? -0.575 -26.976 -16.847 1.00 85.44 340 TRP A N 1
ATOM 2590 C CA . TRP A 1 340 ? -1.404 -26.300 -17.854 1.00 85.44 340 TRP A CA 1
ATOM 2591 C C . TRP A 1 340 ? -2.905 -26.327 -17.519 1.00 85.44 340 TRP A C 1
ATOM 2593 O O . TRP A 1 340 ? -3.645 -25.424 -17.909 1.00 85.44 340 TRP A O 1
ATOM 2603 N N . PHE A 1 341 ? -3.351 -27.310 -16.732 1.00 85.62 341 PHE A N 1
ATOM 2604 C CA . PHE A 1 341 ? -4.719 -27.384 -16.221 1.00 85.62 341 PHE A CA 1
ATOM 2605 C C . PHE A 1 341 ? -5.107 -26.174 -15.349 1.00 85.62 341 PHE A C 1
ATOM 2607 O O . PHE A 1 341 ? -6.196 -25.622 -15.509 1.00 85.62 341 PHE A O 1
ATOM 2614 N N . ASN A 1 342 ? -4.197 -25.683 -14.501 1.00 86.75 342 ASN A N 1
ATOM 2615 C CA . ASN A 1 342 ? -4.445 -24.521 -13.638 1.00 86.75 342 ASN A CA 1
ATOM 2616 C C . ASN A 1 342 ? -4.616 -23.235 -14.462 1.00 86.75 342 ASN A C 1
ATOM 2618 O O . ASN A 1 342 ? -5.469 -22.400 -14.161 1.00 86.75 342 ASN A O 1
ATOM 2622 N N . VAL A 1 343 ? -3.849 -23.104 -15.550 1.00 84.38 343 VAL A N 1
ATOM 2623 C CA . VAL A 1 343 ? -3.989 -22.000 -16.515 1.00 84.38 343 VAL A CA 1
ATOM 2624 C C . VAL A 1 343 ? -5.350 -22.066 -17.221 1.00 84.38 343 VAL A C 1
ATOM 2626 O O . VAL A 1 343 ? -5.990 -21.032 -17.441 1.00 84.38 343 VAL A O 1
ATOM 2629 N N . GLY A 1 344 ? -5.832 -23.277 -17.524 1.00 85.19 344 GLY A N 1
ATOM 2630 C CA . GLY A 1 344 ? -7.171 -23.516 -18.067 1.00 85.19 344 GLY A CA 1
ATOM 2631 C C . GLY A 1 344 ? -8.286 -23.057 -17.123 1.00 85.19 344 GLY A C 1
ATOM 2632 O O . GLY A 1 344 ? -9.180 -22.323 -17.547 1.00 85.19 344 GLY A O 1
ATOM 2633 N N . ILE A 1 345 ? -8.196 -23.404 -15.834 1.00 87.00 345 ILE A N 1
ATOM 2634 C CA . ILE A 1 345 ? -9.161 -22.963 -14.812 1.00 87.00 345 ILE A CA 1
ATOM 2635 C C . ILE A 1 345 ? -9.176 -21.432 -14.694 1.00 87.00 345 ILE A C 1
ATOM 2637 O O . ILE A 1 345 ? -10.246 -20.825 -14.707 1.00 87.00 345 ILE A O 1
ATOM 2641 N N . ALA A 1 346 ? -8.011 -20.780 -14.640 1.00 85.00 346 ALA A N 1
ATOM 2642 C CA . ALA A 1 346 ? -7.943 -19.317 -14.582 1.00 85.00 346 ALA A CA 1
ATOM 2643 C C . ALA A 1 346 ? -8.560 -18.655 -15.831 1.00 85.00 346 ALA A C 1
ATOM 2645 O O . ALA A 1 346 ? -9.263 -17.647 -15.733 1.00 85.00 346 ALA A O 1
ATOM 2646 N N . SER A 1 347 ? -8.363 -19.255 -17.007 1.00 82.88 347 SER A N 1
ATOM 2647 C CA . SER A 1 347 ? -8.945 -18.776 -18.268 1.00 82.88 347 SER A CA 1
ATOM 2648 C C . SER A 1 347 ? -10.478 -18.872 -18.289 1.00 82.88 347 SER A C 1
ATOM 2650 O O . SER A 1 347 ? -11.131 -18.044 -18.927 1.00 82.88 347 SER A O 1
ATOM 2652 N N . LEU A 1 348 ? -11.076 -19.810 -17.542 1.00 85.25 348 LEU A N 1
ATOM 2653 C CA . LEU A 1 348 ? -12.532 -19.925 -17.396 1.00 85.25 348 LEU A CA 1
ATOM 2654 C C . LEU A 1 348 ? -13.140 -18.702 -16.694 1.00 85.25 348 LEU A C 1
ATOM 2656 O O . LEU A 1 348 ? -14.220 -18.249 -17.072 1.00 85.25 348 LEU A O 1
ATOM 2660 N N . MET A 1 349 ? -12.434 -18.101 -15.731 1.00 84.94 349 MET A N 1
ATOM 2661 C CA . MET A 1 349 ? -12.904 -16.867 -15.086 1.00 84.94 349 MET A CA 1
ATOM 2662 C C . MET A 1 349 ? -13.010 -15.708 -16.087 1.00 84.94 349 MET A C 1
ATOM 2664 O O . MET A 1 349 ? -13.888 -14.849 -15.980 1.00 84.94 349 MET A O 1
ATOM 2668 N N . LEU A 1 350 ? -12.159 -15.697 -17.116 1.00 85.06 350 LEU A N 1
ATOM 2669 C CA . LEU A 1 350 ? -12.249 -14.719 -18.194 1.00 85.06 350 LEU A CA 1
ATOM 2670 C C . LEU A 1 350 ? -13.403 -15.018 -19.164 1.00 85.06 350 LEU A C 1
ATOM 2672 O O . LEU A 1 350 ? -13.975 -14.085 -19.730 1.00 85.06 350 LEU A O 1
ATOM 2676 N N . ALA A 1 351 ? -13.806 -16.284 -19.305 1.00 83.75 351 ALA A N 1
ATOM 2677 C CA . ALA A 1 351 ? -14.966 -16.667 -20.109 1.00 83.75 351 ALA A CA 1
ATOM 2678 C C . ALA A 1 351 ? -16.261 -16.020 -19.590 1.00 83.75 351 ALA A C 1
ATOM 2680 O O . ALA A 1 351 ? -17.072 -15.562 -20.392 1.00 83.75 351 ALA A O 1
ATOM 2681 N N . ILE A 1 352 ? -16.411 -15.867 -18.269 1.00 87.12 352 ILE A N 1
ATOM 2682 C CA . ILE A 1 352 ? -17.551 -15.157 -17.662 1.00 87.12 352 ILE A CA 1
ATOM 2683 C C . ILE A 1 352 ? -17.618 -13.705 -18.159 1.00 87.12 352 ILE A C 1
ATOM 2685 O O . ILE A 1 352 ? -18.682 -13.233 -18.554 1.00 87.12 352 ILE A O 1
ATOM 2689 N N . ASN A 1 353 ? -16.480 -13.007 -18.220 1.00 85.44 353 ASN A N 1
ATOM 2690 C CA . ASN A 1 353 ? -16.415 -11.632 -18.727 1.00 85.44 353 ASN A CA 1
ATOM 2691 C C . ASN A 1 353 ? -16.750 -11.547 -20.222 1.00 85.44 353 ASN A C 1
ATOM 2693 O O . ASN A 1 353 ? -17.372 -10.583 -20.665 1.00 85.44 353 ASN A O 1
ATOM 2697 N N . ILE A 1 354 ? -16.373 -12.561 -21.006 1.00 86.06 354 ILE A N 1
ATOM 2698 C CA . ILE A 1 354 ? -16.728 -12.648 -22.427 1.00 86.06 354 ILE A CA 1
ATOM 2699 C C . ILE A 1 354 ? -18.241 -12.844 -22.589 1.00 86.06 354 ILE A C 1
ATOM 2701 O O . ILE A 1 354 ? -18.854 -12.151 -23.400 1.00 86.06 354 ILE A O 1
ATOM 2705 N N . VAL A 1 355 ? -18.854 -13.728 -21.796 1.00 86.38 355 VAL A N 1
ATOM 2706 C CA . VAL A 1 355 ? -20.309 -13.962 -21.801 1.00 86.38 355 VAL A CA 1
ATOM 2707 C C . VAL A 1 355 ? -21.062 -12.704 -21.376 1.00 86.38 355 VAL A C 1
ATOM 2709 O O . VAL A 1 355 ? -21.994 -12.291 -22.062 1.00 86.38 355 VAL A O 1
ATOM 2712 N N . LEU A 1 356 ? -20.615 -12.033 -20.312 1.00 85.81 356 LEU A N 1
ATOM 2713 C CA . LEU A 1 356 ? -21.205 -10.773 -19.866 1.00 85.81 356 LEU A CA 1
ATOM 2714 C C . LEU A 1 356 ? -21.051 -9.670 -20.926 1.00 85.81 356 LEU A C 1
ATOM 2716 O O . LEU A 1 356 ? -21.980 -8.901 -21.159 1.00 85.81 356 LEU A O 1
ATOM 2720 N N . SER A 1 357 ? -19.908 -9.628 -21.622 1.00 87.31 357 SER A N 1
ATOM 2721 C CA . SER A 1 357 ? -19.663 -8.691 -22.723 1.00 87.31 357 SER A CA 1
ATOM 2722 C C . SER A 1 357 ? -20.627 -8.896 -23.895 1.00 87.31 357 SER A C 1
ATOM 2724 O O . SER A 1 357 ? -21.070 -7.919 -24.501 1.00 87.31 357 SER A O 1
ATOM 2726 N N . LEU A 1 358 ? -20.965 -10.154 -24.199 1.00 85.38 358 LEU A N 1
ATOM 2727 C CA . LEU A 1 358 ? -21.960 -10.509 -25.212 1.00 85.38 358 LEU A CA 1
ATOM 2728 C C . LEU A 1 358 ? -23.379 -10.170 -24.748 1.00 85.38 358 LEU A C 1
ATOM 2730 O O . LEU A 1 358 ? -24.142 -9.608 -25.527 1.00 85.38 358 LEU A O 1
ATOM 2734 N N . TRP A 1 359 ? -23.705 -10.454 -23.484 1.00 89.38 359 TRP A N 1
ATOM 2735 C CA . TRP A 1 359 ? -25.025 -10.189 -22.910 1.00 89.38 359 TRP A CA 1
ATOM 2736 C C . TRP A 1 359 ? -25.352 -8.691 -22.855 1.00 89.38 359 TRP A C 1
ATOM 2738 O O . TRP A 1 359 ? -26.445 -8.280 -23.227 1.00 89.38 359 TRP A O 1
ATOM 2748 N N . LEU A 1 360 ? -24.378 -7.863 -22.472 1.00 87.56 360 LEU A N 1
ATOM 2749 C CA . LEU A 1 360 ? -24.498 -6.401 -22.438 1.00 87.56 360 LEU A CA 1
ATOM 2750 C C . LEU A 1 360 ? -24.245 -5.733 -23.805 1.00 87.56 360 LEU A C 1
ATOM 2752 O O . LEU A 1 360 ? -24.306 -4.510 -23.905 1.00 87.56 360 LEU A O 1
ATOM 2756 N N . GLY A 1 361 ? -23.908 -6.497 -24.852 1.00 84.81 361 GLY A N 1
ATOM 2757 C CA . GLY A 1 361 ? -23.687 -5.961 -26.199 1.00 84.81 361 GLY A CA 1
ATOM 2758 C C . GLY A 1 361 ? -22.470 -5.033 -26.348 1.00 84.81 361 GLY A C 1
ATOM 2759 O O . GLY A 1 361 ? -22.437 -4.219 -27.266 1.00 84.81 361 GLY A O 1
ATOM 2760 N N . LEU A 1 362 ? -21.442 -5.152 -25.496 1.00 77.56 362 LEU A N 1
ATOM 2761 C CA . LEU A 1 362 ? -20.276 -4.244 -25.477 1.00 77.56 362 LEU A CA 1
ATOM 2762 C C . LEU A 1 362 ? -19.368 -4.352 -26.719 1.00 77.56 362 LEU A C 1
ATOM 2764 O O . LEU A 1 362 ? -18.459 -3.543 -26.890 1.00 77.56 362 LEU A O 1
ATOM 2768 N N . GLY A 1 363 ? -19.539 -5.379 -27.559 1.00 82.31 363 GLY A N 1
ATOM 2769 C CA . GLY A 1 363 ? -18.739 -5.578 -28.777 1.00 82.31 363 GLY A CA 1
ATOM 2770 C C . GLY A 1 363 ? -17.253 -5.896 -28.540 1.00 82.31 363 GLY A C 1
ATOM 2771 O O . GLY A 1 363 ? -16.483 -5.972 -29.496 1.00 82.31 363 GLY A O 1
ATOM 2772 N N . MET A 1 364 ? -16.831 -6.112 -27.287 1.00 80.00 364 MET A N 1
ATOM 2773 C CA . MET A 1 364 ? -15.425 -6.328 -26.915 1.00 80.00 364 MET A CA 1
ATOM 2774 C C . MET A 1 364 ? -15.005 -7.804 -26.867 1.00 80.00 364 MET A C 1
ATOM 2776 O O . MET A 1 364 ? -13.814 -8.091 -26.760 1.00 80.00 364 MET A O 1
ATOM 2780 N N . SER A 1 365 ? -15.943 -8.744 -26.998 1.00 83.25 365 SER A N 1
ATOM 2781 C CA . SER A 1 365 ? -15.700 -10.191 -26.875 1.00 83.25 365 SER A CA 1
ATOM 2782 C C . SER A 1 365 ? -14.562 -10.700 -27.770 1.00 83.25 365 SER A C 1
ATOM 2784 O O . SER A 1 365 ? -13.646 -11.364 -27.288 1.00 83.25 365 SER A O 1
ATOM 2786 N N . LYS A 1 366 ? -14.557 -10.321 -29.056 1.00 82.88 366 LYS A N 1
ATOM 2787 C CA . LYS A 1 366 ? -13.491 -10.691 -30.006 1.00 82.88 366 LYS A CA 1
ATOM 2788 C C . LYS A 1 366 ? -12.130 -10.137 -29.587 1.00 82.88 366 LYS A C 1
ATOM 2790 O O . LYS A 1 366 ? -11.126 -10.828 -29.722 1.00 82.88 366 LYS A O 1
ATOM 2795 N N . SER A 1 367 ? -12.095 -8.910 -29.065 1.00 80.38 367 SER A N 1
ATOM 2796 C CA . SER A 1 367 ? -10.853 -8.297 -28.590 1.00 80.38 367 SER A CA 1
ATOM 2797 C C . SER A 1 367 ? -10.322 -9.010 -27.351 1.00 80.38 367 SER A C 1
ATOM 2799 O O . SER A 1 367 ? -9.126 -9.273 -27.297 1.00 80.38 367 SER A O 1
ATOM 2801 N N . LEU A 1 368 ? -11.189 -9.356 -26.388 1.00 83.81 368 LEU A N 1
ATOM 2802 C CA . LEU A 1 368 ? -10.779 -10.099 -25.194 1.00 83.81 368 LEU A CA 1
ATOM 2803 C C . LEU A 1 368 ? -10.176 -11.453 -25.573 1.00 83.81 368 LEU A C 1
ATOM 2805 O O . LEU A 1 368 ? -9.060 -11.739 -25.161 1.00 83.81 368 LEU A O 1
ATOM 2809 N N . ILE A 1 369 ? -10.862 -12.240 -26.411 1.00 86.56 369 ILE A N 1
ATOM 2810 C CA . ILE A 1 369 ? -10.393 -13.574 -26.822 1.00 86.56 369 ILE A CA 1
ATOM 2811 C C . ILE A 1 369 ? -9.024 -13.490 -27.506 1.00 86.56 369 ILE A C 1
ATOM 2813 O O . ILE A 1 369 ? -8.107 -14.230 -27.150 1.00 86.56 369 ILE A O 1
ATOM 2817 N N . VAL A 1 370 ? -8.862 -12.571 -28.465 1.00 86.25 370 VAL A N 1
ATOM 2818 C CA . VAL A 1 370 ? -7.586 -12.391 -29.173 1.00 86.25 370 VAL A CA 1
ATOM 2819 C C . VAL A 1 370 ? -6.476 -11.990 -28.198 1.00 86.25 370 VAL A C 1
ATOM 2821 O O . VAL A 1 370 ? -5.373 -12.527 -28.286 1.00 86.25 370 VAL A O 1
ATOM 2824 N N . SER A 1 371 ? -6.755 -11.101 -27.239 1.00 84.44 371 SER A N 1
ATOM 2825 C CA . SER A 1 371 ? -5.788 -10.718 -26.205 1.00 84.44 371 SER A CA 1
ATOM 2826 C C . SER A 1 371 ? -5.412 -11.884 -25.285 1.00 84.44 371 SER A C 1
ATOM 2828 O O . SER A 1 371 ? -4.232 -12.035 -24.975 1.00 84.44 371 SER A O 1
ATOM 2830 N N . THR A 1 372 ? -6.362 -12.736 -24.890 1.00 85.81 372 THR A N 1
ATOM 2831 C CA . THR A 1 372 ? -6.105 -13.919 -24.049 1.00 85.81 372 THR A CA 1
ATOM 2832 C C . THR A 1 372 ? -5.220 -14.931 -24.755 1.00 85.81 372 THR A C 1
ATOM 2834 O O . THR A 1 372 ? -4.196 -15.337 -24.210 1.00 85.81 372 THR A O 1
ATOM 2837 N N . VAL A 1 373 ? -5.581 -15.305 -25.986 1.00 89.25 373 VAL A N 1
ATOM 2838 C CA . VAL A 1 373 ? -4.810 -16.269 -26.782 1.00 89.25 373 VAL A CA 1
ATOM 2839 C C . VAL A 1 373 ? -3.400 -15.737 -27.018 1.00 89.25 373 VAL A C 1
ATOM 2841 O O . VAL A 1 373 ? -2.422 -16.448 -26.799 1.00 89.25 373 VAL A O 1
ATOM 2844 N N . ARG A 1 374 ? -3.282 -14.455 -27.384 1.00 88.81 374 ARG A N 1
ATOM 2845 C CA . ARG A 1 374 ? -1.988 -13.792 -27.548 1.00 88.81 374 ARG A CA 1
ATOM 2846 C C . ARG A 1 374 ? -1.165 -13.822 -26.258 1.00 88.81 374 ARG A C 1
ATOM 2848 O O . ARG A 1 374 ? 0.018 -14.124 -26.333 1.00 88.81 374 ARG A O 1
ATOM 2855 N N . CYS A 1 375 ? -1.765 -13.554 -25.098 1.00 88.50 375 CYS A N 1
ATOM 2856 C CA . CYS A 1 375 ? -1.080 -13.586 -23.803 1.00 88.50 375 CYS A CA 1
ATOM 2857 C C . CYS A 1 375 ? -0.488 -14.973 -23.499 1.00 88.50 375 CYS A C 1
ATOM 2859 O O . CYS A 1 375 ? 0.700 -15.079 -23.195 1.00 88.50 375 CYS A O 1
ATOM 2861 N N . ILE A 1 376 ? -1.285 -16.036 -23.664 1.00 88.81 376 ILE A N 1
ATOM 2862 C CA . ILE A 1 376 ? -0.858 -17.423 -23.414 1.00 88.81 376 ILE A CA 1
ATOM 2863 C C . ILE A 1 376 ? 0.303 -17.808 -24.338 1.00 88.81 376 ILE A C 1
ATOM 2865 O O . ILE A 1 376 ? 1.336 -18.292 -23.870 1.00 88.81 376 ILE A O 1
ATOM 2869 N N . VAL A 1 377 ? 0.163 -17.557 -25.643 1.00 90.81 377 VAL A N 1
ATOM 2870 C CA . VAL A 1 377 ? 1.202 -17.880 -26.632 1.00 90.81 377 VAL A CA 1
ATOM 2871 C C . VAL A 1 377 ? 2.477 -17.071 -26.378 1.00 90.81 377 VAL A C 1
ATOM 2873 O O . VAL A 1 377 ? 3.569 -17.632 -26.402 1.00 90.81 377 VAL A O 1
ATOM 2876 N N . GLN A 1 378 ? 2.360 -15.770 -26.093 1.00 89.31 378 GLN A N 1
ATOM 2877 C CA . GLN A 1 378 ? 3.519 -14.895 -25.895 1.00 89.31 378 GLN A CA 1
ATOM 2878 C C . GLN A 1 378 ? 4.293 -15.213 -24.618 1.00 89.31 378 GLN A C 1
ATOM 2880 O O . GLN A 1 378 ? 5.519 -15.254 -24.668 1.00 89.31 378 GLN A O 1
ATOM 2885 N N . LEU A 1 379 ? 3.615 -15.471 -23.496 1.00 86.44 379 LEU A N 1
ATOM 2886 C CA . LEU A 1 379 ? 4.289 -15.848 -22.249 1.00 86.44 379 LEU A CA 1
ATOM 2887 C C . LEU A 1 379 ? 4.972 -17.215 -22.367 1.00 86.44 379 LEU A C 1
ATOM 2889 O O . LEU A 1 379 ? 6.099 -17.373 -21.901 1.00 86.44 379 LEU A O 1
ATOM 2893 N N . THR A 1 380 ? 4.334 -18.171 -23.050 1.00 87.88 380 THR A N 1
ATOM 2894 C CA . THR A 1 380 ? 4.910 -19.500 -23.304 1.00 87.88 380 THR A CA 1
ATOM 2895 C C . THR A 1 380 ? 6.159 -19.403 -24.183 1.00 87.88 380 THR A C 1
ATOM 2897 O O . THR A 1 380 ? 7.209 -19.939 -23.832 1.00 87.88 380 THR A O 1
ATOM 2900 N N . ALA A 1 381 ? 6.078 -18.658 -25.290 1.00 88.25 381 ALA A N 1
ATOM 2901 C CA . ALA A 1 381 ? 7.213 -18.438 -26.182 1.00 88.25 381 ALA A CA 1
ATOM 2902 C C . ALA A 1 381 ? 8.355 -17.685 -25.482 1.00 88.25 381 ALA A C 1
ATOM 2904 O O . ALA A 1 381 ? 9.515 -18.067 -25.617 1.00 88.25 381 ALA A O 1
ATOM 2905 N N . LEU A 1 382 ? 8.038 -16.651 -24.693 1.00 85.31 382 LEU A N 1
ATOM 2906 C CA . LEU A 1 382 ? 9.034 -15.905 -23.926 1.00 85.31 382 LEU A CA 1
ATOM 2907 C C . LEU A 1 382 ? 9.769 -16.814 -22.932 1.00 85.31 382 LEU A C 1
ATOM 2909 O O . LEU A 1 382 ? 10.991 -16.743 -22.855 1.00 85.31 382 LEU A O 1
ATOM 2913 N N . GLY A 1 383 ? 9.054 -17.692 -22.220 1.00 84.75 383 GLY A N 1
ATOM 2914 C CA . GLY A 1 383 ? 9.667 -18.663 -21.308 1.00 84.75 383 GLY A CA 1
ATOM 2915 C C . GLY A 1 383 ? 10.655 -19.602 -22.011 1.00 84.75 383 GLY A C 1
ATOM 2916 O O . GLY A 1 383 ? 11.761 -19.811 -21.515 1.00 84.75 383 GLY A O 1
ATOM 2917 N N . MET A 1 384 ? 10.302 -20.102 -23.201 1.00 85.38 384 MET A N 1
ATOM 2918 C CA . MET A 1 384 ? 11.185 -20.960 -24.006 1.00 85.38 384 MET A CA 1
ATOM 2919 C C . MET A 1 384 ? 12.440 -20.218 -24.484 1.00 85.38 384 MET A C 1
ATOM 2921 O O . MET A 1 384 ? 13.549 -20.744 -24.380 1.00 85.38 384 MET A O 1
ATOM 2925 N N . VAL A 1 385 ? 12.273 -18.988 -24.981 1.00 84.50 385 VAL A N 1
ATOM 2926 C CA . VAL A 1 385 ? 13.378 -18.165 -25.496 1.00 84.50 385 VAL A CA 1
ATOM 2927 C C . VAL A 1 385 ? 14.338 -17.761 -24.378 1.00 84.50 385 VAL A C 1
ATOM 2929 O O . VAL A 1 385 ? 15.550 -17.836 -24.563 1.00 84.50 385 VAL A O 1
ATOM 2932 N N . LEU A 1 386 ? 13.824 -17.365 -23.207 1.00 81.12 386 LEU A N 1
ATOM 2933 C CA . LEU A 1 386 ? 14.663 -16.955 -22.077 1.00 81.12 386 LEU A CA 1
ATOM 2934 C C . LEU A 1 386 ? 15.568 -18.090 -21.584 1.00 81.12 386 LEU A C 1
ATOM 2936 O O . LEU A 1 386 ? 16.727 -17.830 -21.270 1.00 81.12 386 LEU A O 1
ATOM 2940 N N . ASN A 1 387 ? 15.084 -19.338 -21.584 1.00 77.12 387 ASN A N 1
ATOM 2941 C CA . ASN A 1 387 ? 15.895 -20.488 -21.177 1.00 77.12 387 ASN A CA 1
ATOM 2942 C C . ASN A 1 387 ? 17.116 -20.685 -22.095 1.00 77.12 387 ASN A C 1
ATOM 2944 O O . ASN A 1 387 ? 18.228 -20.890 -21.622 1.00 77.12 387 ASN A O 1
ATOM 2948 N N . GLN A 1 388 ? 16.934 -20.547 -23.411 1.00 75.56 388 GLN A N 1
ATOM 2949 C CA . GLN A 1 388 ? 18.039 -20.638 -24.375 1.00 75.56 388 GLN A CA 1
ATOM 2950 C C . GLN A 1 388 ? 18.996 -19.442 -24.281 1.00 75.56 388 GLN A C 1
ATOM 2952 O O . GLN A 1 388 ? 20.207 -19.576 -24.458 1.00 75.56 388 GLN A O 1
ATOM 2957 N N . LEU A 1 389 ? 18.458 -18.263 -23.981 1.00 77.44 389 LEU A N 1
ATOM 2958 C CA . LEU A 1 389 ? 19.230 -17.030 -23.928 1.00 77.44 389 LEU A CA 1
ATOM 2959 C C . LEU A 1 389 ? 20.151 -16.964 -22.705 1.00 77.44 389 LEU A C 1
ATOM 2961 O O . LEU A 1 389 ? 21.260 -16.451 -22.813 1.00 77.44 389 LEU A O 1
ATOM 2965 N N . PHE A 1 390 ? 19.736 -17.515 -21.562 1.00 74.38 390 PHE A N 1
ATOM 2966 C CA . PHE A 1 390 ? 20.591 -17.582 -20.372 1.00 74.38 390 PHE A CA 1
ATOM 2967 C C . PHE A 1 390 ? 21.778 -18.538 -20.525 1.00 74.38 390 PHE A C 1
ATOM 2969 O O . PHE A 1 390 ? 22.765 -18.375 -19.818 1.00 74.38 390 PHE A O 1
ATOM 2976 N N . LEU A 1 391 ? 21.722 -19.481 -21.470 1.00 70.94 391 LEU A N 1
ATOM 2977 C CA . LEU A 1 391 ? 22.841 -20.377 -21.781 1.00 70.94 391 LEU A CA 1
ATOM 2978 C C . LEU A 1 391 ? 23.922 -19.704 -22.640 1.00 70.94 391 LEU A C 1
ATOM 2980 O O . LEU A 1 391 ? 25.038 -20.208 -22.733 1.00 70.94 391 LEU A O 1
ATOM 2984 N N . THR A 1 392 ? 23.604 -18.572 -23.272 1.00 67.06 392 THR A N 1
ATOM 2985 C CA . THR A 1 392 ? 24.487 -17.896 -24.225 1.00 67.06 392 THR A CA 1
ATOM 2986 C C . THR A 1 392 ? 24.798 -16.496 -23.693 1.00 67.06 392 THR A C 1
ATOM 2988 O O . THR A 1 392 ? 24.107 -15.535 -24.020 1.00 67.06 392 THR A O 1
ATOM 2991 N N . GLU A 1 393 ? 25.835 -16.347 -22.860 1.00 69.62 393 GLU A N 1
ATOM 2992 C CA . GLU A 1 393 ? 26.250 -15.063 -22.247 1.00 69.62 393 GLU A CA 1
ATOM 2993 C C . GLU A 1 393 ? 26.857 -14.049 -23.250 1.00 69.62 393 GLU A C 1
ATOM 2995 O O . GLU A 1 393 ? 27.769 -13.286 -22.936 1.00 69.62 393 GLU A O 1
ATOM 3000 N N . ASN A 1 394 ? 26.378 -14.020 -24.495 1.00 81.50 394 ASN A N 1
ATOM 3001 C CA . ASN A 1 394 ? 26.902 -13.153 -25.542 1.00 81.50 394 ASN A CA 1
ATOM 3002 C C . ASN A 1 394 ? 26.081 -11.844 -25.639 1.00 81.50 394 ASN A C 1
ATOM 3004 O O . ASN A 1 394 ? 24.870 -11.890 -25.890 1.00 81.50 394 ASN A O 1
ATOM 3008 N N . PRO A 1 395 ? 26.713 -10.661 -25.498 1.00 82.50 395 PRO A N 1
ATOM 3009 C CA . PRO A 1 395 ? 26.016 -9.373 -25.465 1.00 82.50 395 PRO A CA 1
ATOM 3010 C C . PRO A 1 395 ? 25.251 -9.061 -26.758 1.00 82.50 395 PRO A C 1
ATOM 3012 O O . PRO A 1 395 ? 24.211 -8.405 -26.705 1.00 82.50 395 PRO A O 1
ATOM 3015 N N . VAL A 1 396 ? 25.707 -9.562 -27.912 1.00 87.19 396 VAL A N 1
ATOM 3016 C CA . VAL A 1 396 ? 25.036 -9.338 -29.203 1.00 87.19 396 VAL A CA 1
ATOM 3017 C C . VAL A 1 396 ? 23.622 -9.920 -29.188 1.00 87.19 396 VAL A C 1
ATOM 3019 O O . VAL A 1 396 ? 22.680 -9.259 -29.627 1.00 87.19 396 VAL A O 1
ATOM 3022 N N . TYR A 1 397 ? 23.443 -11.112 -28.613 1.00 85.25 397 TYR A N 1
ATOM 3023 C CA . TYR A 1 397 ? 22.130 -11.747 -28.514 1.00 85.25 397 TYR A CA 1
ATOM 3024 C C . TYR A 1 397 ? 21.189 -10.962 -27.593 1.00 85.25 397 TYR A C 1
ATOM 3026 O O . TYR A 1 397 ? 20.036 -10.730 -27.959 1.00 85.25 397 TYR A O 1
ATOM 3034 N N . ILE A 1 398 ? 21.689 -10.458 -26.460 1.00 86.88 398 ILE A N 1
ATOM 3035 C CA . ILE A 1 398 ? 20.910 -9.647 -25.510 1.00 86.88 398 ILE A CA 1
ATOM 3036 C C . ILE A 1 398 ? 20.405 -8.360 -26.178 1.00 86.88 398 ILE A C 1
ATOM 3038 O O . ILE A 1 398 ? 19.208 -8.066 -26.139 1.00 86.88 398 ILE A O 1
ATOM 3042 N N . PHE A 1 399 ? 21.288 -7.606 -26.842 1.00 88.75 399 PHE A N 1
ATOM 3043 C CA . PHE A 1 399 ? 20.892 -6.377 -27.536 1.00 88.75 399 PHE A CA 1
ATOM 3044 C C . PHE A 1 399 ? 19.992 -6.650 -28.747 1.00 88.75 399 PHE A C 1
ATOM 3046 O O . PHE A 1 399 ? 19.056 -5.884 -28.983 1.00 88.75 399 PHE A O 1
ATOM 3053 N N . SER A 1 400 ? 20.204 -7.754 -29.474 1.00 88.56 400 SER A N 1
ATOM 3054 C CA . SER A 1 400 ? 19.320 -8.152 -30.579 1.00 88.56 400 SER A CA 1
ATOM 3055 C C . SER A 1 400 ? 17.897 -8.455 -30.097 1.00 88.56 400 SER A C 1
ATOM 3057 O O . SER A 1 400 ? 16.930 -8.015 -30.718 1.00 88.56 400 SER A O 1
ATOM 3059 N N . MET A 1 401 ? 17.754 -9.117 -28.942 1.00 87.88 401 MET A N 1
ATOM 3060 C CA . MET A 1 401 ? 16.456 -9.407 -28.338 1.00 87.88 401 MET A CA 1
ATOM 3061 C C . MET A 1 401 ? 15.759 -8.118 -27.898 1.00 87.88 401 MET A C 1
ATOM 3063 O O . MET A 1 401 ? 14.575 -7.930 -28.174 1.00 87.88 401 MET A O 1
ATOM 3067 N N . VAL A 1 402 ? 16.489 -7.205 -27.253 1.00 90.25 402 VAL A N 1
ATOM 3068 C CA . VAL A 1 402 ? 15.957 -5.897 -26.847 1.00 90.25 402 VAL A CA 1
ATOM 3069 C C . VAL A 1 402 ? 15.490 -5.086 -28.053 1.00 90.25 402 VAL A C 1
ATOM 3071 O O . VAL A 1 402 ? 14.412 -4.493 -28.010 1.00 90.25 402 VAL A O 1
ATOM 3074 N N . LEU A 1 403 ? 16.251 -5.104 -29.148 1.00 92.06 403 LEU A N 1
ATOM 3075 C CA . LEU A 1 403 ? 15.859 -4.456 -30.394 1.00 92.06 403 LEU A CA 1
ATOM 3076 C C . LEU A 1 403 ? 14.604 -5.110 -30.989 1.00 92.06 403 LEU A C 1
ATOM 3078 O O . LEU A 1 403 ? 13.666 -4.403 -31.357 1.00 92.06 403 LEU A O 1
ATOM 3082 N N . GLY A 1 404 ? 14.529 -6.444 -30.993 1.00 91.75 404 GLY A N 1
ATOM 3083 C CA . GLY A 1 404 ? 13.339 -7.196 -31.395 1.00 91.75 404 GLY A CA 1
ATOM 3084 C C . GLY A 1 404 ? 12.095 -6.809 -30.585 1.00 91.75 404 GLY A C 1
ATOM 3085 O O . GLY A 1 404 ? 11.075 -6.430 -31.159 1.00 91.75 404 GLY A O 1
ATOM 3086 N N . LEU A 1 405 ? 12.185 -6.799 -29.254 1.00 89.88 405 LEU A N 1
ATOM 3087 C CA . LEU A 1 405 ? 11.091 -6.366 -28.376 1.00 89.88 405 LEU A CA 1
ATOM 3088 C C . LEU A 1 405 ? 10.699 -4.898 -28.612 1.00 89.88 405 LEU A C 1
ATOM 3090 O O . LEU A 1 405 ? 9.508 -4.585 -28.663 1.00 89.88 405 LEU A O 1
ATOM 3094 N N . GLY A 1 406 ? 11.675 -4.012 -28.828 1.00 92.31 406 GLY A N 1
ATOM 3095 C CA . GLY A 1 406 ? 11.440 -2.606 -29.163 1.00 92.31 406 GLY A CA 1
ATOM 3096 C C . GLY A 1 406 ? 10.688 -2.427 -30.486 1.00 92.31 406 GLY A C 1
ATOM 3097 O O . GLY A 1 406 ? 9.742 -1.639 -30.561 1.00 92.31 406 GLY A O 1
ATOM 3098 N N . THR A 1 407 ? 11.037 -3.203 -31.522 1.00 92.88 407 THR A N 1
ATOM 3099 C CA . THR A 1 407 ? 10.310 -3.179 -32.806 1.00 92.88 407 THR A CA 1
ATOM 3100 C C . THR A 1 407 ? 8.870 -3.665 -32.660 1.00 92.88 407 THR A C 1
ATOM 3102 O O . THR A 1 407 ? 7.961 -3.028 -33.194 1.00 92.88 407 THR A O 1
ATOM 3105 N N . LEU A 1 408 ? 8.635 -4.731 -31.887 1.00 90.81 408 LEU A N 1
ATOM 3106 C CA . LEU A 1 408 ? 7.290 -5.238 -31.608 1.00 90.81 408 LEU A CA 1
ATOM 3107 C C . LEU A 1 408 ? 6.453 -4.217 -30.829 1.00 90.81 408 LEU A C 1
ATOM 3109 O O . LEU A 1 408 ? 5.287 -4.005 -31.162 1.00 90.81 408 LEU A O 1
ATOM 3113 N N . ALA A 1 409 ? 7.042 -3.538 -29.840 1.00 89.69 409 ALA A N 1
ATOM 3114 C CA . ALA A 1 409 ? 6.365 -2.480 -29.097 1.00 89.69 409 ALA A CA 1
ATOM 3115 C C . ALA A 1 409 ? 5.979 -1.304 -30.014 1.00 89.69 409 ALA A C 1
ATOM 3117 O O . ALA A 1 409 ? 4.828 -0.863 -30.011 1.00 89.69 409 ALA A O 1
ATOM 3118 N N . ALA A 1 410 ? 6.900 -0.836 -30.861 1.00 91.06 410 ALA A N 1
ATOM 3119 C CA . ALA A 1 410 ? 6.624 0.228 -31.827 1.00 91.06 410 ALA A CA 1
ATOM 3120 C C . ALA A 1 410 ? 5.550 -0.173 -32.853 1.00 91.06 410 ALA A C 1
ATOM 3122 O O . ALA A 1 410 ? 4.681 0.635 -33.201 1.00 91.06 410 ALA A O 1
ATOM 3123 N N . PHE A 1 411 ? 5.573 -1.428 -33.308 1.00 90.56 411 PHE A N 1
ATOM 3124 C CA . PHE A 1 411 ? 4.562 -1.986 -34.202 1.00 90.56 411 PHE A CA 1
ATOM 3125 C C . PHE A 1 411 ? 3.176 -1.998 -33.541 1.00 90.56 411 PHE A C 1
ATOM 3127 O O . PHE A 1 411 ? 2.197 -1.564 -34.148 1.00 90.56 411 PHE A O 1
ATOM 3134 N N . GLU A 1 412 ? 3.088 -2.419 -32.280 1.00 88.56 412 GLU A N 1
ATOM 3135 C CA . GLU A 1 412 ? 1.834 -2.464 -31.525 1.00 88.56 412 GLU A CA 1
ATOM 3136 C C . GLU A 1 412 ? 1.215 -1.064 -31.349 1.00 88.56 412 GLU A C 1
ATOM 3138 O O . GLU A 1 412 ? 0.021 -0.884 -31.609 1.00 88.56 412 GLU A O 1
ATOM 3143 N N . VAL A 1 413 ? 2.018 -0.050 -30.986 1.00 86.75 413 VAL A N 1
ATOM 3144 C CA . VAL A 1 413 ? 1.545 1.349 -30.915 1.00 86.75 413 VAL A CA 1
ATOM 3145 C C . VAL A 1 413 ? 1.008 1.799 -32.269 1.00 86.75 413 VAL A C 1
ATOM 3147 O O . VAL A 1 413 ? -0.083 2.363 -32.354 1.00 86.75 413 VAL A O 1
ATOM 3150 N N . THR A 1 414 ? 1.772 1.536 -33.328 1.00 84.94 414 THR A N 1
ATOM 3151 C CA . THR A 1 414 ? 1.520 2.122 -34.644 1.00 84.94 414 THR A CA 1
ATOM 3152 C C . THR A 1 414 ? 0.316 1.487 -35.345 1.00 84.94 414 THR A C 1
ATOM 3154 O O . THR A 1 414 ? -0.494 2.196 -35.943 1.00 84.94 414 THR A O 1
ATOM 3157 N N . TYR A 1 415 ? 0.195 0.158 -35.290 1.00 82.31 415 TYR A N 1
ATOM 3158 C CA . TYR A 1 415 ? -0.759 -0.597 -36.108 1.00 82.31 415 TYR A CA 1
ATOM 3159 C C . TYR A 1 415 ? -1.983 -1.098 -35.342 1.00 82.31 415 TYR A C 1
ATOM 3161 O O . TYR A 1 415 ? -3.062 -1.179 -35.931 1.00 82.31 415 TYR A O 1
ATOM 3169 N N . TRP A 1 416 ? -1.840 -1.427 -34.055 1.00 80.12 416 TRP A N 1
ATOM 3170 C CA . TRP A 1 416 ? -2.919 -2.029 -33.263 1.00 80.12 416 TRP A CA 1
ATOM 3171 C C . TRP A 1 416 ? -3.628 -1.031 -32.350 1.00 80.12 416 TRP A C 1
ATOM 3173 O O . TRP A 1 416 ? -4.842 -1.114 -32.172 1.00 80.12 416 TRP A O 1
ATOM 3183 N N . ARG A 1 417 ? -2.890 -0.077 -31.775 1.00 78.38 417 ARG A N 1
ATOM 3184 C CA . ARG A 1 417 ? -3.419 0.878 -30.788 1.00 78.38 417 ARG A CA 1
ATOM 3185 C C . ARG A 1 417 ? -3.827 2.233 -31.370 1.00 78.38 417 ARG A C 1
ATOM 3187 O O . ARG A 1 417 ? -4.621 2.934 -30.740 1.00 78.38 417 ARG A O 1
ATOM 3194 N N . SER A 1 418 ? -3.284 2.627 -32.521 1.00 75.25 418 SER A N 1
ATOM 3195 C CA . SER A 1 418 ? -3.555 3.942 -33.108 1.00 75.25 418 SER A CA 1
ATOM 3196 C C . SER A 1 418 ? -4.765 3.934 -34.047 1.00 75.25 418 SER A C 1
ATOM 3198 O O . SER A 1 418 ? -4.849 3.116 -34.967 1.00 75.25 418 SER A O 1
ATOM 3200 N N . LYS A 1 419 ? -5.697 4.878 -33.850 1.00 70.69 419 LYS A N 1
ATOM 3201 C CA . LYS A 1 419 ? -6.859 5.073 -34.745 1.00 70.69 419 LYS A CA 1
ATOM 3202 C C . LYS A 1 419 ? -6.488 5.802 -36.041 1.00 70.69 419 LYS A C 1
ATOM 3204 O O . LYS A 1 419 ? -7.041 5.496 -37.096 1.00 70.69 419 LYS A O 1
ATOM 3209 N N . HIS A 1 420 ? -5.534 6.726 -35.956 1.00 72.81 420 HIS A N 1
ATOM 3210 C CA . HIS A 1 420 ? -5.047 7.524 -37.078 1.00 72.81 420 HIS A CA 1
ATOM 3211 C C . HIS A 1 420 ? -3.556 7.280 -37.283 1.00 72.81 420 HIS A C 1
ATOM 3213 O O . HIS A 1 420 ? -2.826 7.001 -36.331 1.00 72.81 420 HIS A O 1
ATOM 3219 N N . ARG A 1 421 ? -3.092 7.348 -38.529 1.00 76.75 421 ARG A N 1
ATOM 3220 C CA . ARG A 1 421 ? -1.675 7.142 -38.846 1.00 76.75 421 ARG A CA 1
ATOM 3221 C C . ARG A 1 421 ? -1.132 8.315 -39.634 1.00 76.75 421 ARG A C 1
ATOM 3223 O O . ARG A 1 421 ? -1.827 8.845 -40.494 1.00 76.75 421 ARG A O 1
ATOM 3230 N N . PHE A 1 422 ? 0.123 8.653 -39.363 1.00 77.75 422 PHE A N 1
ATOM 3231 C CA . PHE A 1 422 ? 0.888 9.663 -40.084 1.00 77.75 422 PHE A CA 1
ATOM 3232 C C . PHE A 1 422 ? 2.244 9.080 -40.524 1.00 77.75 422 PHE A C 1
ATOM 3234 O O . PHE A 1 422 ? 2.740 8.124 -39.908 1.00 77.75 422 PHE A O 1
ATOM 3241 N N . PRO A 1 423 ? 2.853 9.601 -41.603 1.00 74.38 423 PRO A N 1
ATOM 3242 C CA . PRO A 1 423 ? 4.132 9.100 -42.097 1.00 74.38 423 PRO A CA 1
ATOM 3243 C C . PRO A 1 423 ? 5.233 9.265 -41.041 1.00 74.38 423 PRO A C 1
ATOM 3245 O O . PRO A 1 423 ? 5.358 10.313 -40.418 1.00 74.38 423 PRO A O 1
ATOM 3248 N N . GLY A 1 424 ? 6.030 8.216 -40.824 1.00 81.44 424 GLY A N 1
ATOM 3249 C CA . GLY A 1 424 ? 7.112 8.224 -39.832 1.00 81.44 424 GLY A CA 1
ATOM 3250 C C . GLY A 1 424 ? 6.696 7.878 -38.395 1.00 81.44 424 GLY A C 1
ATOM 3251 O O . GLY A 1 424 ? 7.567 7.798 -37.532 1.00 81.44 424 GLY A O 1
ATOM 3252 N N . MET A 1 425 ? 5.412 7.593 -38.128 1.00 86.50 425 MET A N 1
ATOM 3253 C CA . MET A 1 425 ? 4.926 7.223 -36.787 1.00 86.50 425 MET A CA 1
ATOM 3254 C C . MET A 1 425 ? 5.659 6.006 -36.195 1.00 86.50 425 MET A C 1
ATOM 3256 O O . MET A 1 425 ? 6.019 6.028 -35.021 1.00 86.50 425 MET A O 1
ATOM 3260 N N . PHE A 1 426 ? 5.949 4.982 -37.009 1.00 90.19 426 PHE A N 1
ATOM 3261 C CA . PHE A 1 426 ? 6.699 3.800 -36.563 1.00 90.19 426 PHE A CA 1
ATOM 3262 C C . PHE A 1 426 ? 8.126 4.147 -36.122 1.00 90.19 426 PHE A C 1
ATOM 3264 O O . PHE A 1 426 ? 8.546 3.739 -35.044 1.00 90.19 426 PHE A O 1
ATOM 3271 N N . ALA A 1 427 ? 8.858 4.926 -36.926 1.00 89.62 427 ALA A N 1
ATOM 3272 C CA . ALA A 1 427 ? 10.232 5.315 -36.614 1.00 89.62 427 ALA A CA 1
ATOM 3273 C C . ALA A 1 427 ? 10.291 6.194 -35.354 1.00 89.62 427 ALA A C 1
ATOM 3275 O O . ALA A 1 427 ? 11.113 5.953 -34.473 1.00 89.62 427 ALA A O 1
ATOM 3276 N N . GLY A 1 428 ? 9.365 7.152 -35.225 1.00 90.12 428 GLY A N 1
ATOM 3277 C CA . GLY A 1 428 ? 9.239 7.983 -34.028 1.00 90.12 428 GLY A CA 1
ATOM 3278 C C . GLY A 1 428 ? 8.922 7.175 -32.772 1.00 90.12 428 GLY A C 1
ATOM 3279 O O . GLY A 1 428 ? 9.584 7.342 -31.750 1.00 90.12 428 GLY A O 1
ATOM 3280 N N . ALA A 1 429 ? 7.956 6.255 -32.851 1.00 92.06 429 ALA A N 1
ATOM 3281 C CA . ALA A 1 429 ? 7.610 5.373 -31.739 1.00 92.06 429 ALA A CA 1
ATOM 3282 C C . ALA A 1 429 ? 8.767 4.430 -31.373 1.00 92.06 429 ALA A C 1
ATOM 3284 O O . ALA A 1 429 ? 9.048 4.244 -30.192 1.00 92.06 429 ALA A O 1
ATOM 3285 N N . PHE A 1 430 ? 9.473 3.876 -32.363 1.00 94.69 430 PHE A N 1
ATOM 3286 C CA . PHE A 1 430 ? 10.617 2.993 -32.144 1.00 94.69 430 PHE A CA 1
ATOM 3287 C C . PHE A 1 430 ? 11.766 3.703 -31.432 1.00 94.69 430 PHE A C 1
ATOM 3289 O O . PHE A 1 430 ? 12.258 3.190 -30.427 1.00 94.69 430 PHE A O 1
ATOM 3296 N N . VAL A 1 431 ? 12.157 4.891 -31.900 1.00 94.75 431 VAL A N 1
ATOM 3297 C CA . VAL A 1 431 ? 13.224 5.683 -31.271 1.00 94.75 431 VAL A CA 1
ATOM 3298 C C . VAL A 1 431 ? 12.813 6.131 -29.870 1.00 94.75 431 VAL A C 1
ATOM 3300 O O . VAL A 1 431 ? 13.602 5.999 -28.939 1.00 94.75 431 VAL A O 1
ATOM 3303 N N . ALA A 1 432 ? 11.576 6.601 -29.690 1.00 95.25 432 ALA A N 1
ATOM 3304 C CA . ALA A 1 432 ? 11.099 7.066 -28.392 1.00 95.25 432 ALA A CA 1
ATOM 3305 C C . ALA A 1 432 ? 11.031 5.938 -27.350 1.00 95.25 432 ALA A C 1
ATOM 3307 O O . ALA A 1 432 ? 11.492 6.125 -26.229 1.00 95.25 432 ALA A O 1
ATOM 3308 N N . ILE A 1 433 ? 10.482 4.773 -27.712 1.00 95.06 433 ILE A N 1
ATOM 3309 C CA . ILE A 1 433 ? 10.314 3.633 -26.799 1.00 95.06 433 ILE A CA 1
ATOM 3310 C C . ILE A 1 433 ? 11.652 2.930 -26.547 1.00 95.06 433 ILE A C 1
ATOM 3312 O O . ILE A 1 433 ? 12.001 2.678 -25.395 1.00 95.06 433 ILE A O 1
ATOM 3316 N N . THR A 1 434 ? 12.403 2.616 -27.606 1.00 94.75 434 THR A N 1
ATOM 3317 C CA . THR A 1 434 ? 13.666 1.865 -27.509 1.00 94.75 434 THR A CA 1
ATOM 3318 C C . THR A 1 434 ? 14.785 2.721 -26.947 1.00 94.75 434 THR A C 1
ATOM 3320 O O . THR A 1 434 ? 15.499 2.270 -26.056 1.00 94.75 434 THR A O 1
ATOM 3323 N N . GLY A 1 435 ? 14.897 3.975 -27.388 1.00 94.44 435 GLY A N 1
ATOM 3324 C CA . GLY A 1 435 ? 15.907 4.900 -26.884 1.00 94.44 435 GLY A CA 1
ATOM 3325 C C . GLY A 1 435 ? 15.746 5.174 -25.390 1.00 94.44 435 GLY A C 1
ATOM 3326 O O . GLY A 1 435 ? 16.715 5.060 -24.639 1.00 94.44 435 GLY A O 1
ATOM 3327 N N . SER A 1 436 ? 14.523 5.462 -24.927 1.00 95.94 436 SER A N 1
ATOM 3328 C CA . SER A 1 436 ? 14.295 5.719 -23.501 1.00 95.94 436 SER A CA 1
ATOM 3329 C C . SER A 1 436 ? 14.413 4.455 -22.643 1.00 95.94 436 SER A C 1
ATOM 3331 O O . SER A 1 436 ? 14.922 4.535 -21.526 1.00 95.94 436 SER A O 1
ATOM 3333 N N . ALA A 1 437 ? 13.958 3.291 -23.126 1.00 95.06 437 ALA A N 1
ATOM 3334 C CA . ALA A 1 437 ? 14.032 2.041 -22.370 1.00 95.06 437 ALA A CA 1
ATOM 3335 C C . ALA A 1 437 ? 15.482 1.578 -22.212 1.00 95.06 437 ALA A C 1
ATOM 3337 O O . ALA A 1 437 ? 15.900 1.282 -21.098 1.00 95.06 437 ALA A O 1
ATOM 3338 N N . VAL A 1 438 ? 16.266 1.577 -23.295 1.00 93.56 438 VAL A N 1
ATOM 3339 C CA . VAL A 1 438 ? 17.683 1.186 -23.255 1.00 93.56 438 VAL A CA 1
ATOM 3340 C C . VAL A 1 438 ? 18.499 2.181 -22.436 1.00 93.56 438 VAL A C 1
ATOM 3342 O O . VAL A 1 438 ? 19.275 1.759 -21.583 1.00 93.56 438 VAL A O 1
ATOM 3345 N N . GLY A 1 439 ? 18.291 3.489 -22.627 1.00 93.44 439 GLY A N 1
ATOM 3346 C CA . GLY A 1 439 ? 19.003 4.519 -21.867 1.00 93.44 439 GLY A CA 1
ATOM 3347 C C . GLY A 1 439 ? 18.757 4.410 -20.361 1.00 93.44 439 GLY A C 1
ATOM 3348 O O . GLY A 1 439 ? 19.706 4.357 -19.579 1.00 93.44 439 GLY A O 1
ATOM 3349 N N . VAL A 1 440 ? 17.488 4.297 -19.949 1.00 94.56 440 VAL A N 1
ATOM 3350 C CA . VAL A 1 440 ? 17.131 4.141 -18.531 1.00 94.56 440 VAL A CA 1
ATOM 3351 C C . VAL A 1 440 ? 17.582 2.787 -17.984 1.00 94.56 440 VAL A C 1
ATOM 3353 O O . VAL A 1 440 ? 18.070 2.741 -16.861 1.00 94.56 440 VAL A O 1
ATOM 3356 N N . ALA A 1 441 ? 17.474 1.697 -18.748 1.00 92.12 441 ALA A N 1
ATOM 3357 C CA . ALA A 1 441 ? 17.903 0.376 -18.294 1.00 92.12 441 ALA A CA 1
ATOM 3358 C C . ALA A 1 441 ? 19.420 0.288 -18.095 1.00 92.12 441 ALA A C 1
ATOM 3360 O O . ALA A 1 441 ? 19.859 -0.240 -17.080 1.00 92.12 441 ALA A O 1
ATOM 3361 N N . LEU A 1 442 ? 20.225 0.828 -19.016 1.00 91.44 442 LEU A N 1
ATOM 3362 C CA . LEU A 1 442 ? 21.684 0.846 -18.870 1.00 91.44 442 LEU A CA 1
ATOM 3363 C C . LEU A 1 442 ? 22.109 1.714 -17.682 1.00 91.44 442 LEU A C 1
ATOM 3365 O O . LEU A 1 442 ? 22.900 1.269 -16.850 1.00 91.44 442 LEU A O 1
ATOM 3369 N N . PHE A 1 443 ? 21.544 2.919 -17.566 1.00 91.25 443 PHE A N 1
ATOM 3370 C CA . PHE A 1 443 ? 21.849 3.830 -16.464 1.00 91.25 443 PHE A CA 1
ATOM 3371 C C . PHE A 1 443 ? 21.404 3.263 -15.109 1.00 91.25 443 PHE A C 1
ATOM 3373 O O . PHE A 1 443 ? 22.194 3.203 -14.169 1.00 91.25 443 PHE A O 1
ATOM 3380 N N . GLY A 1 444 ? 20.161 2.790 -15.011 1.00 87.69 444 GLY A N 1
ATOM 3381 C CA . GLY A 1 444 ? 19.601 2.246 -13.776 1.00 87.69 444 GLY A CA 1
ATOM 3382 C C . GLY A 1 444 ? 20.257 0.934 -13.350 1.00 87.69 444 GLY A C 1
ATOM 3383 O O . GLY A 1 444 ? 20.551 0.758 -12.170 1.00 87.69 444 GLY A O 1
ATOM 3384 N N . ASN A 1 445 ? 20.582 0.035 -14.283 1.00 86.62 445 ASN A N 1
ATOM 3385 C CA . ASN A 1 445 ? 21.264 -1.210 -13.925 1.00 86.62 445 ASN A CA 1
ATOM 3386 C C . ASN A 1 445 ? 22.707 -0.979 -13.475 1.00 86.62 445 ASN A C 1
ATOM 3388 O O . ASN A 1 445 ? 23.165 -1.643 -12.542 1.00 86.62 445 ASN A O 1
ATOM 3392 N N . SER A 1 446 ? 23.406 -0.039 -14.116 1.00 84.88 446 SER A N 1
ATOM 3393 C CA . SER A 1 446 ? 24.780 0.293 -13.751 1.00 84.88 446 SER A CA 1
ATOM 3394 C C . SER A 1 446 ? 24.854 1.037 -12.419 1.00 84.88 446 SER A C 1
ATOM 3396 O O . SER A 1 446 ? 25.684 0.688 -11.590 1.00 84.88 446 SER A O 1
ATOM 3398 N N . LEU A 1 447 ? 24.023 2.067 -12.221 1.00 82.69 447 LEU A N 1
ATOM 3399 C CA . LEU A 1 447 ? 24.163 3.002 -11.101 1.00 82.69 447 LEU A CA 1
ATOM 3400 C C . LEU A 1 447 ? 23.245 2.671 -9.918 1.00 82.69 447 LEU A C 1
ATOM 3402 O O . LEU A 1 447 ? 23.634 2.838 -8.769 1.00 82.69 447 LEU A O 1
ATOM 3406 N N . SER A 1 448 ? 22.014 2.222 -10.181 1.00 82.12 448 SER A N 1
ATOM 3407 C CA . SER A 1 448 ? 21.018 1.970 -9.128 1.00 82.12 448 SER A CA 1
ATOM 3408 C C . SER A 1 448 ? 21.010 0.518 -8.653 1.00 82.12 448 SER A C 1
ATOM 3410 O O . SER A 1 448 ? 20.799 0.267 -7.471 1.00 82.12 448 SER A O 1
ATOM 3412 N N . LEU A 1 449 ? 21.241 -0.442 -9.554 1.00 80.62 449 LEU A N 1
ATOM 3413 C CA . LEU A 1 449 ? 21.247 -1.875 -9.226 1.00 80.62 449 LEU A CA 1
ATOM 3414 C C . LEU A 1 449 ? 22.658 -2.457 -9.047 1.00 80.62 449 LEU A C 1
ATOM 3416 O O . LEU A 1 449 ? 22.775 -3.676 -8.894 1.00 80.62 449 LEU A O 1
ATOM 3420 N N . ASN A 1 450 ? 23.707 -1.619 -9.089 1.00 80.44 450 ASN A N 1
ATOM 3421 C CA . ASN A 1 450 ? 25.123 -1.989 -8.924 1.00 80.44 450 ASN A CA 1
ATOM 3422 C C . ASN A 1 450 ? 25.501 -3.287 -9.658 1.00 80.44 450 ASN A C 1
ATOM 3424 O O . ASN A 1 450 ? 26.152 -4.175 -9.107 1.00 80.44 450 ASN A O 1
ATOM 3428 N N . THR A 1 451 ? 25.020 -3.447 -10.892 1.00 75.19 451 THR A N 1
ATOM 3429 C CA . THR A 1 451 ? 25.271 -4.651 -11.685 1.00 75.19 451 THR A CA 1
ATOM 3430 C C . THR A 1 451 ? 26.366 -4.346 -12.703 1.00 75.19 451 THR A C 1
ATOM 3432 O O . THR A 1 451 ? 26.151 -3.574 -13.635 1.00 75.19 451 THR A O 1
ATOM 3435 N N . HIS A 1 452 ? 27.541 -4.952 -12.522 1.00 76.12 452 HIS A N 1
ATOM 3436 C CA . HIS A 1 452 ? 28.667 -4.867 -13.453 1.00 76.12 452 HIS A CA 1
ATOM 3437 C C . HIS A 1 452 ? 28.903 -6.246 -14.081 1.00 76.12 452 HIS A C 1
ATOM 3439 O O . HIS A 1 452 ? 29.217 -7.175 -13.338 1.00 76.12 452 HIS A O 1
ATOM 3445 N N . PRO A 1 453 ? 28.780 -6.415 -15.409 1.00 78.38 453 PRO A N 1
ATOM 3446 C CA . PRO A 1 453 ? 28.346 -5.450 -16.430 1.00 78.38 453 PRO A CA 1
ATOM 3447 C C . PRO A 1 453 ? 26.835 -5.130 -16.391 1.00 78.38 453 PRO A C 1
ATOM 3449 O O . PRO A 1 453 ? 26.012 -5.984 -16.086 1.00 78.38 453 PRO A O 1
ATOM 3452 N N . ALA A 1 454 ? 26.440 -3.908 -16.775 1.00 77.31 454 ALA A N 1
ATOM 3453 C CA . ALA A 1 454 ? 25.046 -3.429 -16.680 1.00 77.31 454 ALA A CA 1
ATOM 3454 C C . ALA A 1 454 ? 24.019 -4.238 -17.506 1.00 77.31 454 ALA A C 1
ATOM 3456 O O . ALA A 1 454 ? 22.810 -4.170 -17.261 1.00 77.31 454 ALA A O 1
ATOM 3457 N N . TYR A 1 455 ? 24.502 -5.009 -18.481 1.00 81.75 455 TYR A N 1
ATOM 3458 C CA . TYR A 1 455 ? 23.719 -5.805 -19.424 1.00 81.75 455 TYR A CA 1
ATOM 3459 C C . TYR A 1 455 ? 23.627 -7.294 -19.049 1.00 81.75 455 TYR A C 1
ATOM 3461 O O . TYR A 1 455 ? 23.324 -8.115 -19.911 1.00 81.75 455 TYR A O 1
ATOM 3469 N N . THR A 1 456 ? 23.850 -7.675 -17.784 1.00 82.88 456 THR A N 1
ATOM 3470 C CA . THR A 1 456 ? 23.611 -9.058 -17.331 1.00 82.88 456 THR A CA 1
ATOM 3471 C C . THR A 1 456 ? 22.188 -9.509 -17.686 1.00 82.88 456 THR A C 1
ATOM 3473 O O . THR A 1 456 ? 21.210 -8.932 -17.197 1.00 82.88 456 THR A O 1
ATOM 3476 N N . ALA A 1 457 ? 22.068 -10.559 -18.509 1.00 81.75 457 ALA A N 1
ATOM 3477 C CA . ALA A 1 457 ? 20.814 -11.003 -19.131 1.00 81.75 457 ALA A CA 1
ATOM 3478 C C . ALA A 1 457 ? 19.663 -11.187 -18.126 1.00 81.75 457 ALA A C 1
ATOM 3480 O O . ALA A 1 457 ? 18.554 -10.700 -18.349 1.00 81.75 457 ALA A O 1
ATOM 3481 N N . GLN A 1 458 ? 19.955 -11.817 -16.984 1.00 82.19 458 GLN A N 1
ATOM 3482 C CA . GLN A 1 458 ? 18.985 -12.145 -15.932 1.00 82.19 458 GLN A CA 1
ATOM 3483 C C . GLN A 1 458 ? 18.277 -10.913 -15.344 1.00 82.19 458 GLN A C 1
ATOM 3485 O O . GLN A 1 458 ? 17.108 -10.992 -14.979 1.00 82.19 458 GLN A O 1
ATOM 3490 N N . LYS A 1 459 ? 18.963 -9.764 -15.260 1.00 84.19 459 LYS A N 1
ATOM 3491 C CA . LYS A 1 459 ? 18.407 -8.518 -14.701 1.00 84.19 459 LYS A CA 1
ATOM 3492 C C . LYS A 1 459 ? 17.992 -7.536 -15.791 1.00 84.19 459 LYS A C 1
ATOM 3494 O O . LYS A 1 459 ? 16.965 -6.869 -15.674 1.00 84.19 459 LYS A O 1
ATOM 3499 N N . PHE A 1 460 ? 18.780 -7.437 -16.858 1.00 87.44 460 PHE A N 1
ATOM 3500 C CA . PHE A 1 460 ? 18.580 -6.462 -17.925 1.00 87.44 460 PHE A CA 1
ATOM 3501 C C . PHE A 1 460 ? 17.328 -6.755 -18.752 1.00 87.44 460 PHE A C 1
ATOM 3503 O O . PHE A 1 460 ? 16.515 -5.855 -18.953 1.00 87.44 460 PHE A O 1
ATOM 3510 N N . ILE A 1 461 ? 17.111 -8.007 -19.161 1.00 87.62 461 ILE A N 1
ATOM 3511 C CA . ILE A 1 461 ? 16.004 -8.357 -20.060 1.00 87.62 461 ILE A CA 1
ATOM 3512 C C . ILE A 1 461 ? 14.637 -8.168 -19.389 1.00 87.62 461 ILE A C 1
ATOM 3514 O O . ILE A 1 461 ? 13.792 -7.497 -19.986 1.00 87.62 461 ILE A O 1
ATOM 3518 N N . PRO A 1 462 ? 14.392 -8.652 -18.151 1.00 87.25 462 PRO A N 1
ATOM 3519 C CA . PRO A 1 462 ? 13.125 -8.387 -17.471 1.00 87.25 462 PRO A CA 1
ATOM 3520 C C . PRO A 1 462 ? 12.893 -6.894 -17.216 1.00 87.25 462 PRO A C 1
ATOM 3522 O O . PRO A 1 462 ? 11.777 -6.409 -17.396 1.00 87.25 462 PRO A O 1
ATOM 3525 N N . THR A 1 463 ? 13.943 -6.145 -16.857 1.00 89.94 463 THR A N 1
ATOM 3526 C CA . THR A 1 463 ? 13.848 -4.694 -16.624 1.00 89.94 463 THR A CA 1
ATOM 3527 C C . THR A 1 463 ? 13.442 -3.961 -17.900 1.00 89.94 463 THR A C 1
ATOM 3529 O O . THR A 1 463 ? 12.470 -3.208 -17.899 1.00 89.94 463 THR A O 1
ATOM 3532 N N . VAL A 1 464 ? 14.119 -4.238 -19.015 1.00 92.06 464 VAL A N 1
ATOM 3533 C CA . VAL A 1 464 ? 13.794 -3.668 -20.329 1.00 92.06 464 VAL A CA 1
ATOM 3534 C C . VAL A 1 464 ? 12.400 -4.093 -20.800 1.00 92.06 464 VAL A C 1
ATOM 3536 O O . VAL A 1 464 ? 11.647 -3.260 -21.299 1.00 92.06 464 VAL A O 1
ATOM 3539 N N . GLY A 1 465 ? 12.009 -5.353 -20.591 1.00 91.06 465 GLY A N 1
ATOM 3540 C CA . GLY A 1 465 ? 10.671 -5.847 -20.923 1.00 91.06 465 GLY A CA 1
ATOM 3541 C C . GLY A 1 465 ? 9.560 -5.104 -20.174 1.00 91.06 465 GLY A C 1
ATOM 3542 O O . GLY A 1 465 ? 8.572 -4.687 -20.784 1.00 91.06 465 GLY A O 1
ATOM 3543 N N . MET A 1 466 ? 9.741 -4.863 -18.871 1.00 92.50 466 MET A N 1
ATOM 3544 C CA . MET A 1 466 ? 8.802 -4.062 -18.078 1.00 92.50 466 MET A CA 1
ATOM 3545 C C . MET A 1 466 ? 8.769 -2.594 -18.539 1.00 92.50 466 MET A C 1
ATOM 3547 O O . MET A 1 466 ? 7.685 -2.016 -18.647 1.00 92.50 466 MET A O 1
ATOM 3551 N N . LEU A 1 467 ? 9.927 -2.007 -18.873 1.00 94.75 467 LEU A N 1
ATOM 3552 C CA . LEU A 1 467 ? 10.021 -0.645 -19.417 1.00 94.75 467 LEU A CA 1
ATOM 3553 C C . LEU A 1 467 ? 9.270 -0.520 -20.747 1.00 94.75 467 LEU A C 1
ATOM 3555 O O . LEU A 1 467 ? 8.500 0.422 -20.925 1.00 94.75 467 LEU A O 1
ATOM 3559 N N . PHE A 1 468 ? 9.412 -1.490 -21.654 1.00 94.44 468 PHE A N 1
ATOM 3560 C CA . PHE A 1 468 ? 8.665 -1.512 -22.911 1.00 94.44 468 PHE A CA 1
ATOM 3561 C C . PHE A 1 468 ? 7.155 -1.567 -22.701 1.00 94.44 468 PHE A C 1
ATOM 3563 O O . PHE A 1 468 ? 6.432 -0.805 -23.343 1.00 94.44 468 PHE A O 1
ATOM 3570 N N . GLY A 1 469 ? 6.676 -2.419 -21.789 1.00 91.12 469 GLY A N 1
ATOM 3571 C CA . GLY A 1 469 ? 5.250 -2.518 -21.474 1.00 91.12 469 GLY A CA 1
ATOM 3572 C C . GLY A 1 469 ? 4.668 -1.201 -20.957 1.00 91.12 469 GLY A C 1
ATOM 3573 O O . GLY A 1 469 ? 3.607 -0.769 -21.411 1.00 91.12 469 GLY A O 1
ATOM 3574 N N . ALA A 1 470 ? 5.384 -0.522 -20.058 1.00 93.62 470 ALA A N 1
ATOM 3575 C CA . ALA A 1 470 ? 4.961 0.770 -19.529 1.00 93.62 470 ALA A CA 1
ATOM 3576 C C . ALA A 1 470 ? 5.017 1.877 -20.604 1.00 93.62 470 ALA A C 1
ATOM 3578 O O . ALA A 1 470 ? 4.048 2.622 -20.781 1.00 93.62 470 ALA A O 1
ATOM 3579 N N . ASN A 1 471 ? 6.112 1.947 -21.373 1.00 95.56 471 ASN A N 1
ATOM 3580 C CA . ASN A 1 471 ? 6.304 2.932 -22.445 1.00 95.56 471 ASN A CA 1
ATOM 3581 C C . ASN A 1 471 ? 5.240 2.790 -23.539 1.00 95.56 471 ASN A C 1
ATOM 3583 O O . ASN A 1 471 ? 4.711 3.795 -24.009 1.00 95.56 471 ASN A O 1
ATOM 3587 N N . LEU A 1 472 ? 4.867 1.557 -23.896 1.00 93.94 472 LEU A N 1
ATOM 3588 C CA . LEU A 1 472 ? 3.798 1.259 -24.851 1.00 93.94 472 LEU A CA 1
ATOM 3589 C C . LEU A 1 472 ? 2.475 1.934 -24.456 1.00 93.94 472 LEU A C 1
ATOM 3591 O O . LEU A 1 472 ? 1.829 2.573 -25.290 1.00 93.94 472 LEU A O 1
ATOM 3595 N N . ILE A 1 473 ? 2.070 1.791 -23.190 1.00 93.12 473 ILE A N 1
ATOM 3596 C CA . ILE A 1 473 ? 0.810 2.342 -22.674 1.00 93.12 473 ILE A CA 1
ATOM 3597 C C . ILE A 1 473 ? 0.864 3.870 -22.691 1.00 93.12 473 ILE A C 1
ATOM 3599 O O . ILE A 1 473 ? -0.032 4.507 -23.248 1.00 93.12 473 ILE A O 1
ATOM 3603 N N . GLY A 1 474 ? 1.932 4.451 -22.135 1.00 94.12 474 GLY A N 1
ATOM 3604 C CA . GLY A 1 474 ? 2.101 5.901 -22.079 1.00 94.12 474 GLY A CA 1
ATOM 3605 C C . GLY A 1 474 ? 2.108 6.530 -23.473 1.00 94.12 474 GLY A C 1
ATOM 3606 O O . GLY A 1 474 ? 1.339 7.454 -23.742 1.00 94.12 474 GLY A O 1
ATOM 3607 N N . VAL A 1 475 ? 2.948 6.022 -24.383 1.00 94.62 475 VAL A N 1
ATOM 3608 C CA . VAL A 1 475 ? 3.086 6.563 -25.746 1.00 94.62 475 VAL A CA 1
ATOM 3609 C C . VAL A 1 475 ? 1.775 6.427 -26.516 1.00 94.62 475 VAL A C 1
ATOM 3611 O O . VAL A 1 475 ? 1.365 7.371 -27.187 1.00 94.62 475 VAL A O 1
ATOM 3614 N N . SER A 1 476 ? 1.073 5.298 -26.378 1.00 92.38 476 SER A N 1
ATOM 3615 C CA . SER A 1 476 ? -0.227 5.103 -27.020 1.00 92.38 476 SER A CA 1
ATOM 3616 C C . SER A 1 476 ? -1.265 6.130 -26.561 1.00 92.38 476 SER A C 1
ATOM 3618 O O . SER A 1 476 ? -1.971 6.684 -27.405 1.00 92.38 476 SER A O 1
ATOM 3620 N N . ILE A 1 477 ? -1.360 6.412 -25.258 1.00 93.94 477 ILE A N 1
ATOM 3621 C CA . ILE A 1 477 ? -2.299 7.414 -24.730 1.00 93.94 477 ILE A CA 1
ATOM 3622 C C . ILE A 1 477 ? -1.884 8.818 -25.179 1.00 93.94 477 ILE A C 1
ATOM 3624 O O . ILE A 1 477 ? -2.726 9.567 -25.668 1.00 93.94 477 ILE A O 1
ATOM 3628 N N . GLY A 1 478 ? -0.598 9.161 -25.070 1.00 93.38 478 GLY A N 1
ATOM 3629 C CA . GLY A 1 478 ? -0.085 10.485 -25.426 1.00 93.38 478 GLY A CA 1
ATOM 3630 C C . GLY A 1 478 ? -0.276 10.822 -26.903 1.00 93.38 478 GLY A C 1
ATOM 3631 O O . GLY A 1 478 ? -0.822 11.873 -27.226 1.00 93.38 478 GLY A O 1
ATOM 3632 N N . VAL A 1 479 ? 0.105 9.915 -27.806 1.00 92.00 479 VAL A N 1
ATOM 3633 C CA . VAL A 1 479 ? -0.041 10.119 -29.257 1.00 92.00 479 VAL A CA 1
ATOM 3634 C C . VAL A 1 479 ? -1.521 10.195 -29.649 1.00 92.00 479 VAL A C 1
ATOM 3636 O O . VAL A 1 479 ? -1.912 11.107 -30.377 1.00 92.00 479 VAL A O 1
ATOM 3639 N N . ASN A 1 480 ? -2.376 9.313 -29.115 1.00 90.44 480 ASN A N 1
ATOM 3640 C CA . ASN A 1 480 ? -3.823 9.374 -29.360 1.00 90.44 480 ASN A CA 1
ATOM 3641 C C . ASN A 1 480 ? -4.458 10.666 -28.818 1.00 90.44 480 ASN A C 1
ATOM 3643 O O . ASN A 1 480 ? -5.331 11.228 -29.480 1.00 90.44 480 ASN A O 1
ATOM 3647 N N . ALA A 1 481 ? -4.015 11.164 -27.660 1.00 91.50 481 ALA A N 1
ATOM 3648 C CA . ALA A 1 481 ? -4.493 12.422 -27.092 1.00 91.50 481 ALA A CA 1
ATOM 3649 C C . ALA A 1 481 ? -4.113 13.628 -27.964 1.00 91.50 481 ALA A C 1
ATOM 3651 O O . ALA A 1 481 ? -4.962 14.490 -28.195 1.00 91.50 481 ALA A O 1
ATOM 3652 N N . VAL A 1 482 ? -2.893 13.658 -28.518 1.00 90.62 482 VAL A N 1
ATOM 3653 C CA . VAL A 1 482 ? -2.480 14.692 -29.483 1.00 90.62 482 VAL A CA 1
ATOM 3654 C C . VAL A 1 482 ? -3.364 14.641 -30.723 1.00 90.62 482 VAL A C 1
ATOM 3656 O O . VAL A 1 482 ? -3.940 15.658 -31.097 1.00 90.62 482 VAL A O 1
ATOM 3659 N N . MET A 1 483 ? -3.521 13.461 -31.331 1.00 87.19 483 MET A N 1
ATOM 3660 C CA . MET A 1 483 ? -4.323 13.305 -32.550 1.00 87.19 483 MET A CA 1
ATOM 3661 C C . MET A 1 483 ? -5.786 13.701 -32.327 1.00 87.19 483 MET A C 1
ATOM 3663 O O . MET A 1 483 ? -6.341 14.453 -33.119 1.00 87.19 483 MET A O 1
ATOM 3667 N N . SER A 1 484 ? -6.393 13.269 -31.219 1.00 88.00 484 SER A N 1
ATOM 3668 C CA . SER A 1 484 ? -7.768 13.648 -30.872 1.00 88.00 484 SER A CA 1
ATOM 3669 C C . SER A 1 484 ? -7.908 15.147 -30.599 1.00 88.00 484 SER A C 1
ATOM 3671 O O . SER A 1 484 ? -8.911 15.752 -30.972 1.00 88.00 484 SER A O 1
ATOM 3673 N N . SER A 1 485 ? -6.917 15.757 -29.946 1.00 87.69 485 SER A N 1
ATOM 3674 C CA . SER A 1 485 ? -6.937 17.188 -29.633 1.00 87.69 485 SER A CA 1
ATOM 3675 C C . SER A 1 485 ? -6.808 18.045 -30.886 1.00 87.69 485 SER A C 1
ATOM 3677 O O . SER A 1 485 ? -7.468 19.076 -30.969 1.00 87.69 485 SER A O 1
ATOM 3679 N N . LEU A 1 486 ? -5.994 17.608 -31.850 1.00 83.94 486 LEU A N 1
ATOM 3680 C CA . LEU A 1 486 ? -5.846 18.256 -33.152 1.00 83.94 486 LEU A CA 1
ATOM 3681 C C . LEU A 1 486 ? -7.118 18.152 -33.996 1.00 83.94 486 LEU A C 1
ATOM 3683 O O . LEU A 1 486 ? -7.480 19.126 -34.645 1.00 83.94 486 LEU A O 1
ATOM 3687 N N . ASP A 1 487 ? -7.808 17.013 -33.941 1.00 83.31 487 ASP A N 1
ATOM 3688 C CA . ASP A 1 487 ? -9.085 16.812 -34.634 1.00 83.31 487 ASP A CA 1
ATOM 3689 C C . ASP A 1 487 ? -10.203 17.683 -34.026 1.00 83.31 487 ASP A C 1
ATOM 3691 O O . ASP A 1 487 ? -10.953 18.343 -34.735 1.00 83.31 487 ASP A O 1
ATOM 3695 N N . THR A 1 488 ? -10.264 17.776 -32.691 1.00 84.81 488 THR A N 1
ATOM 3696 C CA . THR A 1 488 ? -11.324 18.527 -31.987 1.00 84.81 488 THR A CA 1
ATOM 3697 C C . THR A 1 488 ? -11.085 20.042 -31.950 1.00 84.81 488 THR A C 1
ATOM 3699 O O . THR A 1 488 ? -12.033 20.817 -32.022 1.00 84.81 488 THR A O 1
ATOM 3702 N N . HIS A 1 489 ? -9.833 20.491 -31.805 1.00 83.06 489 HIS A N 1
ATOM 3703 C CA . HIS A 1 489 ? -9.486 21.912 -31.627 1.00 83.06 489 HIS A CA 1
ATOM 3704 C C . HIS A 1 489 ? -8.805 22.528 -32.854 1.00 83.06 489 HIS A C 1
ATOM 3706 O O . HIS A 1 489 ? -8.122 23.549 -32.728 1.00 83.06 489 HIS A O 1
ATOM 3712 N N . ARG A 1 490 ? -8.999 21.922 -34.029 1.00 80.81 490 ARG A N 1
ATOM 3713 C CA . ARG A 1 490 ? -8.448 22.362 -35.313 1.00 80.81 490 ARG A CA 1
ATOM 3714 C C . ARG A 1 490 ? -8.555 23.874 -35.516 1.00 80.81 490 ARG A C 1
ATOM 3716 O O . ARG A 1 490 ? -7.533 24.544 -35.655 1.00 80.81 490 ARG A O 1
ATOM 3723 N N . ASP A 1 491 ? -9.776 24.403 -35.455 1.00 83.19 491 ASP A N 1
ATOM 3724 C CA . ASP A 1 491 ? -10.075 25.801 -35.790 1.00 83.19 491 ASP A CA 1
ATOM 3725 C C . ASP A 1 491 ? -9.308 26.783 -34.901 1.00 83.19 491 ASP A C 1
ATOM 3727 O O . ASP A 1 491 ? -8.851 27.836 -35.346 1.00 83.19 491 ASP A O 1
ATOM 3731 N N . ARG A 1 492 ? -9.117 26.424 -33.627 1.00 83.62 492 ARG A N 1
ATOM 3732 C CA . ARG A 1 492 ? -8.394 27.246 -32.654 1.00 83.62 492 ARG A CA 1
ATOM 3733 C C . ARG A 1 492 ? -6.895 27.286 -32.948 1.00 83.62 492 ARG A C 1
ATOM 3735 O O . ARG A 1 492 ? -6.276 28.334 -32.775 1.00 83.62 492 ARG A O 1
ATOM 3742 N N . ILE A 1 493 ? -6.319 26.161 -33.366 1.00 83.88 493 ILE A N 1
ATOM 3743 C CA . ILE A 1 493 ? -4.890 26.048 -33.685 1.00 83.88 493 ILE A CA 1
ATOM 3744 C C . ILE A 1 493 ? -4.593 26.761 -35.004 1.00 83.88 493 ILE A C 1
ATOM 3746 O O . ILE A 1 493 ? -3.644 27.538 -35.070 1.00 83.88 493 ILE A O 1
ATOM 3750 N N . GLU A 1 494 ? -5.434 26.566 -36.021 1.00 82.00 494 GLU A N 1
ATOM 3751 C CA . GLU A 1 494 ? -5.325 27.278 -37.298 1.00 82.00 494 GLU A CA 1
ATOM 3752 C C . GLU A 1 494 ? -5.485 28.794 -37.101 1.00 82.00 494 GLU A C 1
ATOM 3754 O O . GLU A 1 494 ? -4.657 29.561 -37.587 1.00 82.00 494 GLU A O 1
ATOM 3759 N N . SER A 1 495 ? -6.453 29.234 -36.288 1.00 81.81 495 SER A N 1
ATOM 3760 C CA . SER A 1 495 ? -6.616 30.656 -35.952 1.00 81.81 495 SER A CA 1
ATOM 3761 C C . SER A 1 495 ? -5.380 31.233 -35.256 1.00 81.81 495 SER A C 1
ATOM 3763 O O . SER A 1 495 ? -4.926 32.315 -35.616 1.00 81.81 495 SER A O 1
ATOM 3765 N N . ALA A 1 496 ? -4.798 30.519 -34.286 1.00 83.00 496 ALA A N 1
ATOM 3766 C CA . ALA A 1 496 ? -3.596 30.976 -33.586 1.00 83.00 496 ALA A CA 1
ATOM 3767 C C . ALA A 1 496 ? -2.393 31.131 -34.534 1.00 83.00 496 ALA A C 1
ATOM 3769 O O . ALA A 1 496 ? -1.650 32.106 -34.427 1.00 83.00 496 ALA A O 1
ATOM 3770 N N . LEU A 1 497 ? -2.231 30.210 -35.489 1.00 82.94 497 LEU A N 1
ATOM 3771 C CA . LEU A 1 497 ? -1.199 30.302 -36.524 1.00 82.94 497 LEU A CA 1
ATOM 3772 C C . LEU A 1 497 ? -1.449 31.487 -37.472 1.00 82.94 497 LEU A C 1
ATOM 3774 O O . LEU A 1 497 ? -0.502 32.192 -37.814 1.00 82.94 497 LEU A O 1
ATOM 3778 N N . CYS A 1 498 ? -2.706 31.763 -37.836 1.00 82.12 498 CYS A N 1
ATOM 3779 C CA . CYS A 1 498 ? -3.082 32.936 -38.636 1.00 82.12 498 CYS A CA 1
ATOM 3780 C C . CYS A 1 498 ? -2.807 34.268 -37.917 1.00 82.12 498 CYS A C 1
ATOM 3782 O O . CYS A 1 498 ? -2.470 35.252 -38.570 1.00 82.12 498 CYS A O 1
ATOM 3784 N N . TYR A 1 499 ? -2.897 34.302 -36.583 1.00 86.00 499 TYR A N 1
ATOM 3785 C CA . TYR A 1 499 ? -2.506 35.458 -35.763 1.00 86.00 499 TYR A CA 1
ATOM 3786 C C . TYR A 1 499 ? -0.983 35.590 -35.561 1.00 86.00 499 TYR A C 1
ATOM 3788 O O . TYR A 1 499 ? -0.543 36.479 -34.836 1.00 86.00 499 TYR A O 1
ATOM 3796 N N . GLY A 1 500 ? -0.172 34.735 -36.195 1.00 83.44 500 GLY A N 1
ATOM 3797 C CA . GLY A 1 500 ? 1.290 34.806 -36.147 1.00 83.44 500 GLY A CA 1
ATOM 3798 C C . GLY A 1 500 ? 1.934 34.099 -34.952 1.00 83.44 500 GLY A C 1
ATOM 3799 O O . GLY A 1 500 ? 3.124 34.297 -34.713 1.00 83.44 500 GLY A O 1
ATOM 3800 N N . ALA A 1 501 ? 1.194 33.271 -34.202 1.00 83.56 501 ALA A N 1
ATOM 3801 C CA . ALA A 1 501 ? 1.779 32.484 -33.117 1.00 83.56 501 ALA A CA 1
ATOM 3802 C C . ALA A 1 501 ? 2.822 31.491 -33.654 1.00 83.56 501 ALA A C 1
ATOM 3804 O O . ALA A 1 501 ? 2.627 30.851 -34.694 1.00 83.56 501 ALA A O 1
ATOM 3805 N N . SER A 1 502 ? 3.920 31.305 -32.918 1.00 84.81 502 SER A N 1
ATOM 3806 C CA . SER A 1 502 ? 4.915 30.300 -33.284 1.00 84.81 502 SER A CA 1
ATOM 3807 C C . SER A 1 502 ? 4.345 28.882 -33.145 1.00 84.81 502 SER A C 1
ATOM 3809 O O . SER A 1 502 ? 3.447 28.599 -32.348 1.00 84.81 502 SER A O 1
ATOM 3811 N N . ARG A 1 503 ? 4.908 27.935 -33.901 1.00 79.94 503 ARG A N 1
ATOM 3812 C CA . ARG A 1 503 ? 4.474 26.522 -33.918 1.00 79.94 503 ARG A CA 1
ATOM 3813 C C . ARG A 1 503 ? 4.482 25.898 -32.523 1.00 79.94 503 ARG A C 1
ATOM 3815 O O . ARG A 1 503 ? 3.599 25.116 -32.180 1.00 79.94 503 ARG A O 1
ATOM 3822 N N . TRP A 1 504 ? 5.480 26.257 -31.718 1.00 84.75 504 TRP A N 1
ATOM 3823 C CA . TRP A 1 504 ? 5.590 25.784 -30.346 1.00 84.75 504 TRP A CA 1
ATOM 3824 C C . TRP A 1 504 ? 4.548 26.431 -29.432 1.00 84.75 504 TRP A C 1
ATOM 3826 O O . TRP A 1 504 ? 3.950 25.728 -28.625 1.00 84.75 504 TRP A O 1
ATOM 3836 N N . GLU A 1 505 ? 4.263 27.726 -29.582 1.00 85.88 505 GLU A N 1
ATOM 3837 C CA . GLU A 1 505 ? 3.222 28.411 -28.800 1.00 85.88 505 GLU A CA 1
ATOM 3838 C C . GLU A 1 505 ? 1.826 27.862 -29.090 1.00 85.88 505 GLU A C 1
ATOM 3840 O O . GLU A 1 505 ? 1.068 27.606 -28.152 1.00 85.88 505 GLU A O 1
ATOM 3845 N N . ALA A 1 506 ? 1.513 27.604 -30.364 1.00 85.75 506 ALA A N 1
ATOM 3846 C CA . ALA A 1 506 ? 0.245 27.003 -30.761 1.00 85.75 506 ALA A CA 1
ATOM 3847 C C . ALA A 1 506 ? 0.089 25.573 -30.208 1.00 85.75 506 ALA A C 1
ATOM 3849 O O . ALA A 1 506 ? -0.997 25.194 -29.764 1.00 85.75 506 ALA A O 1
ATOM 3850 N N . MET A 1 507 ? 1.176 24.785 -30.175 1.00 86.38 507 MET A N 1
ATOM 3851 C CA . MET A 1 507 ? 1.110 23.378 -29.765 1.00 86.38 507 MET A CA 1
ATOM 3852 C C . MET A 1 507 ? 1.335 23.087 -28.291 1.00 86.38 507 MET A C 1
ATOM 3854 O O . MET A 1 507 ? 0.847 22.068 -27.796 1.00 86.38 507 MET A O 1
ATOM 3858 N N . LYS A 1 508 ? 2.033 23.962 -27.569 1.00 90.38 508 LYS A N 1
ATOM 3859 C CA . LYS A 1 508 ? 2.311 23.816 -26.139 1.00 90.38 508 LYS A CA 1
ATOM 3860 C C . LYS A 1 508 ? 1.083 23.403 -25.311 1.00 90.38 508 LYS A C 1
ATOM 3862 O O . LYS A 1 508 ? 1.219 22.441 -24.552 1.00 90.38 508 LYS A O 1
ATOM 3867 N N . PRO A 1 509 ? -0.108 24.031 -25.431 1.00 89.94 509 PRO A N 1
ATOM 3868 C CA . PRO A 1 509 ? -1.266 23.622 -24.630 1.00 89.94 509 PRO A CA 1
ATOM 3869 C C . PRO A 1 509 ? -1.721 22.183 -24.919 1.00 89.94 509 PRO A C 1
ATOM 3871 O O . PRO A 1 509 ? -2.061 21.453 -23.988 1.00 89.94 509 PRO A O 1
ATOM 3874 N N . VAL A 1 510 ? -1.669 21.743 -26.178 1.00 90.88 510 VAL A N 1
ATOM 3875 C CA . VAL A 1 510 ? -2.051 20.378 -26.577 1.00 90.88 510 VAL A CA 1
ATOM 3876 C C . VAL A 1 510 ? -1.019 19.356 -26.114 1.00 90.88 510 VAL A C 1
ATOM 3878 O O . VAL A 1 510 ? -1.387 18.309 -25.583 1.00 90.88 510 VAL A O 1
ATOM 3881 N N . VAL A 1 511 ? 0.272 19.660 -26.271 1.00 92.69 511 VAL A N 1
ATOM 3882 C CA . VAL A 1 511 ? 1.376 18.800 -25.820 1.00 92.69 511 VAL A CA 1
ATOM 3883 C C . VAL A 1 511 ? 1.304 18.597 -24.308 1.00 92.69 511 VAL A C 1
ATOM 3885 O O . VAL A 1 511 ? 1.350 17.461 -23.843 1.00 92.69 511 VAL A O 1
ATOM 3888 N N . VAL A 1 512 ? 1.114 19.672 -23.535 1.00 94.06 512 VAL A N 1
ATOM 3889 C CA . VAL A 1 512 ? 1.012 19.598 -22.069 1.00 94.06 512 VAL A CA 1
ATOM 3890 C C . VAL A 1 512 ? -0.218 18.799 -21.635 1.00 94.06 512 VAL A C 1
ATOM 3892 O O . VAL A 1 512 ? -0.109 17.958 -20.744 1.00 94.06 512 VAL A O 1
ATOM 3895 N N . ALA A 1 513 ? -1.381 19.022 -22.254 1.00 92.88 513 ALA A N 1
ATOM 3896 C CA . ALA A 1 513 ? -2.595 18.266 -21.937 1.00 92.88 513 ALA A CA 1
ATOM 3897 C C . ALA A 1 513 ? -2.448 16.768 -22.264 1.00 92.88 513 ALA A C 1
ATOM 3899 O O . ALA A 1 513 ? -2.850 15.908 -21.474 1.00 92.88 513 ALA A O 1
ATOM 3900 N N . SER A 1 514 ? -1.813 16.452 -23.394 1.00 94.06 514 SER A N 1
ATOM 3901 C CA . SER A 1 514 ? -1.573 15.075 -23.837 1.00 94.06 514 SER A CA 1
ATOM 3902 C C . SER A 1 514 ? -0.571 14.357 -22.936 1.00 94.06 514 SER A C 1
ATOM 3904 O O . SER A 1 514 ? -0.812 13.222 -22.533 1.00 94.06 514 SER A O 1
ATOM 3906 N N . LEU A 1 515 ? 0.517 15.034 -22.551 1.00 94.94 515 LEU A N 1
ATOM 3907 C CA . LEU A 1 515 ? 1.525 14.479 -21.650 1.00 94.94 515 LEU A CA 1
ATOM 3908 C C . LEU A 1 515 ? 0.948 14.224 -20.252 1.00 94.94 515 LEU A C 1
ATOM 3910 O O . LEU A 1 515 ? 1.168 13.157 -19.687 1.00 94.94 515 LEU A O 1
ATOM 3914 N N . LYS A 1 516 ? 0.137 15.152 -19.720 1.00 94.19 516 LYS A N 1
ATOM 3915 C CA . LYS A 1 516 ? -0.586 14.940 -18.454 1.00 94.19 516 LYS A CA 1
ATOM 3916 C C . LYS A 1 516 ? -1.470 13.697 -18.525 1.00 94.19 516 LYS A C 1
ATOM 3918 O O . LYS A 1 516 ? -1.378 12.843 -17.653 1.00 94.19 516 LYS A O 1
ATOM 3923 N N . SER A 1 517 ? -2.265 13.565 -19.586 1.00 93.94 517 SER A N 1
ATOM 3924 C CA . SER A 1 517 ? -3.162 12.416 -19.774 1.00 93.94 517 SER A CA 1
ATOM 3925 C C . SER A 1 517 ? -2.398 11.091 -19.890 1.00 93.94 517 SER A C 1
ATOM 3927 O O . SER A 1 517 ? -2.840 10.076 -19.358 1.00 93.94 517 SER A O 1
ATOM 3929 N N . ALA A 1 518 ? -1.229 11.102 -20.536 1.00 94.25 518 ALA A N 1
ATOM 3930 C CA . ALA A 1 518 ? -0.374 9.928 -20.695 1.00 94.25 518 ALA A CA 1
ATOM 3931 C C . ALA A 1 518 ? 0.318 9.480 -19.396 1.00 94.25 518 ALA A C 1
ATOM 3933 O O . ALA A 1 518 ? 0.566 8.287 -19.229 1.00 94.25 518 ALA A O 1
ATOM 3934 N N . LEU A 1 519 ? 0.628 10.410 -18.485 1.00 94.88 519 LEU A N 1
ATOM 3935 C CA . LEU A 1 519 ? 1.360 10.119 -17.245 1.00 94.88 519 LEU A CA 1
ATOM 3936 C C . LEU A 1 519 ? 0.469 9.773 -16.053 1.00 94.88 519 LEU A C 1
ATOM 3938 O O . LEU A 1 519 ? 0.960 9.167 -15.101 1.00 94.88 519 LEU A O 1
ATOM 3942 N N . VAL A 1 520 ? -0.827 10.099 -16.107 1.00 94.81 520 VAL A N 1
ATOM 3943 C CA . VAL A 1 520 ? -1.788 9.747 -15.047 1.00 94.81 520 VAL A CA 1
ATOM 3944 C C . VAL A 1 520 ? -1.712 8.259 -14.664 1.00 94.81 520 VAL A C 1
ATOM 3946 O O . VAL A 1 520 ? -1.536 7.993 -13.477 1.00 94.81 520 VAL A O 1
ATOM 3949 N N . PRO A 1 521 ? -1.739 7.280 -15.596 1.00 92.38 521 PRO A N 1
ATOM 3950 C CA . PRO A 1 521 ? -1.672 5.863 -15.230 1.00 92.38 521 PRO A CA 1
ATOM 3951 C C . PRO A 1 521 ? -0.377 5.471 -14.507 1.00 92.38 521 PRO A C 1
ATOM 3953 O O . PRO A 1 521 ? -0.434 4.722 -13.534 1.00 92.38 521 PRO A O 1
ATOM 3956 N N . SER A 1 522 ? 0.779 5.988 -14.942 1.00 90.56 522 SER A N 1
ATOM 3957 C CA . SER A 1 522 ? 2.068 5.712 -14.292 1.00 90.56 522 SER A CA 1
ATOM 3958 C C . SER A 1 522 ? 2.101 6.267 -12.868 1.00 90.56 522 SER A C 1
ATOM 3960 O O . SER A 1 522 ? 2.503 5.564 -11.944 1.00 90.56 522 SER A O 1
ATOM 3962 N N . ILE A 1 523 ? 1.616 7.499 -12.674 1.00 91.44 523 ILE A N 1
ATOM 3963 C CA . ILE A 1 523 ? 1.551 8.146 -11.357 1.00 91.44 523 ILE A CA 1
ATOM 3964 C C . ILE A 1 523 ? 0.577 7.399 -10.439 1.00 91.44 523 ILE A C 1
ATOM 3966 O O . ILE A 1 523 ? 0.915 7.122 -9.290 1.00 91.44 523 ILE A O 1
ATOM 3970 N N . SER A 1 524 ? -0.603 7.029 -10.942 1.00 90.56 524 SER A N 1
ATOM 3971 C CA . SER A 1 524 ? -1.599 6.269 -10.179 1.00 90.56 524 SER A CA 1
ATOM 3972 C C . SER A 1 524 ? -1.105 4.873 -9.799 1.00 90.56 524 SER A C 1
ATOM 3974 O O . SER A 1 524 ? -1.359 4.413 -8.690 1.00 90.56 524 SER A O 1
ATOM 3976 N N . ASN A 1 525 ? -0.374 4.195 -10.687 1.00 88.44 525 ASN A N 1
ATOM 3977 C CA . ASN A 1 525 ? 0.213 2.897 -10.368 1.00 88.44 525 ASN A CA 1
ATOM 3978 C C . ASN A 1 525 ? 1.323 3.031 -9.314 1.00 88.44 525 ASN A C 1
ATOM 3980 O O . ASN A 1 525 ? 1.394 2.227 -8.388 1.00 88.44 525 ASN A O 1
ATOM 3984 N N . MET A 1 526 ? 2.151 4.077 -9.409 1.00 88.81 526 MET A N 1
ATOM 3985 C CA . MET A 1 526 ? 3.198 4.360 -8.426 1.00 88.81 526 MET A CA 1
ATOM 3986 C C . MET A 1 526 ? 2.619 4.708 -7.046 1.00 88.81 526 MET A C 1
ATOM 3988 O O . MET A 1 526 ? 3.161 4.254 -6.044 1.00 88.81 526 MET A O 1
ATOM 3992 N N . SER A 1 527 ? 1.516 5.464 -6.973 1.00 88.44 527 SER A N 1
ATOM 3993 C CA . SER A 1 527 ? 0.882 5.830 -5.697 1.00 88.44 527 SER A CA 1
ATOM 3994 C C . SER A 1 527 ? 0.110 4.680 -5.042 1.00 88.44 527 SER A C 1
ATOM 3996 O O . SER A 1 527 ? 0.026 4.618 -3.818 1.00 88.44 527 SER A O 1
ATOM 3998 N N . ALA A 1 528 ? -0.447 3.762 -5.836 1.00 84.44 528 ALA A N 1
ATOM 3999 C CA . ALA A 1 528 ? -1.150 2.581 -5.334 1.00 84.44 528 ALA A CA 1
ATOM 4000 C C . ALA A 1 528 ? -0.198 1.448 -4.902 1.00 84.44 528 ALA A C 1
ATOM 4002 O O . ALA A 1 528 ? -0.547 0.619 -4.052 1.00 84.44 528 ALA A O 1
ATOM 4003 N N . CYS A 1 529 ? 0.994 1.392 -5.501 1.00 82.88 529 CYS A N 1
ATOM 4004 C CA . CYS A 1 529 ? 2.014 0.382 -5.246 1.00 82.88 529 CYS A CA 1
ATOM 4005 C C . CYS A 1 529 ? 2.465 0.392 -3.774 1.00 82.88 529 CYS A C 1
ATOM 4007 O O . CYS A 1 529 ? 2.903 1.414 -3.254 1.00 82.88 529 CYS A O 1
ATOM 4009 N N . GLY A 1 530 ? 2.382 -0.760 -3.102 1.00 71.38 530 GLY A N 1
ATOM 4010 C CA . GLY A 1 530 ? 2.771 -0.920 -1.694 1.00 71.38 530 GLY A CA 1
ATOM 4011 C C . GLY A 1 530 ? 1.665 -0.623 -0.673 1.00 71.38 530 GLY A C 1
ATOM 4012 O O . GLY A 1 530 ? 1.783 -1.068 0.465 1.00 71.38 530 GLY A O 1
ATOM 4013 N N . LEU A 1 531 ? 0.576 0.048 -1.075 1.00 76.62 531 LEU A N 1
ATOM 4014 C CA . LEU A 1 531 ? -0.608 0.274 -0.231 1.00 76.62 531 LEU A CA 1
ATOM 4015 C C . LEU A 1 531 ? -1.791 -0.623 -0.630 1.00 76.62 531 LEU A C 1
ATOM 4017 O O . LEU A 1 531 ? -2.453 -1.185 0.237 1.00 76.62 531 LEU A O 1
ATOM 4021 N N . LEU A 1 532 ? -2.044 -0.767 -1.937 1.00 79.62 532 LEU A N 1
ATOM 4022 C CA . LEU A 1 532 ? -3.163 -1.550 -2.487 1.00 79.62 532 LEU A CA 1
ATOM 4023 C C . LEU A 1 532 ? -2.716 -2.824 -3.209 1.00 79.62 532 LEU A C 1
ATOM 4025 O O . LEU A 1 532 ? -3.453 -3.804 -3.237 1.00 79.62 532 LEU A O 1
ATOM 4029 N N . SER A 1 533 ? -1.535 -2.800 -3.827 1.00 78.19 533 SER A N 1
ATOM 4030 C CA . SER A 1 533 ? -1.043 -3.894 -4.666 1.00 78.19 533 SER A CA 1
ATOM 4031 C C . SER A 1 533 ? 0.413 -4.214 -4.351 1.00 78.19 533 SER A C 1
ATOM 4033 O O . SER A 1 533 ? 1.237 -3.301 -4.219 1.00 78.19 533 SER A O 1
ATOM 4035 N N . ILE A 1 534 ? 0.717 -5.513 -4.248 1.00 84.50 534 ILE A N 1
ATOM 4036 C CA . ILE A 1 534 ? 2.082 -6.038 -4.165 1.00 84.50 534 ILE A CA 1
ATOM 4037 C C . ILE A 1 534 ? 2.579 -6.232 -5.603 1.00 84.50 534 ILE A C 1
ATOM 4039 O O . ILE A 1 534 ? 2.004 -7.032 -6.344 1.00 84.50 534 ILE A O 1
ATOM 4043 N N . PRO A 1 535 ? 3.630 -5.519 -6.031 1.00 82.38 535 PRO A N 1
ATOM 4044 C CA . PRO A 1 535 ? 4.144 -5.637 -7.390 1.00 82.38 535 PRO A CA 1
ATOM 4045 C C . PRO A 1 535 ? 4.650 -7.042 -7.719 1.00 82.38 535 PRO A C 1
ATOM 4047 O O . PRO A 1 535 ? 5.196 -7.737 -6.863 1.00 82.38 535 PRO A O 1
ATOM 4050 N N . GLY A 1 536 ? 4.543 -7.430 -8.992 1.00 80.06 536 GLY A N 1
ATOM 4051 C CA . GLY A 1 536 ? 4.813 -8.801 -9.436 1.00 80.06 536 GLY A CA 1
ATOM 4052 C C . GLY A 1 536 ? 6.214 -9.332 -9.110 1.00 80.06 536 GLY A C 1
ATOM 4053 O O . GLY A 1 536 ? 6.336 -10.485 -8.709 1.00 80.06 536 GLY A O 1
ATOM 4054 N N . LEU A 1 537 ? 7.266 -8.507 -9.206 1.00 83.06 537 LEU A N 1
ATOM 4055 C CA . LEU A 1 537 ? 8.632 -8.940 -8.868 1.00 83.06 537 LEU A CA 1
ATOM 4056 C C . LEU A 1 537 ? 8.778 -9.218 -7.365 1.00 83.06 537 LEU A C 1
ATOM 4058 O O . LEU A 1 537 ? 9.425 -10.190 -6.982 1.00 83.06 537 LEU A O 1
ATOM 4062 N N . MET A 1 538 ? 8.114 -8.426 -6.519 1.00 85.62 538 MET A N 1
ATOM 4063 C CA . MET A 1 538 ? 8.083 -8.643 -5.072 1.00 85.62 538 MET A CA 1
ATOM 4064 C C . MET A 1 538 ? 7.295 -9.908 -4.700 1.00 85.62 538 MET A C 1
ATOM 4066 O O . MET A 1 538 ? 7.743 -10.662 -3.838 1.00 85.62 538 MET A O 1
ATOM 4070 N N . VAL A 1 539 ? 6.173 -10.186 -5.380 1.00 84.44 539 VAL A N 1
ATOM 4071 C CA . VAL A 1 539 ? 5.441 -11.459 -5.227 1.00 84.44 539 VAL A CA 1
ATOM 4072 C C . VAL A 1 539 ? 6.328 -12.638 -5.630 1.00 84.44 539 VAL A C 1
ATOM 4074 O O . VAL A 1 539 ? 6.414 -13.608 -4.884 1.00 84.44 539 VAL A O 1
ATOM 4077 N N . GLY A 1 540 ? 7.042 -12.538 -6.756 1.00 81.69 540 GLY A N 1
ATOM 4078 C CA . GLY A 1 540 ? 7.961 -13.581 -7.219 1.00 81.69 540 GLY A CA 1
ATOM 4079 C C . GLY A 1 540 ? 9.060 -13.905 -6.203 1.00 81.69 540 GLY A C 1
ATOM 4080 O O . GLY A 1 540 ? 9.282 -15.071 -5.897 1.00 81.69 540 GLY A O 1
ATOM 4081 N N . TRP A 1 541 ? 9.685 -12.882 -5.613 1.00 83.19 541 TRP A N 1
ATOM 4082 C CA . TRP A 1 541 ? 10.697 -13.062 -4.562 1.00 83.19 541 TRP A CA 1
ATOM 4083 C C . TRP A 1 541 ? 10.110 -13.630 -3.265 1.00 83.19 541 TRP A C 1
ATOM 4085 O O . TRP A 1 541 ? 10.767 -14.410 -2.579 1.00 83.19 541 TRP A O 1
ATOM 4095 N N . SER A 1 542 ? 8.869 -13.266 -2.931 1.00 81.00 542 SER A N 1
ATOM 4096 C CA . SER A 1 542 ? 8.171 -13.828 -1.773 1.00 81.00 542 SER A CA 1
ATOM 4097 C C . SER A 1 542 ? 7.839 -15.310 -1.971 1.00 81.00 542 SER A C 1
ATOM 4099 O O . SER A 1 542 ? 7.964 -16.084 -1.027 1.00 81.00 542 SER A O 1
ATOM 4101 N N . LEU A 1 543 ? 7.428 -15.710 -3.179 1.00 78.88 543 LEU A N 1
ATOM 4102 C CA . LEU A 1 543 ? 7.119 -17.105 -3.516 1.00 78.88 543 LEU A CA 1
ATOM 4103 C C . LEU A 1 543 ? 8.378 -17.975 -3.626 1.00 78.88 543 LEU A C 1
ATOM 4105 O O . LEU A 1 543 ? 8.313 -19.177 -3.382 1.00 78.88 543 LEU A O 1
ATOM 4109 N N . SER A 1 544 ? 9.525 -17.375 -3.958 1.00 75.50 544 SER A N 1
ATOM 4110 C CA . SER A 1 544 ? 10.817 -18.065 -4.002 1.00 75.50 544 SER A CA 1
ATOM 4111 C C . SER A 1 544 ? 11.525 -18.135 -2.641 1.00 75.50 544 SER A C 1
ATOM 4113 O O . SER A 1 544 ? 12.673 -18.565 -2.582 1.00 75.50 544 SER A O 1
ATOM 4115 N N . GLY A 1 545 ? 10.902 -17.655 -1.556 1.00 72.81 545 GLY A N 1
ATOM 4116 C CA . GLY A 1 545 ? 11.500 -17.640 -0.214 1.00 72.81 545 GLY A CA 1
ATOM 4117 C C . GLY A 1 545 ? 12.672 -16.661 -0.038 1.00 72.81 545 GLY A C 1
ATOM 4118 O O . GLY A 1 545 ? 13.418 -16.763 0.935 1.00 72.81 545 GLY A O 1
ATOM 4119 N N . ALA A 1 546 ? 12.858 -15.713 -0.963 1.00 79.62 546 ALA A N 1
ATOM 4120 C CA . ALA A 1 546 ? 13.923 -14.717 -0.891 1.00 79.62 546 ALA A CA 1
ATOM 4121 C C . ALA A 1 546 ? 13.587 -13.588 0.103 1.00 79.62 546 ALA A C 1
ATOM 4123 O O . ALA A 1 546 ? 12.441 -13.383 0.507 1.00 79.62 546 ALA A O 1
ATOM 4124 N N . ASN A 1 547 ? 14.599 -12.809 0.500 1.00 82.56 547 ASN A N 1
ATOM 4125 C CA . ASN A 1 547 ? 14.410 -11.723 1.459 1.00 82.56 547 ASN A CA 1
ATOM 4126 C C . ASN A 1 547 ? 13.473 -10.626 0.906 1.00 82.56 547 ASN A C 1
ATOM 4128 O O . ASN A 1 547 ? 13.829 -9.877 -0.009 1.00 82.56 547 ASN A O 1
ATOM 4132 N N . VAL A 1 548 ? 12.297 -10.489 1.526 1.00 82.38 548 VAL A N 1
ATOM 4133 C CA . VAL A 1 548 ? 11.237 -9.546 1.127 1.00 82.38 548 VAL A CA 1
ATOM 4134 C C . VAL A 1 548 ? 11.674 -8.079 1.247 1.00 82.38 548 VAL A C 1
ATOM 4136 O O . VAL A 1 548 ? 11.245 -7.235 0.461 1.00 82.38 548 VAL A O 1
ATOM 4139 N N . LEU A 1 549 ? 12.561 -7.751 2.191 1.00 84.25 549 LEU A N 1
ATOM 4140 C CA . LEU A 1 549 ? 13.059 -6.385 2.372 1.00 84.25 549 LEU A CA 1
ATOM 4141 C C . LEU A 1 549 ? 14.049 -5.983 1.272 1.00 84.25 549 LEU A C 1
ATOM 4143 O O . LEU A 1 549 ? 14.098 -4.823 0.869 1.00 84.25 549 LEU A O 1
ATOM 4147 N N . VAL A 1 550 ? 14.831 -6.933 0.759 1.00 85.25 550 VAL A N 1
ATOM 4148 C CA . VAL A 1 550 ? 15.664 -6.685 -0.424 1.00 85.25 550 VAL A CA 1
ATOM 4149 C C . VAL A 1 550 ? 14.762 -6.538 -1.652 1.00 85.25 550 VAL A C 1
ATOM 4151 O O . VAL A 1 550 ? 14.920 -5.571 -2.396 1.00 85.25 550 VAL A O 1
ATOM 4154 N N . ALA A 1 551 ? 13.750 -7.401 -1.802 1.00 84.31 551 ALA A N 1
ATOM 4155 C CA . ALA A 1 551 ? 12.770 -7.308 -2.886 1.00 84.31 551 ALA A CA 1
ATOM 4156 C C . ALA A 1 551 ? 12.076 -5.936 -2.936 1.00 84.31 551 ALA A C 1
ATOM 4158 O O . ALA A 1 551 ? 11.926 -5.359 -4.013 1.00 84.31 551 ALA A O 1
ATOM 4159 N N . SER A 1 552 ? 11.698 -5.376 -1.781 1.00 88.38 552 SER A N 1
ATOM 4160 C CA . SER A 1 552 ? 11.030 -4.072 -1.723 1.00 88.38 552 SER A CA 1
ATOM 4161 C C . SER A 1 552 ? 11.932 -2.929 -2.201 1.00 88.38 552 SER A C 1
ATOM 4163 O O . SER A 1 552 ? 11.472 -2.075 -2.955 1.00 88.38 552 SER A O 1
ATOM 4165 N N . ARG A 1 553 ? 13.228 -2.935 -1.858 1.00 89.56 553 ARG A N 1
ATOM 4166 C CA . ARG A 1 553 ? 14.199 -1.936 -2.346 1.00 89.56 553 ARG A CA 1
ATOM 4167 C C . ARG A 1 553 ? 14.390 -2.023 -3.860 1.00 89.56 553 ARG A C 1
ATOM 4169 O O . ARG A 1 553 ? 14.337 -0.998 -4.536 1.00 89.56 553 ARG A O 1
ATOM 4176 N N . TYR A 1 554 ? 14.542 -3.235 -4.399 1.00 88.25 554 TYR A N 1
ATOM 4177 C CA . TYR A 1 554 ? 14.596 -3.450 -5.850 1.00 88.25 554 TYR A CA 1
ATOM 4178 C C . TYR A 1 554 ? 13.321 -2.948 -6.533 1.00 88.25 554 TYR A C 1
ATOM 4180 O O . TYR A 1 554 ? 13.379 -2.271 -7.559 1.00 88.25 554 TYR A O 1
ATOM 4188 N N . GLN A 1 555 ? 12.165 -3.215 -5.930 1.00 90.88 555 GLN A N 1
ATOM 4189 C CA . GLN A 1 555 ? 10.880 -2.793 -6.463 1.00 90.88 555 GLN A CA 1
ATOM 4190 C C . GLN A 1 555 ? 10.702 -1.266 -6.467 1.00 90.88 555 GLN A C 1
ATOM 4192 O O . GLN A 1 555 ? 10.139 -0.734 -7.426 1.00 90.88 555 GLN A O 1
ATOM 4197 N N . MET A 1 556 ? 11.201 -0.556 -5.446 1.00 91.25 556 MET A N 1
ATOM 4198 C CA . MET A 1 556 ? 11.218 0.914 -5.418 1.00 91.25 556 MET A CA 1
ATOM 4199 C C . MET A 1 556 ? 12.039 1.478 -6.582 1.00 91.25 556 MET A C 1
ATOM 4201 O O . MET A 1 556 ? 11.555 2.345 -7.310 1.00 91.25 556 MET A O 1
ATOM 4205 N N . VAL A 1 557 ? 13.246 0.944 -6.804 1.00 92.12 557 VAL A N 1
ATOM 4206 C CA . VAL A 1 557 ? 14.120 1.366 -7.912 1.00 92.12 557 VAL A CA 1
ATOM 4207 C C . VAL A 1 557 ? 13.440 1.127 -9.261 1.00 92.12 557 VAL A C 1
ATOM 4209 O O . VAL A 1 557 ? 13.359 2.043 -10.081 1.00 92.12 557 VAL A O 1
ATOM 4212 N N . VAL A 1 558 ? 12.877 -0.066 -9.477 1.00 91.12 558 VAL A N 1
ATOM 4213 C CA . VAL A 1 558 ? 12.191 -0.406 -10.732 1.00 91.12 558 VAL A CA 1
ATOM 4214 C C . VAL A 1 558 ? 10.983 0.503 -10.975 1.00 91.12 558 VAL A C 1
ATOM 4216 O O . VAL A 1 558 ? 10.803 0.970 -12.095 1.00 91.12 558 VAL A O 1
ATOM 4219 N N . MET A 1 559 ? 10.176 0.825 -9.959 1.00 92.12 559 MET A N 1
ATOM 4220 C CA . MET A 1 559 ? 9.020 1.722 -10.132 1.00 92.12 559 MET A CA 1
ATOM 4221 C C . MET A 1 559 ? 9.421 3.144 -10.537 1.00 92.12 559 MET A C 1
ATOM 4223 O O . MET A 1 559 ? 8.776 3.750 -11.401 1.00 92.12 559 MET A O 1
ATOM 4227 N N . ILE A 1 560 ? 10.517 3.658 -9.974 1.00 93.38 560 ILE A N 1
ATOM 4228 C CA . ILE A 1 560 ? 11.073 4.958 -10.363 1.00 93.38 560 ILE A CA 1
ATOM 4229 C C . ILE A 1 560 ? 11.596 4.897 -11.805 1.00 93.38 560 ILE A C 1
ATOM 4231 O O . ILE A 1 560 ? 11.289 5.785 -12.601 1.00 93.38 560 ILE A O 1
ATOM 4235 N N . MET A 1 561 ? 12.305 3.828 -12.184 1.00 93.88 561 MET A N 1
ATOM 4236 C CA . MET A 1 561 ? 12.790 3.626 -13.557 1.00 93.88 561 MET A CA 1
ATOM 4237 C C . MET A 1 561 ? 11.646 3.542 -14.578 1.00 93.88 561 MET A C 1
ATOM 4239 O O . MET A 1 561 ? 11.723 4.173 -15.632 1.00 93.88 561 MET A O 1
ATOM 4243 N N . LEU A 1 562 ? 10.569 2.811 -14.268 1.00 94.19 562 LEU A N 1
ATOM 4244 C CA . LEU A 1 562 ? 9.380 2.713 -15.123 1.00 94.19 562 LEU A CA 1
ATOM 4245 C C . LEU A 1 562 ? 8.745 4.087 -15.348 1.00 94.19 562 LEU A C 1
ATOM 4247 O O . LEU A 1 562 ? 8.431 4.458 -16.481 1.00 94.19 562 LEU A O 1
ATOM 4251 N N . THR A 1 563 ? 8.602 4.874 -14.284 1.00 94.62 563 THR A N 1
ATOM 4252 C CA . THR A 1 563 ? 8.018 6.219 -14.363 1.00 94.62 563 THR A CA 1
ATOM 4253 C C . THR A 1 563 ? 8.923 7.179 -15.142 1.00 94.62 563 THR A C 1
ATOM 4255 O O . THR A 1 563 ? 8.450 7.915 -16.006 1.00 94.62 563 THR A O 1
ATOM 4258 N N . ALA A 1 564 ? 10.238 7.127 -14.919 1.00 95.31 564 ALA A N 1
ATOM 4259 C CA . ALA A 1 564 ? 11.204 7.949 -15.646 1.00 95.31 564 ALA A CA 1
ATOM 4260 C C . ALA A 1 564 ? 11.249 7.608 -17.147 1.00 95.31 564 ALA A C 1
ATOM 4262 O O . ALA A 1 564 ? 11.225 8.504 -17.993 1.00 95.31 564 ALA A O 1
ATOM 4263 N N . SER A 1 565 ? 11.260 6.319 -17.501 1.00 95.94 565 SER A N 1
ATOM 4264 C CA . SER A 1 565 ? 11.285 5.881 -18.903 1.00 95.94 565 SER A CA 1
ATOM 4265 C C . SER A 1 565 ? 9.976 6.175 -19.634 1.00 95.94 565 SER A C 1
ATOM 4267 O O . SER A 1 565 ? 10.007 6.579 -20.802 1.00 95.94 565 SER A O 1
ATOM 4269 N N . THR A 1 566 ? 8.833 6.056 -18.946 1.00 95.81 566 THR A N 1
ATOM 4270 C CA . THR A 1 566 ? 7.528 6.432 -19.513 1.00 95.81 566 THR A CA 1
ATOM 4271 C C . THR A 1 566 ? 7.429 7.931 -19.739 1.00 95.81 566 THR A C 1
ATOM 4273 O O . THR A 1 566 ? 7.003 8.346 -20.813 1.00 95.81 566 THR A O 1
ATOM 4276 N N . ALA A 1 567 ? 7.890 8.759 -18.799 1.00 96.00 567 ALA A N 1
ATOM 4277 C CA . ALA A 1 567 ? 7.971 10.207 -18.987 1.00 96.00 567 ALA A CA 1
ATOM 4278 C C . ALA A 1 567 ? 8.854 10.590 -20.181 1.00 96.00 567 ALA A C 1
ATOM 4280 O O . ALA A 1 567 ? 8.435 11.377 -21.030 1.00 96.00 567 ALA A O 1
ATOM 4281 N N . LEU A 1 568 ? 10.035 9.981 -20.300 1.00 96.62 568 LEU A N 1
ATOM 4282 C CA . LEU A 1 568 ? 10.956 10.273 -21.393 1.00 96.62 568 LEU A CA 1
ATOM 4283 C C . LEU A 1 568 ? 10.416 9.800 -22.755 1.00 96.62 568 LEU A C 1
ATOM 4285 O O . LEU A 1 568 ? 10.417 10.574 -23.711 1.00 96.62 568 LEU A O 1
ATOM 4289 N N . SER A 1 569 ? 9.904 8.567 -22.852 1.00 96.75 569 SER A N 1
ATOM 4290 C CA . SER A 1 569 ? 9.329 8.037 -24.105 1.00 96.75 569 SER A CA 1
ATOM 4291 C C . SER A 1 569 ? 8.106 8.825 -24.558 1.00 96.75 569 SER A C 1
ATOM 4293 O O . SER A 1 569 ? 8.003 9.175 -25.732 1.00 96.75 569 SER A O 1
ATOM 4295 N N . THR A 1 570 ? 7.181 9.128 -23.643 1.00 95.56 570 THR A N 1
ATOM 4296 C CA . THR A 1 570 ? 5.968 9.890 -23.969 1.00 95.56 570 THR A CA 1
ATOM 4297 C C . THR A 1 570 ? 6.295 11.299 -24.415 1.00 95.56 570 THR A C 1
ATOM 4299 O O . THR A 1 570 ? 5.745 11.748 -25.417 1.00 95.56 570 THR A O 1
ATOM 4302 N N . MET A 1 571 ? 7.224 11.975 -23.737 1.00 95.62 571 MET A N 1
ATOM 4303 C CA . MET A 1 571 ? 7.669 13.306 -24.129 1.00 95.62 571 MET A CA 1
ATOM 4304 C C . MET A 1 571 ? 8.291 13.294 -25.532 1.00 95.62 571 MET A C 1
ATOM 4306 O O . MET A 1 571 ? 7.878 14.085 -26.379 1.00 95.62 571 MET A O 1
ATOM 4310 N N . LEU A 1 572 ? 9.213 12.366 -25.812 1.00 95.19 572 LEU A N 1
ATOM 4311 C CA . LEU A 1 572 ? 9.835 12.232 -27.134 1.00 95.19 572 LEU A CA 1
ATOM 4312 C C . LEU A 1 572 ? 8.800 11.929 -28.227 1.00 95.19 572 LEU A C 1
ATOM 4314 O O . LEU A 1 572 ? 8.792 12.588 -29.266 1.00 95.19 572 LEU A O 1
ATOM 4318 N N . ALA A 1 573 ? 7.893 10.980 -27.987 1.00 94.06 573 ALA A N 1
ATOM 4319 C CA . ALA A 1 573 ? 6.883 10.584 -28.965 1.00 94.06 573 ALA A CA 1
ATOM 4320 C C . ALA A 1 573 ? 5.844 11.684 -29.232 1.00 94.06 573 ALA A C 1
ATOM 4322 O O . ALA A 1 573 ? 5.467 11.904 -30.381 1.00 94.06 573 ALA A O 1
ATOM 4323 N N . VAL A 1 574 ? 5.389 12.393 -28.194 1.00 93.38 574 VAL A N 1
ATOM 4324 C CA . VAL A 1 574 ? 4.416 13.492 -28.314 1.00 93.38 574 VAL A CA 1
ATOM 4325 C C . VAL A 1 574 ? 5.028 14.686 -29.041 1.00 93.38 574 VAL A C 1
ATOM 4327 O O . VAL A 1 574 ? 4.384 15.246 -29.927 1.00 93.38 574 VAL A O 1
ATOM 4330 N N . ILE A 1 575 ? 6.270 15.059 -28.714 1.00 91.56 575 ILE A N 1
ATOM 4331 C CA . ILE A 1 575 ? 6.973 16.153 -29.399 1.00 91.56 575 ILE A CA 1
ATOM 4332 C C . ILE A 1 575 ? 7.222 15.788 -30.865 1.00 91.56 575 ILE A C 1
ATOM 4334 O O . ILE A 1 575 ? 6.966 16.611 -31.742 1.00 91.56 575 ILE A O 1
ATOM 4338 N N . PHE A 1 576 ? 7.650 14.553 -31.145 1.00 91.06 576 PHE A N 1
ATOM 4339 C CA . PHE A 1 576 ? 7.819 14.065 -32.514 1.00 91.06 576 PHE A CA 1
ATOM 4340 C C . PHE A 1 576 ? 6.493 14.052 -33.290 1.00 91.06 576 PHE A C 1
ATOM 4342 O O . PHE A 1 576 ? 6.427 14.494 -34.432 1.00 91.06 576 PHE A O 1
ATOM 4349 N N . CYS A 1 577 ? 5.403 13.605 -32.664 1.00 88.69 577 CYS A N 1
ATOM 4350 C CA . CYS A 1 577 ? 4.075 13.649 -33.272 1.00 88.69 577 CYS A CA 1
ATOM 4351 C C . CYS A 1 577 ? 3.658 15.093 -33.599 1.00 88.69 577 CYS A C 1
ATOM 4353 O O . CYS A 1 577 ? 3.186 15.367 -34.701 1.00 88.69 577 CYS A O 1
ATOM 4355 N N . ALA A 1 578 ? 3.857 16.031 -32.668 1.00 86.75 578 ALA A N 1
ATOM 4356 C CA . ALA A 1 578 ? 3.514 17.436 -32.869 1.00 86.75 578 ALA A CA 1
ATOM 4357 C C . ALA A 1 578 ? 4.364 18.102 -33.968 1.00 86.75 578 ALA A C 1
ATOM 4359 O O . ALA A 1 578 ? 3.842 18.913 -34.733 1.00 86.75 578 ALA A O 1
ATOM 4360 N N . SER A 1 579 ? 5.651 17.753 -34.078 1.00 83.50 579 SER A N 1
ATOM 4361 C CA . SER A 1 579 ? 6.544 18.314 -35.099 1.00 83.50 579 SER A CA 1
ATOM 4362 C C . SER A 1 579 ? 6.269 17.775 -36.503 1.00 83.50 579 SER A C 1
ATOM 4364 O O . SER A 1 579 ? 6.444 18.509 -37.471 1.00 83.50 579 SER A O 1
ATOM 4366 N N . VAL A 1 580 ? 5.809 16.526 -36.635 1.00 82.69 580 VAL A N 1
ATOM 4367 C CA . VAL A 1 580 ? 5.481 15.930 -37.940 1.00 82.69 580 VAL A CA 1
ATOM 4368 C C . VAL A 1 580 ? 4.138 16.430 -38.479 1.00 82.69 580 VAL A C 1
ATOM 4370 O O . VAL A 1 580 ? 4.024 16.695 -39.677 1.00 82.69 580 VAL A O 1
ATOM 4373 N N . LEU A 1 581 ? 3.124 16.590 -37.619 1.00 76.50 581 LEU A N 1
ATOM 4374 C CA . LEU A 1 581 ? 1.775 17.002 -38.044 1.00 76.50 581 LEU A CA 1
ATOM 4375 C C . LEU A 1 581 ? 1.684 18.479 -38.457 1.00 76.50 581 LEU A C 1
ATOM 4377 O O . LEU A 1 581 ? 0.777 18.873 -39.192 1.00 76.50 581 LEU A O 1
ATOM 4381 N N . ILE A 1 582 ? 2.638 19.297 -38.027 1.00 71.38 582 ILE A N 1
ATOM 4382 C CA . ILE A 1 582 ? 2.752 20.702 -38.408 1.00 71.38 582 ILE A CA 1
ATOM 4383 C C . ILE A 1 582 ? 4.104 20.819 -39.074 1.00 71.38 582 ILE A C 1
ATOM 4385 O O . ILE A 1 582 ? 5.092 20.901 -38.367 1.00 71.38 582 ILE A O 1
ATOM 4389 N N . ASN A 1 583 ? 4.203 20.803 -40.404 1.00 60.25 583 ASN A N 1
ATOM 4390 C CA . ASN A 1 583 ? 5.491 20.859 -41.107 1.00 60.25 583 ASN A CA 1
ATOM 4391 C C . ASN A 1 583 ? 5.549 22.029 -42.100 1.00 60.25 583 ASN A C 1
ATOM 4393 O O . ASN A 1 583 ? 4.594 22.226 -42.840 1.00 60.25 583 ASN A O 1
ATOM 4397 N N . GLY A 1 584 ? 6.665 22.782 -42.075 1.00 53.31 584 GLY A N 1
ATOM 4398 C CA . GLY A 1 584 ? 7.138 23.829 -43.015 1.00 53.31 584 GLY A CA 1
ATOM 4399 C C . GLY A 1 584 ? 6.233 25.028 -43.345 1.00 53.31 584 GLY A C 1
ATOM 4400 O O . GLY A 1 584 ? 6.658 26.172 -43.251 1.00 53.31 584 GLY A O 1
ATOM 4401 N N . THR A 1 585 ? 4.990 24.774 -43.727 1.00 54.31 585 THR A N 1
ATOM 4402 C CA . THR A 1 585 ? 3.974 25.763 -44.103 1.00 54.31 585 THR A CA 1
ATOM 4403 C C . THR A 1 585 ? 3.049 26.051 -42.912 1.00 54.31 585 THR A C 1
ATOM 4405 O O . THR A 1 585 ? 2.815 25.136 -42.118 1.00 54.31 585 THR A O 1
ATOM 4408 N N . PRO A 1 586 ? 2.483 27.264 -42.764 1.00 55.38 586 PRO A N 1
ATOM 4409 C CA . PRO A 1 586 ? 1.515 27.612 -41.713 1.00 55.38 586 PRO A CA 1
ATOM 4410 C C . PRO A 1 586 ? 0.129 26.978 -41.961 1.00 55.38 586 PRO A C 1
ATOM 4412 O O . PRO A 1 586 ? -0.900 27.631 -41.849 1.00 55.38 586 PRO A O 1
ATOM 4415 N N . MET A 1 587 ? 0.094 25.697 -42.334 1.00 57.06 587 MET A N 1
ATOM 4416 C CA . MET A 1 587 ? -1.123 24.917 -42.544 1.00 57.06 587 MET A CA 1
ATOM 4417 C C . MET A 1 587 ? -1.025 23.605 -41.773 1.00 57.06 587 MET A C 1
ATOM 4419 O O . MET A 1 587 ? -0.015 22.897 -41.837 1.00 57.06 587 MET A O 1
ATOM 4423 N N . LEU A 1 588 ? -2.090 23.290 -41.041 1.00 60.88 588 LEU A N 1
ATOM 4424 C CA . LEU A 1 588 ? -2.237 22.047 -40.301 1.00 60.88 588 LEU A CA 1
ATOM 4425 C C . LEU A 1 588 ? -2.499 20.907 -41.299 1.00 60.88 588 LEU A C 1
ATOM 4427 O O . LEU A 1 588 ? -3.515 20.903 -41.988 1.00 60.88 588 LEU A O 1
ATOM 4431 N N . ARG A 1 589 ? -1.583 19.936 -41.407 1.00 60.03 589 ARG A N 1
ATOM 4432 C CA . ARG A 1 589 ? -1.706 18.835 -42.379 1.00 60.03 589 ARG A CA 1
ATOM 4433 C C . ARG A 1 589 ? -2.507 17.669 -41.797 1.00 60.03 589 ARG A C 1
ATOM 4435 O O . ARG A 1 589 ? -1.961 16.587 -41.586 1.00 60.03 589 ARG A O 1
ATOM 4442 N N . LEU A 1 590 ? -3.808 17.873 -41.561 1.00 59.66 590 LEU A N 1
ATOM 4443 C CA . LEU A 1 590 ? -4.720 16.754 -41.266 1.00 59.66 590 LEU A CA 1
ATOM 4444 C C . LEU A 1 590 ? -4.855 15.789 -42.452 1.00 59.66 590 LEU A C 1
ATOM 4446 O O . LEU A 1 590 ? -5.160 14.622 -42.236 1.00 59.66 590 LEU A O 1
ATOM 4450 N N . ASP A 1 591 ? -4.538 16.228 -43.672 1.00 56.47 591 ASP A N 1
ATOM 4451 C CA . ASP A 1 591 ? -4.581 15.398 -44.887 1.00 56.47 591 ASP A CA 1
ATOM 4452 C C . ASP A 1 591 ? -3.615 14.196 -44.845 1.00 56.47 591 ASP A C 1
ATOM 4454 O O . ASP A 1 591 ? -3.736 13.258 -45.630 1.00 56.47 591 ASP A O 1
ATOM 4458 N N . LEU A 1 592 ? -2.654 14.198 -43.912 1.00 56.91 592 LEU A N 1
ATOM 4459 C CA . LEU A 1 592 ? -1.739 13.081 -43.658 1.00 56.91 592 LEU A CA 1
ATOM 4460 C C . LEU A 1 592 ? -2.322 12.019 -42.712 1.00 56.91 592 LEU A C 1
ATOM 4462 O O . LEU A 1 592 ? -1.751 10.930 -42.614 1.00 56.91 592 LEU A O 1
ATOM 4466 N N . LEU A 1 593 ? -3.423 12.317 -42.010 1.00 56.78 593 LEU A N 1
ATOM 4467 C CA . LEU A 1 593 ? -4.098 11.382 -41.113 1.00 56.78 593 LEU A CA 1
ATOM 4468 C C . LEU A 1 593 ? -4.926 10.406 -41.945 1.00 56.78 593 LEU A C 1
ATOM 4470 O O . LEU A 1 593 ? -6.098 10.618 -42.244 1.00 56.78 593 LEU A O 1
ATOM 4474 N N . THR A 1 594 ? -4.315 9.281 -42.294 1.00 55.72 594 THR A N 1
ATOM 4475 C CA . THR A 1 594 ? -5.073 8.169 -42.868 1.00 55.72 594 THR A CA 1
ATOM 4476 C C . THR A 1 594 ? -5.908 7.529 -41.759 1.00 55.72 594 THR A C 1
ATOM 4478 O O . THR A 1 594 ? -5.378 6.925 -40.820 1.00 55.72 594 THR A O 1
ATOM 4481 N N . ALA A 1 595 ? -7.231 7.692 -41.835 1.00 49.78 595 ALA A N 1
ATOM 4482 C CA . ALA A 1 595 ? -8.155 6.981 -40.963 1.00 49.78 595 ALA A CA 1
ATOM 4483 C C . ALA A 1 595 ? -8.043 5.478 -41.247 1.00 49.78 595 ALA A C 1
ATOM 4485 O O . ALA A 1 595 ? -8.156 5.028 -42.392 1.00 49.78 595 ALA A O 1
ATOM 4486 N N . ASN A 1 596 ? -7.817 4.681 -40.206 1.00 42.91 596 ASN A N 1
ATOM 4487 C CA . ASN A 1 596 ? -7.872 3.235 -40.333 1.00 42.91 596 ASN A CA 1
ATOM 4488 C C . ASN A 1 596 ? -9.338 2.869 -40.624 1.00 42.91 596 ASN A C 1
ATOM 4490 O O . ASN A 1 596 ? -10.179 3.020 -39.737 1.00 42.91 596 ASN A O 1
ATOM 4494 N N . LYS A 1 597 ? -9.679 2.453 -41.858 1.00 27.44 597 LYS A N 1
ATOM 4495 C CA . LYS A 1 597 ? -11.044 1.987 -42.167 1.00 27.44 597 LYS A CA 1
ATOM 4496 C C . LYS A 1 597 ? -11.418 0.927 -41.120 1.00 27.44 597 LYS A C 1
ATOM 4498 O O . LYS A 1 597 ? -10.706 -0.078 -41.027 1.00 27.44 597 LYS A O 1
ATOM 4503 N N . PRO A 1 598 ? -12.484 1.115 -40.320 1.00 30.06 598 PRO A N 1
ATOM 4504 C CA . PRO A 1 598 ? -12.919 0.068 -39.412 1.00 30.06 598 PRO A CA 1
ATOM 4505 C C . PRO A 1 598 ? -13.264 -1.158 -40.260 1.00 30.06 598 PRO A C 1
ATOM 4507 O O . PRO A 1 598 ? -13.944 -1.031 -41.279 1.00 30.06 598 PRO A O 1
ATOM 4510 N N . LYS A 1 599 ? -12.769 -2.342 -39.873 1.00 32.00 599 LYS A N 1
ATOM 4511 C CA . LYS A 1 599 ? -13.206 -3.614 -40.462 1.00 32.00 599 LYS A CA 1
ATOM 4512 C C . LYS A 1 599 ? -14.718 -3.716 -40.241 1.00 32.00 599 LYS A C 1
ATOM 4514 O O . LYS A 1 599 ? -15.150 -4.083 -39.151 1.00 32.00 599 LYS A O 1
ATOM 4519 N N . GLN A 1 600 ? -15.508 -3.335 -41.246 1.00 28.92 600 GLN A N 1
ATOM 4520 C CA . GLN A 1 600 ? -16.950 -3.543 -41.258 1.00 28.92 600 GLN A CA 1
ATOM 4521 C C . GLN A 1 600 ? -17.196 -5.037 -41.074 1.00 28.92 600 GLN A C 1
ATOM 4523 O O . GLN A 1 600 ? -16.729 -5.864 -41.858 1.00 28.92 600 GLN A O 1
ATOM 4528 N N . ALA A 1 601 ? -17.891 -5.373 -39.991 1.00 31.36 601 ALA A N 1
ATOM 4529 C CA . ALA A 1 601 ? -18.478 -6.683 -39.825 1.00 31.36 601 ALA A CA 1
ATOM 4530 C C . ALA A 1 601 ? -19.415 -6.926 -41.014 1.00 31.36 601 ALA A C 1
ATOM 4532 O O . ALA A 1 601 ? -20.289 -6.110 -41.302 1.00 31.36 601 ALA A O 1
ATOM 4533 N N . VAL A 1 602 ? -19.190 -8.035 -41.713 1.00 31.39 602 VAL A N 1
ATOM 4534 C CA . VAL A 1 602 ? -20.107 -8.573 -42.714 1.00 31.39 602 VAL A CA 1
ATOM 4535 C C . VAL A 1 602 ? -21.426 -8.865 -42.001 1.00 31.39 602 VAL A C 1
ATOM 4537 O O . VAL A 1 602 ? -21.541 -9.866 -41.299 1.00 31.39 602 VAL A O 1
ATOM 4540 N N . ASN A 1 603 ? -22.404 -7.972 -42.146 1.00 26.61 603 ASN A N 1
ATOM 4541 C CA . ASN A 1 603 ? -23.788 -8.257 -41.798 1.00 26.61 603 ASN A CA 1
ATOM 4542 C C . ASN A 1 603 ? -24.447 -8.926 -43.005 1.00 26.61 603 ASN A C 1
ATOM 4544 O O . ASN A 1 603 ? -24.873 -8.272 -43.953 1.00 26.61 603 ASN A O 1
ATOM 4548 N N . MET A 1 604 ? -24.519 -10.255 -42.946 1.00 31.17 604 MET A N 1
ATOM 4549 C CA . MET A 1 604 ? -25.580 -11.014 -43.597 1.00 31.17 604 MET A CA 1
ATOM 4550 C C . MET A 1 604 ? -26.878 -10.757 -42.827 1.00 31.17 604 MET A C 1
ATOM 4552 O O . MET A 1 604 ? -27.039 -11.222 -41.702 1.00 31.17 604 MET A O 1
ATOM 4556 N N . SER A 1 605 ? -27.805 -10.009 -43.413 1.00 27.02 605 SER A N 1
ATOM 4557 C CA . SER A 1 605 ? -29.245 -10.293 -43.343 1.00 27.02 605 SER A CA 1
ATOM 4558 C C . SER A 1 605 ? -30.004 -9.320 -44.234 1.00 27.02 605 SER A C 1
ATOM 4560 O O . SER A 1 605 ? -29.670 -8.144 -44.353 1.00 27.02 605 SER A O 1
ATOM 4562 N N . GLY A 1 606 ? -30.975 -9.889 -44.940 1.00 25.44 606 GLY A N 1
ATOM 4563 C CA . GLY A 1 606 ? -31.721 -9.269 -46.016 1.00 25.44 606 GLY A CA 1
ATOM 4564 C C . GLY A 1 606 ? -32.602 -8.084 -45.624 1.00 25.44 606 GLY A C 1
ATOM 4565 O O . GLY A 1 606 ? -32.934 -7.856 -44.466 1.00 25.44 606 GLY A O 1
ATOM 4566 N N . THR A 1 607 ? -33.102 -7.486 -46.704 1.00 26.47 607 THR A N 1
ATOM 4567 C CA . THR A 1 607 ? -34.410 -6.840 -46.891 1.00 26.47 607 THR A CA 1
ATOM 4568 C C . THR A 1 607 ? -34.471 -5.308 -46.963 1.00 26.47 607 THR A C 1
ATOM 4570 O O . THR A 1 607 ? -34.362 -4.584 -45.987 1.00 26.47 607 THR A O 1
ATOM 4573 N N . SER A 1 608 ? -34.826 -4.884 -48.183 1.00 24.61 608 SER A N 1
ATOM 4574 C CA . SER A 1 608 ? -35.857 -3.891 -48.508 1.00 24.61 608 SER A CA 1
ATOM 4575 C C . SER A 1 608 ? -35.500 -2.396 -48.568 1.00 24.61 608 SER A C 1
ATOM 4577 O O . SER A 1 608 ? -35.367 -1.706 -47.569 1.00 24.61 608 SER A O 1
ATOM 4579 N N . ARG A 1 609 ? -35.560 -1.925 -49.823 1.00 25.20 609 ARG A N 1
ATOM 4580 C CA . ARG A 1 609 ? -36.227 -0.708 -50.326 1.00 25.20 609 ARG A CA 1
ATOM 4581 C C . ARG A 1 609 ? -35.666 0.693 -50.024 1.00 25.20 609 ARG A C 1
ATOM 4583 O O . ARG A 1 609 ? -35.772 1.229 -48.934 1.00 25.20 609 ARG A O 1
ATOM 4590 N N . SER A 1 610 ? -35.405 1.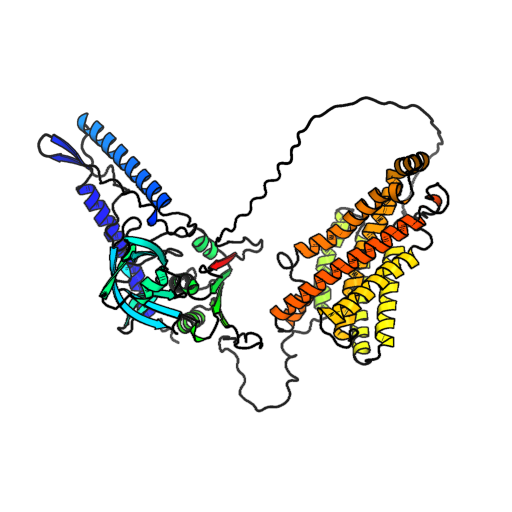346 -51.162 1.00 24.58 610 SER A N 1
ATOM 4591 C CA . SER A 1 610 ? -35.950 2.651 -51.574 1.00 24.58 610 SER A CA 1
ATOM 4592 C C . SER A 1 610 ? -35.148 3.916 -51.258 1.00 24.58 610 SER A C 1
ATOM 4594 O O . SER A 1 610 ? -35.174 4.449 -50.159 1.00 24.58 610 SER A O 1
ATOM 4596 N N . SER A 1 611 ? -34.535 4.436 -52.327 1.00 26.97 611 SER A N 1
ATOM 4597 C CA . SER A 1 611 ? -34.667 5.810 -52.838 1.00 26.97 611 SER A CA 1
ATOM 4598 C C . SER A 1 611 ? -34.958 6.928 -51.828 1.00 26.97 611 SER A C 1
ATOM 4600 O O . SER A 1 611 ? -36.086 7.064 -51.361 1.00 26.97 611 SER A O 1
ATOM 4602 N N . SER A 1 612 ? -34.023 7.869 -51.668 1.00 27.30 612 SER A N 1
ATOM 4603 C CA . SER A 1 612 ? -34.063 9.158 -52.390 1.00 27.30 612 SER A CA 1
ATOM 4604 C C . SER A 1 612 ? -32.964 10.107 -51.903 1.00 27.30 612 SER A C 1
ATOM 4606 O O . SER A 1 612 ? -32.723 10.267 -50.710 1.00 27.30 612 SER A O 1
ATOM 4608 N N . ARG A 1 613 ? -32.318 10.768 -52.868 1.00 27.83 613 ARG A N 1
ATOM 4609 C CA . ARG A 1 613 ? -31.555 12.008 -52.684 1.00 27.83 613 ARG A CA 1
ATOM 4610 C C . ARG A 1 613 ? -32.455 13.075 -52.056 1.00 27.83 613 ARG A C 1
ATOM 4612 O O . ARG A 1 613 ? -33.545 13.273 -52.575 1.00 27.83 613 ARG A O 1
ATOM 4619 N N . MET A 1 614 ? -31.948 13.860 -51.106 1.00 25.52 614 MET A N 1
ATOM 4620 C CA . MET A 1 614 ? -32.228 15.301 -51.101 1.00 25.52 614 MET A CA 1
ATOM 4621 C C . MET A 1 614 ? -31.216 16.070 -50.248 1.00 25.52 614 MET A C 1
ATOM 4623 O O . MET A 1 614 ? -31.154 15.957 -49.028 1.00 25.52 614 MET A O 1
ATOM 4627 N N . THR A 1 615 ? -30.431 16.872 -50.951 1.00 27.92 615 THR A N 1
ATOM 4628 C CA . THR A 1 615 ? -29.729 18.069 -50.503 1.00 27.92 615 THR A CA 1
ATOM 4629 C C . THR A 1 615 ? -30.641 18.969 -49.666 1.00 27.92 615 THR A C 1
ATOM 4631 O O . THR A 1 615 ? -31.739 19.281 -50.118 1.00 27.92 615 THR A O 1
ATOM 4634 N N . LEU A 1 616 ? -30.172 19.479 -48.523 1.00 26.23 616 LEU A N 1
ATOM 4635 C CA . LEU A 1 616 ? -30.706 20.718 -47.951 1.00 26.23 616 LEU A CA 1
ATOM 4636 C C . LEU A 1 616 ? -29.624 21.485 -47.184 1.00 26.23 616 LEU A C 1
ATOM 4638 O O . LEU A 1 616 ? -29.165 21.107 -46.110 1.00 26.23 616 LEU A O 1
ATOM 4642 N N . LEU A 1 617 ? -29.224 22.585 -47.814 1.00 26.50 617 LEU A N 1
ATOM 4643 C CA . LEU A 1 617 ? -28.575 23.734 -47.211 1.00 26.50 617 LEU A CA 1
ATOM 4644 C C . LEU A 1 617 ? -29.530 24.430 -46.228 1.00 26.50 617 LEU A C 1
ATOM 4646 O O . LEU A 1 617 ? -30.717 24.574 -46.516 1.00 26.50 617 LEU A O 1
ATOM 4650 N N . ARG A 1 618 ? -28.909 25.055 -45.218 1.00 24.03 618 ARG A N 1
ATOM 4651 C CA . ARG A 1 618 ? -29.216 26.393 -44.670 1.00 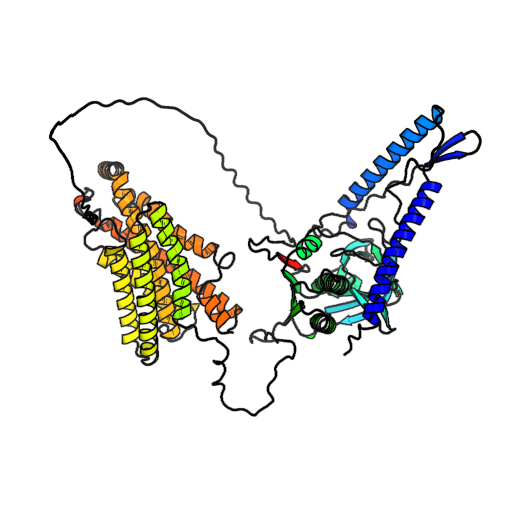24.03 618 ARG A CA 1
ATOM 4652 C C . ARG A 1 618 ? -29.868 26.460 -43.283 1.00 24.03 618 ARG A C 1
ATOM 4654 O O . ARG A 1 618 ? -30.823 25.770 -42.963 1.00 24.03 618 ARG A O 1
ATOM 4661 N N . ALA A 1 619 ? -29.389 27.497 -42.592 1.00 24.16 619 ALA A N 1
ATOM 4662 C CA . ALA A 1 619 ? -30.042 28.335 -41.587 1.00 24.16 619 ALA A CA 1
ATOM 4663 C C . ALA A 1 619 ? -29.707 28.021 -40.125 1.00 24.16 619 ALA A C 1
ATOM 4665 O O . ALA A 1 619 ? -30.109 27.020 -39.543 1.00 24.16 619 ALA A O 1
ATOM 4666 N N . GLY A 1 620 ? -28.954 28.954 -39.541 1.00 26.88 620 GLY A N 1
ATOM 4667 C CA . GLY A 1 620 ? -28.593 28.947 -38.139 1.00 26.88 620 GLY A CA 1
ATOM 4668 C C . GLY A 1 620 ? -29.740 29.295 -37.198 1.00 26.88 620 GLY A C 1
ATOM 4669 O O . GLY A 1 620 ? -30.785 29.803 -37.593 1.00 26.88 620 GLY A O 1
ATOM 4670 N N . ARG A 1 621 ? -29.459 29.088 -35.914 1.00 23.98 621 ARG A N 1
ATOM 4671 C CA . ARG A 1 621 ? -30.088 29.753 -34.773 1.00 23.98 621 ARG A CA 1
ATOM 4672 C C . ARG A 1 621 ? -29.089 29.722 -33.620 1.00 23.98 621 ARG A C 1
ATOM 4674 O O . ARG A 1 621 ? -28.738 28.653 -33.137 1.00 23.98 621 ARG A O 1
ATOM 4681 N N . ARG A 1 622 ? -28.640 30.900 -33.180 1.00 26.08 622 ARG A N 1
ATOM 4682 C CA . ARG A 1 622 ? -28.246 31.108 -31.778 1.00 26.08 622 ARG A CA 1
ATOM 4683 C C . ARG A 1 622 ? -29.527 31.290 -30.954 1.00 26.08 622 ARG A C 1
ATOM 4685 O O . ARG A 1 622 ? -30.480 31.882 -31.462 1.00 26.08 622 ARG A O 1
ATOM 4692 N N . PRO A 1 623 ? -29.528 30.842 -29.695 1.00 27.22 623 PRO A N 1
ATOM 4693 C CA . PRO A 1 623 ? -29.710 31.776 -28.574 1.00 27.22 623 PRO A CA 1
ATOM 4694 C C . PRO A 1 623 ? -28.582 31.582 -27.540 1.00 27.22 623 PRO A C 1
ATOM 4696 O O . PRO A 1 623 ? -28.096 30.477 -27.342 1.00 27.22 623 PRO A O 1
ATOM 4699 N N . LYS A 1 624 ? -27.919 32.660 -27.106 1.00 23.11 624 LYS A N 1
ATOM 4700 C CA . LYS A 1 624 ? -28.170 33.425 -25.864 1.00 23.11 624 LYS A CA 1
ATOM 4701 C C . LYS A 1 624 ? -27.952 32.617 -24.574 1.00 23.11 624 LYS A C 1
ATOM 4703 O O . LYS A 1 624 ? -28.822 31.884 -24.138 1.00 23.11 624 LYS A O 1
ATOM 4708 N N . SER A 1 625 ? -26.749 32.820 -24.029 1.00 23.56 625 SER A N 1
ATOM 4709 C CA . SER A 1 625 ? -26.432 33.123 -22.625 1.00 23.56 625 SER A CA 1
ATOM 4710 C C . SER A 1 625 ? -27.450 32.715 -21.558 1.00 23.56 625 SER A C 1
ATOM 4712 O O . SER A 1 625 ? -28.437 33.424 -21.381 1.00 23.56 625 SER A O 1
ATOM 4714 N N . ASP A 1 626 ? -27.072 31.724 -20.751 1.00 23.17 626 ASP A N 1
ATOM 4715 C CA . ASP A 1 626 ? -27.439 31.682 -19.339 1.00 23.17 626 ASP A CA 1
ATOM 4716 C C . ASP A 1 626 ? -26.179 31.667 -18.474 1.00 23.17 626 ASP A C 1
ATOM 4718 O O . ASP A 1 626 ? -25.258 30.862 -18.628 1.00 23.17 626 ASP A O 1
ATOM 4722 N N . LEU A 1 627 ? -26.150 32.673 -17.611 1.00 22.02 627 LEU A N 1
ATOM 4723 C CA . LEU A 1 627 ? -25.127 33.036 -16.658 1.00 22.02 627 LEU A CA 1
ATOM 4724 C C . LEU A 1 627 ? -25.463 32.311 -15.350 1.00 22.02 627 LEU A C 1
ATOM 4726 O O . LEU A 1 627 ? -26.415 32.690 -14.677 1.00 22.02 627 LEU A O 1
ATOM 4730 N N . TYR A 1 628 ? -24.688 31.296 -14.967 1.00 22.97 628 TYR A N 1
ATOM 4731 C CA . TYR A 1 628 ? -24.724 30.765 -13.603 1.00 22.97 628 TYR A CA 1
ATOM 4732 C C . TYR A 1 628 ? -23.385 31.009 -12.913 1.00 22.97 628 TYR A C 1
ATOM 4734 O O . TYR A 1 628 ? -22.366 30.386 -13.209 1.00 22.97 628 TYR A O 1
ATOM 4742 N N . LEU A 1 629 ? -23.426 31.954 -11.972 1.00 22.84 629 LEU A N 1
ATOM 4743 C CA . LEU A 1 629 ? -22.460 32.106 -10.898 1.00 22.84 629 LEU A CA 1
ATOM 4744 C C . LEU A 1 629 ? -22.372 30.804 -10.092 1.00 22.84 629 LEU A C 1
ATOM 4746 O O . LEU A 1 629 ? -23.370 30.350 -9.537 1.00 22.84 629 LEU A O 1
ATOM 4750 N N . SER A 1 630 ? -21.163 30.271 -9.926 1.00 22.73 630 SER A N 1
ATOM 4751 C CA . SER A 1 630 ? -20.835 29.433 -8.772 1.00 22.73 630 SER A CA 1
ATOM 4752 C C . SER A 1 630 ? -19.369 29.606 -8.376 1.00 22.73 630 SER A C 1
ATOM 4754 O O . SER A 1 630 ? -18.446 29.180 -9.064 1.00 22.73 630 SER A O 1
ATOM 4756 N N . ARG A 1 631 ? -19.221 30.331 -7.265 1.00 22.97 631 ARG A N 1
ATOM 4757 C CA . ARG A 1 631 ? -18.154 30.358 -6.256 1.00 22.97 631 ARG A CA 1
ATOM 4758 C C . ARG A 1 631 ? -16.932 29.453 -6.491 1.00 22.97 631 ARG A C 1
ATOM 4760 O O . ARG A 1 631 ? -16.977 28.250 -6.273 1.00 22.97 631 ARG A O 1
ATOM 4767 N N . ASN A 1 632 ? -15.796 30.106 -6.716 1.00 22.98 632 ASN A N 1
ATOM 4768 C CA . ASN A 1 632 ? -14.542 29.777 -6.031 1.00 22.98 632 ASN A CA 1
ATOM 4769 C C . ASN A 1 632 ? -14.382 30.808 -4.889 1.00 22.98 632 ASN A C 1
ATOM 4771 O O . ASN A 1 632 ? -14.803 31.954 -5.064 1.00 22.98 632 ASN A O 1
ATOM 4775 N N . PRO A 1 633 ? -13.828 30.427 -3.727 1.00 27.22 633 PRO A N 1
ATOM 4776 C CA . PRO A 1 633 ? -12.379 30.360 -3.676 1.00 27.22 633 PRO A CA 1
ATOM 4777 C C . PRO A 1 633 ? -11.837 29.097 -3.013 1.00 27.22 633 PRO A C 1
ATOM 4779 O O . PRO A 1 633 ? -12.292 28.619 -1.977 1.00 27.22 633 PRO A O 1
ATOM 4782 N N . SER A 1 634 ? -10.767 28.626 -3.631 1.00 22.53 634 SER A N 1
ATOM 4783 C CA . SER A 1 634 ? -9.734 27.803 -3.040 1.00 22.53 634 SER A CA 1
ATOM 4784 C C . SER A 1 634 ? -9.100 28.563 -1.867 1.00 22.53 634 SER A C 1
ATOM 4786 O O . SER A 1 634 ? -8.419 29.563 -2.079 1.00 22.53 634 SER A O 1
ATOM 4788 N N . CYS A 1 635 ? -9.291 28.075 -0.642 1.00 20.95 635 CYS A N 1
ATOM 4789 C CA . CYS A 1 635 ? -8.374 28.342 0.462 1.00 20.95 635 CYS A CA 1
ATOM 4790 C C . CYS A 1 635 ? -7.517 27.095 0.662 1.00 20.95 635 CYS A C 1
ATOM 4792 O O . CYS A 1 635 ? -7.973 26.057 1.136 1.00 20.95 635 CYS A O 1
ATOM 4794 N N . VAL A 1 636 ? -6.262 27.225 0.247 1.00 23.53 636 VAL A N 1
ATOM 4795 C CA . VAL A 1 636 ? -5.153 26.357 0.624 1.00 23.53 636 VAL A CA 1
ATOM 4796 C C . VAL A 1 636 ? -4.908 26.573 2.117 1.00 23.53 636 VAL A C 1
ATOM 4798 O O . VAL A 1 636 ? -4.481 27.651 2.518 1.00 23.53 636 VAL A O 1
ATOM 4801 N N . ALA A 1 637 ? -5.180 25.558 2.933 1.00 19.64 637 ALA A N 1
ATOM 4802 C CA . ALA A 1 637 ? -4.690 25.479 4.302 1.00 19.64 637 ALA A CA 1
ATOM 4803 C C . ALA A 1 637 ? -3.638 24.367 4.364 1.00 19.64 637 ALA A C 1
ATOM 4805 O O . ALA A 1 637 ? -3.944 23.177 4.318 1.00 19.64 637 ALA A O 1
ATOM 4806 N N . VAL A 1 638 ? -2.379 24.792 4.421 1.00 23.27 638 VAL A N 1
ATOM 4807 C CA . VAL A 1 638 ? -1.245 23.981 4.856 1.00 23.27 638 VAL A CA 1
ATOM 4808 C C . VAL A 1 638 ? -1.423 23.749 6.355 1.00 23.27 638 VAL A C 1
ATOM 4810 O O . VAL A 1 638 ? -1.395 24.700 7.129 1.00 23.27 638 VAL A O 1
ATOM 4813 N N . ALA A 1 639 ? -1.610 22.496 6.766 1.00 19.80 639 ALA A N 1
ATOM 4814 C CA . ALA A 1 639 ? -1.553 22.095 8.166 1.00 19.80 639 ALA A CA 1
ATOM 4815 C C . ALA A 1 639 ? -0.524 20.971 8.316 1.00 19.80 639 ALA A C 1
ATOM 4817 O O . ALA A 1 639 ? -0.816 19.787 8.165 1.00 19.80 639 ALA A O 1
ATOM 4818 N N . SER A 1 640 ? 0.710 21.370 8.607 1.00 23.00 640 SER A N 1
ATOM 4819 C CA . SER A 1 640 ? 1.715 20.526 9.238 1.00 23.00 640 SER A CA 1
ATOM 4820 C C . SER A 1 640 ? 1.217 20.124 10.627 1.00 23.00 640 SER A C 1
ATOM 4822 O O . SER A 1 640 ? 1.122 20.972 11.512 1.00 23.00 640 SER A O 1
ATOM 4824 N N . THR A 1 641 ? 0.898 18.850 10.837 1.00 20.83 641 THR A N 1
ATOM 4825 C CA . THR A 1 641 ? 0.711 18.291 12.182 1.00 20.83 641 THR A CA 1
ATOM 4826 C C . THR A 1 641 ? 1.403 16.939 12.273 1.00 20.83 641 THR A C 1
ATOM 4828 O O . THR A 1 641 ? 0.945 15.918 11.775 1.00 20.83 641 THR A O 1
ATOM 4831 N N . THR A 1 642 ? 2.567 16.969 12.909 1.00 23.34 642 THR A N 1
ATOM 4832 C CA . THR A 1 642 ? 3.197 15.849 13.597 1.00 23.34 642 THR A CA 1
ATOM 4833 C C . THR A 1 642 ? 2.245 15.386 14.701 1.00 23.34 642 THR A C 1
ATOM 4835 O O . THR A 1 642 ? 2.157 16.020 15.749 1.00 23.34 642 THR A O 1
ATOM 4838 N N . THR A 1 643 ? 1.509 14.299 14.479 1.00 21.67 643 THR A N 1
ATOM 4839 C CA . THR A 1 643 ? 0.658 13.684 15.508 1.00 21.67 643 THR A CA 1
ATOM 4840 C C . THR A 1 643 ? 0.831 12.169 15.514 1.00 21.67 643 THR A C 1
ATOM 4842 O O . THR A 1 643 ? 0.391 11.438 14.631 1.00 21.67 643 THR A O 1
ATOM 4845 N N . SER A 1 644 ? 1.506 11.705 16.564 1.00 26.53 644 SER A N 1
ATOM 4846 C CA . SER A 1 644 ? 1.576 10.315 16.998 1.00 26.53 644 SER A CA 1
ATOM 4847 C C . SER A 1 644 ? 0.176 9.804 17.341 1.00 26.53 644 SER A C 1
ATOM 4849 O O . SER A 1 644 ? -0.438 10.291 18.290 1.00 26.53 644 SER A O 1
ATOM 4851 N N . SER A 1 645 ? -0.327 8.825 16.590 1.00 24.11 645 SER A N 1
ATOM 4852 C CA . SER A 1 645 ? -1.560 8.109 16.923 1.00 24.11 645 SER A CA 1
ATOM 4853 C C . SER A 1 645 ? -1.505 6.665 16.422 1.00 24.11 645 SER A C 1
ATOM 4855 O O . SER A 1 645 ? -1.041 6.382 15.318 1.00 24.11 645 SER A O 1
ATOM 4857 N N . THR A 1 646 ? -1.969 5.741 17.259 1.00 32.53 646 THR A N 1
ATOM 4858 C CA . THR A 1 646 ? -2.175 4.326 16.945 1.00 32.53 646 THR A CA 1
ATOM 4859 C C . THR A 1 646 ? -3.240 4.221 15.851 1.00 32.53 646 THR A C 1
ATOM 4861 O O . THR A 1 646 ? -4.421 4.452 16.103 1.00 32.53 646 THR A O 1
ATOM 4864 N N . THR A 1 647 ? -2.843 3.945 14.607 1.00 27.67 647 THR A N 1
ATOM 4865 C CA . THR A 1 647 ? -3.768 3.940 13.464 1.00 27.67 647 THR A CA 1
ATOM 4866 C C . THR A 1 647 ? -4.370 2.547 13.273 1.00 27.67 647 THR A C 1
ATOM 4868 O O . THR A 1 647 ? -3.667 1.614 12.894 1.00 27.67 647 THR A O 1
ATOM 4871 N N . ALA A 1 648 ? -5.675 2.392 13.503 1.00 30.34 648 ALA A N 1
ATOM 4872 C CA . ALA A 1 648 ? -6.416 1.214 13.054 1.00 30.34 648 ALA A CA 1
ATOM 4873 C C . ALA A 1 648 ? -6.845 1.429 11.594 1.00 30.34 648 ALA A C 1
ATOM 4875 O O . ALA A 1 648 ? -7.737 2.231 11.313 1.00 30.34 648 ALA A O 1
ATOM 4876 N N . THR A 1 649 ? -6.208 0.741 10.648 1.00 30.42 649 THR A N 1
ATOM 4877 C CA . THR A 1 649 ? -6.573 0.805 9.226 1.00 30.42 649 THR A CA 1
ATOM 4878 C C . THR A 1 649 ? -7.556 -0.313 8.874 1.00 30.42 649 THR A C 1
ATOM 4880 O O . THR A 1 649 ? -7.333 -1.496 9.131 1.00 30.42 649 THR A O 1
ATOM 4883 N N . ARG A 1 650 ? -8.698 0.065 8.290 1.00 26.02 650 ARG A N 1
ATOM 4884 C CA . ARG A 1 650 ? -9.720 -0.870 7.803 1.00 26.02 650 ARG A CA 1
ATOM 4885 C C . ARG A 1 650 ? -9.312 -1.347 6.408 1.00 26.02 650 ARG A C 1
ATOM 4887 O O . ARG A 1 650 ? -9.346 -0.558 5.470 1.00 26.02 650 ARG A O 1
ATOM 4894 N N . THR A 1 651 ? -8.949 -2.619 6.260 1.00 30.44 651 THR A N 1
ATOM 4895 C CA . THR A 1 651 ? -8.796 -3.239 4.934 1.00 30.44 651 THR A CA 1
ATOM 4896 C C . THR A 1 651 ? -10.120 -3.877 4.501 1.00 30.44 651 THR A C 1
ATOM 4898 O O . THR A 1 651 ? -10.908 -4.336 5.332 1.00 30.44 651 THR A O 1
ATOM 4901 N N . HIS A 1 652 ? -10.405 -3.871 3.197 1.00 29.92 652 HIS A N 1
ATOM 4902 C CA . HIS A 1 652 ? -11.672 -4.346 2.621 1.00 29.92 652 HIS A CA 1
ATOM 4903 C C . HIS A 1 652 ? -11.856 -5.885 2.652 1.00 29.92 652 HIS A C 1
ATOM 4905 O O . HIS A 1 652 ? -12.835 -6.379 2.104 1.00 29.92 652 HIS A O 1
ATOM 4911 N N . SER A 1 653 ? -10.969 -6.642 3.313 1.00 30.84 653 SER A N 1
ATOM 4912 C CA . SER A 1 653 ? -10.955 -8.118 3.332 1.00 30.84 653 SER A CA 1
ATOM 4913 C C . SER A 1 653 ? -11.190 -8.760 4.711 1.00 30.84 653 SER A C 1
ATOM 4915 O O . SER A 1 653 ? -10.895 -9.934 4.898 1.00 30.84 653 SER A O 1
ATOM 4917 N N . GLY A 1 654 ? -11.706 -8.024 5.701 1.00 32.34 654 GLY A N 1
ATOM 4918 C CA . GLY A 1 654 ? -12.001 -8.581 7.036 1.00 32.34 654 GLY A CA 1
ATOM 4919 C C . GLY A 1 654 ? -10.786 -8.723 7.968 1.00 32.34 654 GLY A C 1
ATOM 4920 O O . GLY A 1 654 ? -10.964 -9.002 9.154 1.00 32.34 654 GLY A O 1
ATOM 4921 N N . VAL A 1 655 ? -9.573 -8.440 7.479 1.00 33.97 655 VAL A N 1
ATOM 4922 C CA . VAL A 1 655 ? -8.327 -8.423 8.263 1.00 33.97 655 VAL A CA 1
ATOM 4923 C C . VAL A 1 655 ? -8.112 -7.036 8.877 1.00 33.97 655 VAL A C 1
ATOM 4925 O O . VAL A 1 655 ? -8.103 -6.019 8.176 1.00 33.97 655 VAL A O 1
ATOM 4928 N N . ARG A 1 656 ? -7.935 -6.976 10.200 1.00 41.91 656 ARG A N 1
ATOM 4929 C CA . ARG A 1 656 ? -7.632 -5.733 10.927 1.00 41.91 656 ARG A CA 1
ATOM 4930 C C . ARG A 1 656 ? -6.254 -5.830 11.571 1.00 41.91 656 ARG A C 1
ATOM 4932 O O . ARG A 1 656 ? -5.961 -6.797 12.268 1.00 41.91 656 ARG A O 1
ATOM 4939 N N . LEU A 1 657 ? -5.426 -4.820 11.319 1.00 35.09 657 LEU A N 1
ATOM 4940 C CA . LEU A 1 657 ? -4.069 -4.718 11.846 1.00 35.09 657 LEU A CA 1
ATOM 4941 C C . LEU A 1 657 ? -4.069 -3.772 13.053 1.00 35.09 657 LEU A C 1
ATOM 4943 O O . LEU A 1 657 ? -4.548 -2.641 12.937 1.00 35.09 657 LEU A O 1
ATOM 4947 N N . ILE A 1 658 ? -3.530 -4.214 14.192 1.00 42.31 658 ILE A N 1
ATOM 4948 C CA . ILE A 1 658 ? -3.256 -3.342 15.342 1.00 42.31 658 ILE A CA 1
ATOM 4949 C C . ILE A 1 658 ? -1.741 -3.250 15.530 1.00 42.31 658 ILE A C 1
ATOM 4951 O O . ILE A 1 658 ? -1.065 -4.255 15.748 1.00 42.31 658 ILE A O 1
ATOM 4955 N N . SER A 1 659 ? -1.217 -2.027 15.465 1.00 33.72 659 SER A N 1
ATOM 4956 C CA . SER A 1 659 ? 0.183 -1.705 15.754 1.00 33.72 659 SER A CA 1
ATOM 4957 C C . SER A 1 659 ? 0.255 -0.908 17.050 1.00 33.72 659 SER A C 1
ATOM 4959 O O . SER A 1 659 ? -0.392 0.129 17.137 1.00 33.72 659 SER A O 1
ATOM 4961 N N . ALA A 1 660 ? 1.025 -1.359 18.043 1.00 37.16 660 ALA A N 1
ATOM 4962 C CA . ALA A 1 660 ? 1.295 -0.600 19.266 1.00 37.16 660 ALA A CA 1
ATOM 4963 C C . ALA A 1 660 ? 2.761 -0.137 19.274 1.00 37.16 660 ALA A C 1
ATOM 4965 O O . ALA A 1 660 ? 3.669 -0.903 19.598 1.00 37.16 660 ALA A O 1
ATOM 4966 N N . ALA A 1 661 ? 3.002 1.125 18.906 1.00 26.55 661 ALA A N 1
ATOM 4967 C CA . ALA A 1 661 ? 4.324 1.742 18.985 1.00 26.55 661 ALA A CA 1
ATOM 4968 C C . ALA A 1 661 ? 4.490 2.476 20.325 1.00 26.55 661 ALA A C 1
ATOM 4970 O O . ALA A 1 661 ? 3.739 3.403 20.631 1.00 26.55 661 ALA A O 1
ATOM 4971 N N . ALA A 1 662 ? 5.487 2.084 21.123 1.00 25.44 662 ALA A N 1
ATOM 4972 C CA . ALA A 1 662 ? 5.948 2.894 22.248 1.00 25.44 662 ALA A CA 1
ATOM 4973 C C . ALA A 1 662 ? 6.739 4.095 21.704 1.00 25.44 662 ALA A C 1
ATOM 4975 O O . ALA A 1 662 ? 7.593 3.937 20.834 1.00 25.44 662 ALA A O 1
ATOM 4976 N N . ALA A 1 663 ? 6.421 5.294 22.192 1.00 24.58 663 ALA A N 1
ATOM 4977 C CA . ALA A 1 663 ? 7.001 6.552 21.738 1.00 24.58 663 ALA A CA 1
ATOM 4978 C C . ALA A 1 663 ? 8.543 6.552 21.761 1.00 24.58 663 ALA A C 1
ATOM 4980 O O . ALA A 1 663 ? 9.146 6.233 22.785 1.00 24.58 663 ALA A O 1
ATOM 4981 N N . GLY A 1 664 ? 9.159 7.006 20.662 1.00 24.39 664 GLY A N 1
ATOM 4982 C CA . GLY A 1 664 ? 10.557 7.446 20.628 1.00 24.39 664 GLY A CA 1
ATOM 4983 C C . GLY A 1 664 ? 11.427 6.807 19.540 1.00 24.39 664 GLY A C 1
ATOM 4984 O O . GLY A 1 664 ? 12.057 5.783 19.793 1.00 24.39 664 GLY A O 1
ATOM 4985 N N . ARG A 1 665 ? 11.550 7.542 18.422 1.00 22.05 665 ARG A N 1
ATOM 4986 C CA . ARG A 1 665 ? 12.412 7.370 17.229 1.00 22.05 665 ARG A CA 1
ATOM 4987 C C . ARG A 1 665 ? 12.026 6.298 16.216 1.00 22.05 665 ARG A C 1
ATOM 4989 O O . ARG A 1 665 ? 12.165 5.094 16.517 1.00 22.05 665 ARG A O 1
#

Radius of gyration: 37.26 Å; chains: 1; bounding box: 75×74×117 Å

Secondary structure (DSSP, 8-state):
------HHHHHHHHHHHHHHHHHHHHHHHHHHHHHHHSEEEEETTEEEEEPPPPPPPPPGGG---S--SS-HHHHHHHHHHHHHHHHHHHHHHHHHHHTTPPP-TTS---SS----SS--SSS-EEEEEEEEEEETTTEEEEEESS-GGGG---TT-EEEEEEE-TTS-EEEEEE--EEEE-TTS-EEEEEEEEPP-TT-HHHHHHHH--TT-EEEEEEEE---THHHHHTTSSEEEEEEEGGGHHHHHHHHHHHHH-HHHHTSEEEEEEEESSGGG-TTHHHHHHHHHH-TTEEEEEEEPPSSSS---------SS-------------TTTTS----HHHHHHHHHHHHHHHHHHHHTT-S-HHHHHHHHHHHHHHHHHHHHHHHHHHT---HHHHHHHHHHHHHHHHHIIIIII-SEE-TTHHHHHHHHHHHHHHHHHHHIIIIIS--SSTT-HHHHHHHHHHHHHHHHHHHHHHHHHHHHHHHHSHHHHHHHHHTT--HHHHHHHHHHHHHHHHHHHHHHHHHHBTTTB--HHHHHHHHTT--HHHHHHHHHHHHHHHHHHHHHHHHHHHHHHHHHHS-SSSS--GGG-EE-----------------------------------------------------EE-TTS-EEEEEPPS--